Protein AF-0000000069028433 (afdb_homodimer)

Radius of gyration: 33.58 Å; Cα contacts (8 Å, |Δi|>4): 1492; chains: 2; bounding box: 71×102×86 Å

Secondary structure (DSSP, 8-state):
-----TTSPPEEEEETTSBEEEE-HHHHHHHS--HHHHTTSBTEETTEETTS-B-STTHHHHHHHHHHHHHTTPPEEEEEEEEE-TTS-EEEEEEEEEEEE-TTS-EEEEEEEEE-TTTTHHHHHHHHHHHHHHHHHHHHHHHHHHHTHHHHHHHHHHHHHHHTS---HHHHHHHHHHHHHHHHHHHHHHT--HHHHHTT-PPP--EEEEHHHHHHHHHHHHHHHHHHHTPEEEEE--GGGGG-EEEE-HHHHHHHHHHHHHHHHHHS-STT-EEEEEEEEEEEE-TTSPEEEEEEEEEEEESS-S-HHHHHHHH--SS---HHHHHHHHHHHHHHHTT-EEEEEE-SSEEEEEEEEEEEPP--------/-----TTSPPEEEEETTSBEEEE-HHHHHHHS--HHHHTTSBTEETTEETTS-B-STTHHHHHHHHHHHHHTTPPEEEEEEEEE-TTS-EEEEEEEEEEEE-TTS-EEEEEEEEE-TTTTHHHHHHHHHHHHHHHHHHHHHHHHHHHTHHHHHHHHHHHHHHHTS---HHHHHHHHHHHHHHHHHHHHHHT--HHHHHTT-PPP--EEEEHHHHHHHHHHHHHHHHHHHTPEEEEE--GGGGG-EEEE-HHHHHHHHHHHHHHHHHHS-STT-EEEEEEEEEEEE-TTSPEEEEEEEEEEEESS-S-HHHHHHHH--SS---HHHHHHHHHHHHHHHTT-EEEEEE-SSEEEEEEEEEEEPP--------

Foldseek 3Di:
DPPPPLPDFFKWWAFPQQFTQDGDPNNCVVQVPDPVVRGRHHVQCPCDNPQWDWDDPCLSVVVVVVFVCQLVADWDWFCWTWTAHNVRDIWTWGKTKHFDADPVRHGTTIMIGTHRVPCCVCVVVVVVVVVVVVVVVVVVLVCCLPPVVVVLVVLVVVLVVVVPDDDDPVRVLVSLLSVLVSVLVVVCSVPVPCCCLVVLVDDWDKDKDQQVSLVSNLCVLQVVVCVVLVEAEAEAEDPVSRPAMFMTRSSLVSLLSNLQQNQCSVPAHRPHWYKYWHWDWDWDQDPVRWIKIKIKIKIKIWDQDDDPLLVCLLPPVDPRDDPSSVSNVSSQSSQVSQVKHWDWDGDDTMIMIIIIGMTIGDDPPPPPPD/DPPPPLPDFFKWWAFPQQFTADGDPNNCVVQVDDPVVRGRHHVQCPVDNPQWDWDDDCLSVVVVVVFVCQLVADWDWFCWTWTAHNVRDIWTWGKTKHFDADPVRHGTTIMIGTHRVPCCVCVVVVVVVVVVVVVVVVVVLVCCLPPVVVVLVVLVVVLVVVVPDDDDPVRVLVSLLSVLVSVLVVVCSVPVPCCCLVVLVDDWDKDKDQQVSLVSNLCVLQVVVCVVLVEAEAEAEDPVSRPAMFMTRSSLVSLLSNLQQNQCSVPAHSPHWYKYWHWDWDWDQDPVRWIKIKIKIKIKIWDQDDDPLLVCLLPPVDPRDDPSSVSNVSSQSSQVSQVKHWDWDGDDTMIMIIIIGMTIGDDPPPPPPD

Nearest PDB structures (foldseek):
  7rzw-assembly1_B  TM=6.263E-01  e=5.141E-45  Arabidopsis thaliana
  8f5z-assembly1_B  TM=5.906E-01  e=6.114E-35  Arabidopsis thaliana
  8f5z-assembly1_A  TM=6.023E-01  e=4.743E-34  Arabidopsis thaliana
  8isk-assembly1_B  TM=5.803E-01  e=7.630E-35  Zea mays
  8iff-assembly1_B  TM=5.826E-01  e=1.256E-34  Arabidopsis thaliana

Solvent-accessible surface area (backbone atoms only — not comparable to full-atom values): 37849 Å² total; per-residue (Å²): 134,77,75,75,74,79,77,62,58,24,32,40,25,30,32,73,84,40,23,25,70,41,58,36,69,44,32,20,66,66,35,61,49,51,48,68,80,46,52,72,37,36,40,70,57,43,45,43,41,65,60,22,36,56,50,69,86,63,34,62,58,53,48,48,52,50,52,50,39,10,41,69,62,39,78,42,74,65,37,86,41,35,30,22,20,66,85,63,48,79,41,49,20,24,33,30,31,31,54,28,63,47,81,88,66,45,65,46,9,27,42,31,35,34,42,48,30,32,87,50,41,56,33,37,57,41,24,46,51,32,20,56,46,10,52,49,31,40,50,36,35,46,42,51,68,53,63,44,46,39,31,50,38,14,34,54,41,32,50,54,56,53,68,73,48,93,70,55,72,67,53,47,51,37,50,50,30,28,50,51,20,51,51,34,41,52,50,51,67,68,58,46,60,56,62,34,49,74,72,65,66,57,81,80,68,67,44,78,46,48,53,38,58,39,51,52,29,29,49,32,28,37,45,64,60,30,60,74,48,53,34,46,79,44,78,50,62,58,75,67,41,66,73,35,56,33,36,40,38,61,53,59,52,30,51,39,53,29,51,54,51,41,52,51,60,71,63,32,53,43,88,88,20,44,37,36,40,37,48,48,78,42,81,42,80,43,92,87,72,49,40,33,34,39,36,40,42,33,42,34,30,52,44,93,52,75,59,67,66,44,56,45,21,34,75,42,82,63,87,59,85,42,63,68,10,45,49,46,24,51,33,50,41,55,34,44,74,55,62,23,48,76,48,79,47,80,50,92,65,29,22,33,41,43,34,40,38,56,33,40,40,68,73,76,72,76,77,71,91,117,136,77,75,74,75,78,77,62,59,25,31,41,26,30,32,72,85,42,22,25,69,40,56,38,70,44,32,21,66,64,35,62,49,50,45,70,80,47,52,70,37,37,41,71,56,42,45,44,40,66,60,24,37,57,50,69,84,62,34,61,57,53,49,47,52,50,51,49,39,9,42,69,60,40,76,43,75,64,39,86,42,35,29,22,20,66,84,64,46,79,42,50,21,25,33,31,30,31,53,29,62,47,80,88,67,45,64,46,8,26,42,32,34,33,42,49,31,34,85,50,40,56,35,37,57,42,23,45,52,33,19,56,44,10,52,50,30,40,49,36,34,45,44,50,68,53,63,44,48,40,33,49,39,14,34,53,41,32,51,53,55,54,66,74,47,94,69,56,75,67,54,46,51,36,50,51,32,27,50,51,20,50,51,35,41,53,52,50,67,69,59,47,60,55,61,33,50,75,71,64,65,58,80,80,66,66,42,78,46,49,53,38,56,39,52,50,29,29,50,34,27,37,45,64,60,29,60,73,49,55,33,44,80,43,77,50,62,57,74,67,41,66,75,34,56,33,36,40,38,61,52,58,52,30,52,38,54,28,50,56,52,41,52,50,61,70,62,34,51,42,90,86,20,45,36,35,39,35,48,46,78,41,80,45,80,42,91,86,72,48,39,33,34,38,35,40,41,34,43,35,30,53,44,95,53,77,61,66,67,43,55,45,22,33,74,42,81,64,87,61,83,42,65,67,12,45,48,46,25,52,34,49,42,55,33,45,76,54,63,24,49,75,45,79,48,81,50,91,65,29,23,33,42,43,34,40,38,57,33,41,39,65,74,77,74,78,76,70,91,118

pLDDT: mean 84.23, std 16.3, range [19.17, 98.31]

Structure (mmCIF, N/CA/C/O backbone):
data_AF-0000000069028433-model_v1
#
loop_
_entity.id
_entity.type
_entity.pdbx_description
1 polymer 'histidine kinase'
#
loop_
_atom_site.group_PDB
_atom_site.id
_atom_site.type_symbol
_atom_site.label_atom_id
_atom_site.label_alt_id
_atom_site.label_comp_id
_atom_site.label_asym_id
_atom_site.label_entity_id
_atom_site.label_seq_id
_atom_site.pdbx_PDB_ins_code
_atom_site.Cartn_x
_atom_site.Cartn_y
_atom_site.Cartn_z
_atom_site.occupancy
_atom_site.B_iso_or_equiv
_atom_site.auth_seq_id
_atom_site.auth_comp_id
_atom_site.auth_asym_id
_atom_site.auth_atom_id
_atom_site.pdbx_PDB_model_num
ATOM 1 N N . MET A 1 1 ? -23.531 -34.281 -9.336 1 19.17 1 MET A N 1
ATOM 2 C CA . MET A 1 1 ? -22.672 -33.688 -10.359 1 19.17 1 MET A CA 1
ATOM 3 C C . MET A 1 1 ? -21.25 -33.531 -9.844 1 19.17 1 MET A C 1
ATOM 5 O O . MET A 1 1 ? -20.984 -32.719 -8.969 1 19.17 1 MET A O 1
ATOM 9 N N . HIS A 1 2 ? -20.547 -34.656 -9.688 1 23.66 2 HIS A N 1
ATOM 10 C CA . HIS A 1 2 ? -19.281 -35 -9.031 1 23.66 2 HIS A CA 1
ATOM 11 C C . HIS A 1 2 ? -18.125 -34.188 -9.609 1 23.66 2 HIS A C 1
ATOM 13 O O . HIS A 1 2 ? -17.984 -34.094 -10.836 1 23.66 2 HIS A O 1
ATOM 19 N N . SER A 1 3 ? -17.922 -33.094 -8.984 1 28.23 3 SER A N 1
ATOM 20 C CA . SER A 1 3 ? -16.906 -32.125 -9.398 1 28.23 3 SER A CA 1
ATOM 21 C C . SER A 1 3 ? -15.648 -32.844 -9.906 1 28.23 3 SER A C 1
ATOM 23 O O . SER A 1 3 ? -15.086 -33.688 -9.211 1 28.23 3 SER A O 1
ATOM 25 N N . PRO A 1 4 ? -15.578 -33.156 -11.234 1 33.06 4 PRO A N 1
ATOM 26 C CA . PRO A 1 4 ? -14.5 -33.906 -11.867 1 33.06 4 PRO A CA 1
ATOM 27 C C . PRO A 1 4 ? -13.133 -33.625 -11.25 1 33.06 4 PRO A C 1
ATOM 29 O O . PRO A 1 4 ? -12.852 -32.469 -10.883 1 33.06 4 PRO A O 1
ATOM 32 N N . ASN A 1 5 ? -12.703 -34.469 -10.453 1 33.09 5 ASN A N 1
ATOM 33 C CA . ASN A 1 5 ? -11.453 -34.5 -9.703 1 33.09 5 ASN A CA 1
ATOM 34 C C . ASN A 1 5 ? -10.273 -34.062 -10.547 1 33.09 5 ASN A C 1
ATOM 36 O O . ASN A 1 5 ? -9.906 -34.719 -11.523 1 33.09 5 ASN A O 1
ATOM 40 N N . PRO A 1 6 ? -9.992 -32.812 -10.656 1 40.91 6 PRO A N 1
ATOM 41 C CA . PRO A 1 6 ? -9.109 -31.984 -11.477 1 40.91 6 PRO A CA 1
ATOM 42 C C . PRO A 1 6 ? -7.695 -32.562 -11.586 1 40.91 6 PRO A C 1
ATOM 44 O O . PRO A 1 6 ? -6.852 -32 -12.289 1 40.91 6 PRO A O 1
ATOM 47 N N . LEU A 1 7 ? -7.355 -33.719 -10.953 1 45.34 7 LEU A N 1
ATOM 48 C CA . LEU A 1 7 ? -5.922 -33.875 -10.719 1 45.34 7 LEU A CA 1
ATOM 49 C C . LEU A 1 7 ? -5.254 -34.562 -11.898 1 45.34 7 LEU A C 1
ATOM 51 O O . LEU A 1 7 ? -4.109 -34.25 -12.242 1 45.34 7 LEU A O 1
ATOM 55 N N . ILE A 1 8 ? -5.867 -35.625 -12.609 1 53.06 8 ILE A N 1
ATOM 56 C CA . ILE A 1 8 ? -5.227 -36.25 -13.758 1 53.06 8 ILE A CA 1
ATOM 57 C C . ILE A 1 8 ? -5.656 -35.562 -15.039 1 53.06 8 ILE A C 1
ATOM 59 O O . ILE A 1 8 ? -6.848 -35.469 -15.344 1 53.06 8 ILE A O 1
ATOM 63 N N . PRO A 1 9 ? -4.711 -35.062 -15.6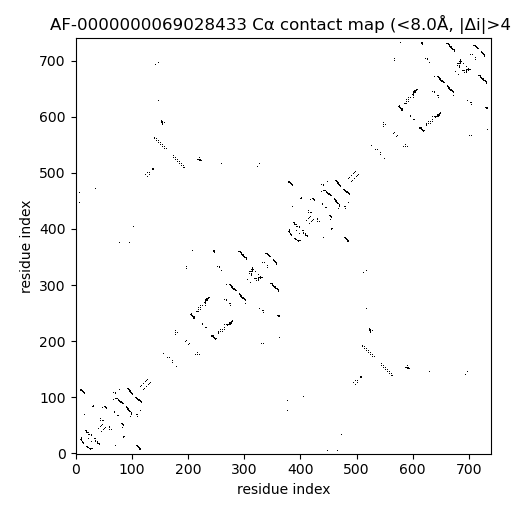17 1 67.12 9 PRO A N 1
ATOM 64 C CA . PRO A 1 9 ? -5.102 -34.375 -16.859 1 67.12 9 PRO A CA 1
ATOM 65 C C . PRO A 1 9 ? -5.664 -35.312 -17.906 1 67.12 9 PRO A C 1
ATOM 67 O O . PRO A 1 9 ? -5.43 -36.531 -17.844 1 67.12 9 PRO A O 1
ATOM 70 N N . PRO A 1 10 ? -6.531 -34.875 -18.656 1 79.69 10 PRO A N 1
ATOM 71 C CA . PRO A 1 10 ? -6.984 -35.656 -19.797 1 79.69 10 PRO A CA 1
ATOM 72 C C . PRO A 1 10 ? -5.828 -36.156 -20.656 1 79.69 10 PRO A C 1
ATOM 74 O O . PRO A 1 10 ? -4.961 -35.375 -21.062 1 79.69 10 PRO A O 1
ATOM 77 N N . ILE A 1 11 ? -5.848 -37.469 -20.75 1 82.31 11 ILE A N 1
ATOM 78 C CA . ILE A 1 11 ? -4.754 -38.094 -21.484 1 82.31 11 ILE A CA 1
ATOM 79 C C . ILE A 1 11 ? -5.32 -38.969 -22.578 1 82.31 11 ILE A C 1
ATOM 81 O O . ILE A 1 11 ? -6.305 -39.688 -22.375 1 82.31 11 ILE A O 1
ATOM 85 N N . PHE A 1 12 ? -4.73 -38.875 -23.734 1 87.12 12 PHE A N 1
ATOM 86 C CA . PHE A 1 12 ? -4.957 -39.844 -24.797 1 87.12 12 PHE A CA 1
ATOM 87 C C . PHE A 1 12 ? -3.641 -40.25 -25.438 1 87.12 12 PHE A C 1
ATOM 89 O O . PHE A 1 12 ? -2.684 -39.469 -25.453 1 87.12 12 PHE A O 1
ATOM 96 N N . VAL A 1 13 ? -3.586 -41.5 -25.812 1 84.69 13 VAL A N 1
ATOM 97 C CA . VAL A 1 13 ? -2.369 -42.062 -26.391 1 84.69 13 VAL A CA 1
ATOM 98 C C . VAL A 1 13 ? -2.658 -42.594 -27.797 1 84.69 13 VAL A C 1
ATOM 100 O O . VAL A 1 13 ? -3.707 -43.219 -28.031 1 84.69 13 VAL A O 1
ATOM 103 N N . SER A 1 14 ? -1.747 -42.281 -28.641 1 89.25 14 SER A N 1
ATOM 104 C CA . SER A 1 14 ? -1.886 -42.812 -30 1 89.25 14 SER A CA 1
ATOM 105 C C . SER A 1 14 ? -0.882 -43.906 -30.266 1 89.25 14 SER A C 1
ATOM 107 O O . SER A 1 14 ? 0.156 -44 -29.609 1 89.25 14 SER A O 1
ATOM 109 N N . ASP A 1 15 ? -1.208 -44.844 -31.281 1 86.5 15 ASP A N 1
ATOM 110 C CA . ASP A 1 15 ? -0.224 -45.75 -31.828 1 86.5 15 ASP A CA 1
ATOM 111 C C . ASP A 1 15 ? 0.496 -45.156 -33.031 1 86.5 15 ASP A C 1
ATOM 113 O O . ASP A 1 15 ? 0.361 -43.969 -33.312 1 86.5 15 ASP A O 1
ATOM 117 N N . GLU A 1 16 ? 1.308 -45.969 -33.688 1 84.81 16 GLU A N 1
ATOM 118 C CA . GLU A 1 16 ? 2.125 -45.469 -34.812 1 84.81 16 GLU A CA 1
ATOM 119 C C . GLU A 1 16 ? 1.258 -45.062 -36 1 84.81 16 GLU A C 1
ATOM 121 O O . GLU A 1 16 ? 1.676 -44.219 -36.812 1 84.81 16 GLU A O 1
ATOM 126 N N . ASN A 1 17 ? 0.061 -45.625 -36.062 1 87.31 17 ASN A N 1
ATOM 127 C CA . ASN A 1 17 ? -0.854 -45.281 -37.156 1 87.31 17 ASN A CA 1
ATOM 128 C C . ASN A 1 17 ? -1.811 -44.156 -36.781 1 87.31 17 ASN A C 1
ATOM 130 O O . ASN A 1 17 ? -2.787 -43.906 -37.469 1 87.31 17 ASN A O 1
ATOM 134 N N . THR A 1 18 ? -1.606 -43.469 -35.625 1 89.81 18 THR A N 1
ATOM 135 C CA . THR A 1 18 ? -2.35 -42.312 -35.094 1 89.81 18 THR A CA 1
ATOM 136 C C . THR A 1 18 ? -3.752 -42.75 -34.656 1 89.81 18 THR A C 1
ATOM 138 O O . THR A 1 18 ? -4.676 -41.906 -34.625 1 89.81 18 THR A O 1
ATOM 141 N N . CYS A 1 19 ? -3.861 -44 -34.406 1 92.06 19 CYS A N 1
ATOM 142 C CA . CYS A 1 19 ? -5.105 -44.469 -33.812 1 92.06 19 CYS A CA 1
ATOM 143 C C . CYS A 1 19 ? -5.035 -44.406 -32.281 1 92.06 19 CYS A C 1
ATOM 145 O O . CYS A 1 19 ? -3.977 -44.625 -31.688 1 92.06 19 CYS A O 1
ATOM 147 N N . CYS A 1 20 ? -6.184 -44.094 -31.703 1 91.31 20 CYS A N 1
ATOM 148 C CA . CYS A 1 20 ? -6.219 -43.938 -30.25 1 91.31 20 CYS A CA 1
ATOM 149 C C . CYS A 1 20 ? -6.07 -45.281 -29.547 1 91.31 20 CYS A C 1
ATOM 151 O O . CYS A 1 20 ? -6.816 -46.219 -29.844 1 91.31 20 CYS A O 1
ATOM 153 N N . PHE A 1 21 ? -5.035 -45.281 -28.734 1 84.31 21 PHE A N 1
ATOM 154 C CA . PHE A 1 21 ? -4.699 -46.5 -28 1 84.31 21 PHE A CA 1
ATOM 155 C C . PHE A 1 21 ? -5.191 -46.375 -26.562 1 84.31 21 PHE A C 1
ATOM 157 O O . PHE A 1 21 ? -5.469 -47.406 -25.922 1 84.31 21 PHE A O 1
ATOM 164 N N . GLU A 1 22 ? -5.23 -45.281 -26.094 1 82.38 22 GLU A N 1
ATOM 165 C CA . GLU A 1 22 ? -5.668 -45.031 -24.719 1 82.38 22 GLU A CA 1
ATOM 166 C C . GLU A 1 22 ? -6.473 -43.719 -24.625 1 82.38 22 GLU A C 1
ATOM 168 O O . GLU A 1 22 ? -6.148 -42.75 -25.297 1 82.38 22 GLU A O 1
ATOM 173 N N . TRP A 1 23 ? -7.555 -43.75 -23.906 1 85.75 23 TRP A N 1
ATOM 174 C CA . TRP A 1 23 ? -8.469 -42.656 -23.594 1 85.75 23 TRP A CA 1
ATOM 175 C C . TRP A 1 23 ? -8.883 -42.688 -22.125 1 85.75 23 TRP A C 1
ATOM 177 O O . TRP A 1 23 ? -9.711 -43.531 -21.734 1 85.75 23 TRP A O 1
ATOM 187 N N . ASN A 1 24 ? -8.172 -41.812 -21.344 1 77.38 24 ASN A N 1
ATOM 188 C CA . ASN A 1 24 ? -8.359 -41.969 -19.922 1 77.38 24 ASN A CA 1
ATOM 189 C C . ASN A 1 24 ? -9.695 -41.406 -19.453 1 77.38 24 ASN A C 1
ATOM 191 O O . ASN A 1 24 ? -10.398 -40.75 -20.234 1 77.38 24 ASN A O 1
ATOM 195 N N . THR A 1 25 ? -9.984 -41.562 -18.172 1 77.75 25 THR A N 1
ATOM 196 C CA . THR A 1 25 ? -11.266 -41.156 -17.625 1 77.75 25 THR A CA 1
ATOM 197 C C . THR A 1 25 ? -11.438 -39.656 -17.703 1 77.75 25 THR A C 1
ATOM 199 O O . THR A 1 25 ? -12.531 -39.156 -17.969 1 77.75 25 THR A O 1
ATOM 202 N N . ALA A 1 26 ? -10.367 -39 -17.531 1 76.94 26 ALA A N 1
ATOM 203 C CA . ALA A 1 26 ? -10.438 -37.531 -17.594 1 76.94 26 ALA A CA 1
ATOM 204 C C . ALA A 1 26 ? -10.828 -37.062 -19 1 76.94 26 ALA A C 1
ATOM 206 O O . ALA A 1 26 ? -11.578 -36.094 -19.141 1 76.94 26 ALA A O 1
ATOM 207 N N . MET A 1 27 ? -10.352 -37.719 -19.953 1 86.62 27 MET A N 1
ATOM 208 C CA . MET A 1 27 ? -10.727 -37.375 -21.328 1 86.62 27 MET A CA 1
ATOM 209 C C . MET A 1 27 ? -12.195 -37.719 -21.578 1 86.62 27 MET A C 1
ATOM 211 O O . MET A 1 27 ? -12.883 -37.031 -22.328 1 86.62 27 MET A O 1
ATOM 215 N N . GLU A 1 28 ? -12.617 -38.812 -20.953 1 86.62 28 GLU A N 1
ATOM 216 C CA . GLU A 1 28 ? -14.023 -39.188 -21.109 1 86.62 28 GLU A CA 1
ATOM 217 C C . GLU A 1 28 ? -14.93 -38.062 -20.578 1 86.62 28 GLU A C 1
ATOM 219 O O . GLU A 1 28 ? -15.914 -37.688 -21.219 1 86.62 28 GLU A O 1
ATOM 224 N N . LYS A 1 29 ? -14.484 -37.656 -19.469 1 84.12 29 LYS A N 1
ATOM 225 C CA . LYS A 1 29 ? -15.281 -36.594 -18.844 1 84.12 29 LYS A CA 1
ATOM 226 C C . LYS A 1 29 ? -15.219 -35.312 -19.656 1 84.12 29 LYS A C 1
ATOM 228 O O . LYS A 1 29 ? -16.234 -34.625 -19.812 1 84.12 29 LYS A O 1
ATOM 233 N N . LEU A 1 30 ? -14.117 -35 -20.109 1 84.75 30 LEU A N 1
ATOM 234 C CA . LEU A 1 30 ? -13.883 -33.781 -20.828 1 84.75 30 LEU A CA 1
ATOM 235 C C . LEU A 1 30 ? -14.594 -33.781 -22.172 1 84.75 30 LEU A C 1
ATOM 237 O O . LEU A 1 30 ? -15.227 -32.812 -22.562 1 84.75 30 LEU A O 1
ATOM 241 N N . SER A 1 31 ? -14.508 -34.844 -22.828 1 90.5 31 SER A N 1
ATOM 242 C CA . SER A 1 31 ? -15.023 -34.906 -24.188 1 90.5 31 SER A CA 1
ATOM 243 C C . SER A 1 31 ? -16.469 -35.406 -24.203 1 90.5 31 SER A C 1
ATOM 245 O O . SER A 1 31 ? -17.203 -35.156 -25.172 1 90.5 31 SER A O 1
ATOM 247 N N . GLY A 1 32 ? -16.812 -36.156 -23.141 1 90.38 32 GLY A N 1
ATOM 248 C CA . GLY A 1 32 ? -18.141 -36.75 -23.094 1 90.38 32 GLY A CA 1
ATOM 249 C C . GLY A 1 32 ? -18.219 -38.094 -23.781 1 90.38 32 GLY A C 1
ATOM 250 O O . GLY A 1 32 ? -19.266 -38.75 -23.781 1 90.38 32 GLY A O 1
ATOM 251 N N . TRP A 1 33 ? -17.078 -38.562 -24.422 1 92.06 33 TRP A N 1
ATOM 252 C CA . TRP A 1 33 ? -17.062 -39.844 -25.125 1 92.06 33 TRP A CA 1
ATOM 253 C C . TRP A 1 33 ? -16.344 -40.906 -24.312 1 92.06 33 TRP A C 1
ATOM 255 O O . TRP A 1 33 ? -15.266 -40.688 -23.766 1 92.06 33 TRP A O 1
ATOM 265 N N . ASN A 1 34 ? -17 -42 -24.281 1 88.69 34 ASN A N 1
ATOM 266 C CA . ASN A 1 34 ? -16.422 -43.094 -23.5 1 88.69 34 ASN A CA 1
ATOM 267 C C . ASN A 1 34 ? -15.297 -43.781 -24.266 1 88.69 34 ASN A C 1
ATOM 269 O O . ASN A 1 34 ? -15.266 -43.75 -25.5 1 88.69 34 ASN A O 1
ATOM 273 N N . LYS A 1 35 ? -14.453 -44.406 -23.516 1 87.81 35 LYS A N 1
ATOM 274 C CA . LYS A 1 35 ? -13.281 -45.094 -24.078 1 87.81 35 LYS A CA 1
ATOM 275 C C . LYS A 1 35 ? -13.695 -46.125 -25.109 1 87.81 35 LYS A C 1
ATOM 277 O O . LYS A 1 35 ? -13.062 -46.25 -26.156 1 87.81 35 LYS A O 1
ATOM 282 N N . GLU A 1 36 ? -14.812 -46.844 -24.891 1 86.38 36 GLU A N 1
ATOM 283 C CA . GLU A 1 36 ? -15.273 -47.906 -25.781 1 86.38 36 GLU A CA 1
ATOM 284 C C . GLU A 1 36 ? -15.656 -47.344 -27.156 1 86.38 36 GLU A C 1
ATOM 286 O O . GLU A 1 36 ? -15.516 -48.031 -28.172 1 86.38 36 GLU A O 1
ATOM 291 N N . GLU A 1 37 ? -16.078 -46.156 -27.109 1 89 37 GLU A N 1
ATOM 292 C CA . GLU A 1 37 ? -16.547 -45.531 -28.359 1 89 37 GLU A CA 1
ATOM 293 C C . GLU A 1 37 ? -15.375 -44.969 -29.156 1 89 37 GLU A C 1
ATOM 295 O O . GLU A 1 37 ? -15.477 -44.812 -30.375 1 89 37 GLU A O 1
ATOM 300 N N . ILE A 1 38 ? -14.25 -44.719 -28.453 1 90.62 38 ILE A N 1
ATOM 301 C CA . ILE A 1 38 ? -13.234 -43.875 -29.062 1 90.62 38 ILE A CA 1
ATOM 302 C C . ILE A 1 38 ? -12 -44.719 -29.406 1 90.62 38 ILE A C 1
ATOM 304 O O . ILE A 1 38 ? -11.336 -44.469 -30.422 1 90.62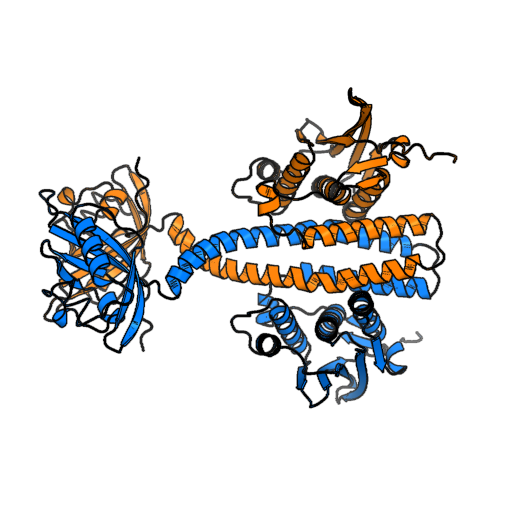 38 ILE A O 1
ATOM 308 N N . ILE A 1 39 ? -11.664 -45.719 -28.688 1 90.06 39 ILE A N 1
ATOM 309 C CA . ILE A 1 39 ? -10.438 -46.469 -28.844 1 90.06 39 ILE A CA 1
ATOM 310 C C . ILE A 1 39 ? -10.43 -47.156 -30.203 1 90.06 39 ILE A C 1
ATOM 312 O O . ILE A 1 39 ? -11.438 -47.719 -30.641 1 90.06 39 ILE A O 1
ATOM 316 N N . GLY A 1 40 ? -9.297 -47.188 -30.859 1 90.25 40 GLY A N 1
ATOM 317 C CA . GLY A 1 40 ? -9.133 -47.812 -32.156 1 90.25 40 GLY A CA 1
ATOM 318 C C . GLY A 1 40 ? -9.422 -46.875 -33.312 1 90.25 40 GLY A C 1
ATOM 319 O O . GLY A 1 40 ? -9.102 -47.219 -34.469 1 90.25 40 GLY A O 1
ATOM 320 N N . LYS A 1 41 ? -10.062 -45.781 -33.031 1 92.5 41 LYS A N 1
ATOM 321 C CA . LYS A 1 41 ? -10.383 -44.812 -34.094 1 92.5 41 LYS A CA 1
ATOM 322 C C . LYS A 1 41 ? -9.211 -43.875 -34.312 1 92.5 41 LYS A C 1
ATOM 324 O O . LYS A 1 41 ? -8.336 -43.719 -33.469 1 92.5 41 LYS A O 1
ATOM 329 N N . MET A 1 42 ? -9.219 -43.281 -35.5 1 92.62 42 MET A N 1
ATOM 330 C CA . MET A 1 42 ? -8.156 -42.344 -35.844 1 92.62 42 MET A CA 1
ATOM 331 C C . MET A 1 42 ? -8.305 -41.031 -35.062 1 92.62 42 MET A C 1
ATOM 333 O O . MET A 1 42 ? -9.391 -40.469 -35 1 92.62 42 MET A O 1
ATOM 337 N N . LEU A 1 43 ? -7.164 -40.594 -34.438 1 94.06 43 LEU A N 1
ATOM 338 C CA . LEU A 1 43 ? -7.191 -39.344 -33.688 1 94.06 43 LEU A CA 1
ATOM 339 C C . LEU A 1 43 ? -7.539 -38.188 -34.594 1 94.06 43 LEU A C 1
ATOM 341 O O . LEU A 1 43 ? -8.391 -37.344 -34.25 1 94.06 43 LEU A O 1
ATOM 345 N N . VAL A 1 44 ? -6.875 -38.156 -35.75 1 91.56 44 VAL A N 1
ATOM 346 C CA . VAL A 1 44 ? -7.09 -37.031 -36.688 1 91.56 44 VAL A CA 1
ATOM 347 C C . VAL A 1 44 ? -8.242 -37.375 -37.625 1 91.56 44 VAL A C 1
ATOM 349 O O . VAL A 1 44 ? -8.227 -38.406 -38.281 1 91.56 44 VAL A O 1
ATOM 352 N N . GLY A 1 45 ? -9.242 -36.5 -37.594 1 89.56 45 GLY A N 1
ATOM 353 C CA . GLY A 1 45 ? -10.344 -36.688 -38.531 1 89.56 45 GLY A CA 1
ATOM 354 C C . GLY A 1 45 ? -11.555 -37.344 -37.938 1 89.56 45 GLY A C 1
ATOM 355 O O . GLY A 1 45 ? -12.68 -36.906 -38.094 1 89.56 45 GLY A O 1
ATOM 356 N N . GLU A 1 46 ? -11.25 -38.531 -37.219 1 92.81 46 GLU A N 1
ATOM 357 C CA . GLU A 1 46 ? -12.383 -39.25 -36.625 1 92.81 46 GLU A CA 1
ATOM 358 C C . GLU A 1 46 ? -12.68 -38.75 -35.219 1 92.81 46 GLU A C 1
ATOM 360 O O . GLU A 1 46 ? -13.695 -38.094 -35 1 92.81 46 GLU A O 1
ATOM 365 N N . ILE A 1 47 ? -11.75 -39 -34.312 1 94.19 47 ILE A N 1
ATOM 366 C CA . ILE A 1 47 ? -11.977 -38.562 -32.938 1 94.19 47 ILE A CA 1
ATOM 367 C C . ILE A 1 47 ? -12.023 -37.062 -32.844 1 94.19 47 ILE A C 1
ATOM 369 O O . ILE A 1 47 ? -13.031 -36.469 -32.438 1 94.19 47 ILE A O 1
ATOM 373 N N . PHE A 1 48 ? -10.914 -36.469 -33.25 1 93.94 48 PHE A N 1
ATOM 374 C CA . PHE A 1 48 ? -10.906 -35.031 -33.312 1 93.94 48 PHE A CA 1
ATOM 375 C C . PHE A 1 48 ? -11.242 -34.531 -34.719 1 93.94 48 PHE A C 1
ATOM 377 O O . PHE A 1 48 ? -10.352 -34.188 -35.5 1 93.94 48 PHE A O 1
ATOM 384 N N . GLY A 1 49 ? -12.414 -34.438 -35.062 1 88.94 49 GLY A N 1
ATOM 385 C CA . GLY A 1 49 ? -13.039 -34.125 -36.344 1 88.94 49 GLY A CA 1
ATOM 386 C C . GLY A 1 49 ? -14.539 -34.375 -36.344 1 88.94 49 GLY A C 1
ATOM 387 O O . GLY A 1 49 ? -15.336 -33.438 -36.406 1 88.94 49 GLY A O 1
ATOM 388 N N . THR A 1 50 ? -14.852 -35.688 -36.188 1 88.5 50 THR A N 1
ATOM 389 C CA . THR A 1 50 ? -16.266 -36.062 -36.188 1 88.5 50 THR A CA 1
ATOM 390 C C . THR A 1 50 ? -16.828 -36.094 -34.781 1 88.5 50 THR A C 1
ATOM 392 O O . THR A 1 50 ? -17.875 -35.469 -34.531 1 88.5 50 THR A O 1
ATOM 395 N N . PHE A 1 51 ? -16.172 -36.75 -33.906 1 92.38 51 PHE A N 1
ATOM 396 C CA . PHE A 1 51 ? -16.672 -36.844 -32.531 1 92.38 51 PHE A CA 1
ATOM 397 C C . PHE A 1 51 ? -16.453 -35.562 -31.766 1 92.38 51 PHE A C 1
ATOM 399 O O . PHE A 1 51 ? -17.375 -35.031 -31.141 1 92.38 51 PHE A O 1
ATOM 406 N N . CYS A 1 52 ? -15.227 -35.062 -31.797 1 92.38 52 CYS A N 1
ATOM 407 C CA . CYS A 1 52 ? -14.844 -33.812 -31.203 1 92.38 52 CYS A CA 1
ATOM 408 C C . CYS A 1 52 ? -14.422 -32.812 -32.281 1 92.38 52 CYS A C 1
ATOM 410 O O . CYS A 1 52 ? -13.273 -32.812 -32.719 1 92.38 52 CYS A O 1
ATOM 412 N N . GLN A 1 53 ? -15.258 -31.891 -32.531 1 91.5 53 GLN A N 1
ATOM 413 C CA . GLN A 1 53 ? -14.977 -30.953 -33.594 1 91.5 53 GLN A CA 1
ATOM 414 C C . GLN A 1 53 ? -13.922 -29.938 -33.188 1 91.5 53 GLN A C 1
ATOM 416 O O . GLN A 1 53 ? -14.094 -29.219 -32.188 1 91.5 53 GLN A O 1
ATOM 421 N N . LEU A 1 54 ? -12.844 -30.031 -33.875 1 89.5 54 LEU A N 1
ATOM 422 C CA . LEU A 1 54 ? -11.773 -29.078 -33.594 1 89.5 54 LEU A CA 1
ATOM 423 C C . LEU A 1 54 ? -12.188 -27.656 -33.969 1 89.5 54 LEU A C 1
ATOM 425 O O . LEU A 1 54 ? -12.914 -27.484 -34.969 1 89.5 54 LEU A O 1
ATOM 429 N N . LYS A 1 55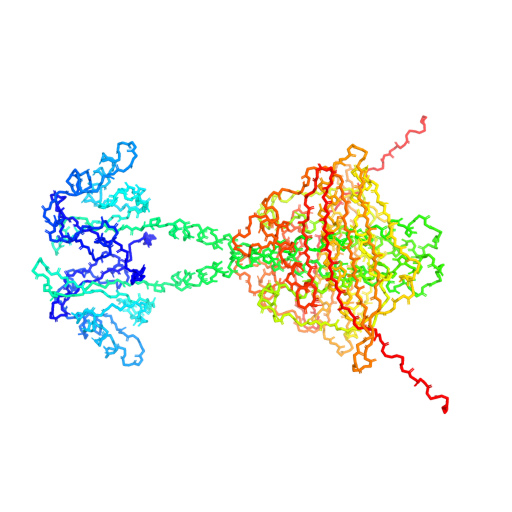 ? -11.734 -26.688 -33.125 1 81.94 55 LYS A N 1
ATOM 430 C CA . LYS A 1 55 ? -12.062 -25.281 -33.406 1 81.94 55 LYS A CA 1
ATOM 431 C C . LYS A 1 55 ? -10.844 -24.516 -33.906 1 81.94 55 LYS A C 1
ATOM 433 O O . LYS A 1 55 ? -9.719 -24.766 -33.469 1 81.94 55 LYS A O 1
ATOM 438 N N . GLY A 1 56 ? -11.109 -23.5 -34.812 1 73.5 56 GLY A N 1
ATOM 439 C CA . GLY A 1 56 ? -10.062 -22.641 -35.344 1 73.5 56 GLY A CA 1
ATOM 440 C C . GLY A 1 56 ? -9.695 -22.953 -36.781 1 73.5 56 GLY A C 1
ATOM 441 O O . GLY A 1 56 ? -10.031 -24.031 -37.281 1 73.5 56 GLY A O 1
ATOM 442 N N . PRO A 1 57 ? -9.102 -22.062 -37.406 1 71 57 PRO A N 1
ATOM 443 C CA . PRO A 1 57 ? -8.672 -22.281 -38.812 1 71 57 PRO A CA 1
ATOM 444 C C . PRO A 1 57 ? -7.57 -23.328 -38.906 1 71 57 PRO A C 1
ATOM 446 O O . PRO A 1 57 ? -6.629 -23.328 -38.094 1 71 57 PRO A O 1
ATOM 449 N N . ASP A 1 58 ? -7.652 -24.344 -39.844 1 75.56 58 ASP A N 1
ATOM 450 C CA . ASP A 1 58 ? -6.656 -25.375 -40.156 1 75.56 58 ASP A CA 1
ATOM 451 C C . ASP A 1 58 ? -6.328 -26.203 -38.906 1 75.56 58 ASP A C 1
ATOM 453 O O . ASP A 1 58 ? -5.211 -26.703 -38.781 1 75.56 58 ASP A O 1
ATOM 457 N N . ALA A 1 59 ? -7.352 -26.141 -38 1 83.44 59 ALA A N 1
ATOM 458 C CA . ALA A 1 59 ? -7.094 -26.812 -36.719 1 83.44 59 ALA A CA 1
ATOM 459 C C . ALA A 1 59 ? -6.719 -28.281 -36.938 1 83.44 59 ALA A C 1
ATOM 461 O O . ALA A 1 59 ? -5.809 -28.797 -36.312 1 83.44 59 ALA A O 1
ATOM 462 N N . MET A 1 60 ? -7.316 -28.922 -37.844 1 87.12 60 MET A N 1
ATOM 463 C CA . MET A 1 60 ? -7.062 -30.328 -38.094 1 87.12 60 MET A CA 1
ATOM 464 C C . MET A 1 60 ? -5.656 -30.547 -38.656 1 87.12 60 MET A C 1
ATOM 466 O O . MET A 1 60 ? -4.949 -31.453 -38.219 1 87.12 60 MET A O 1
ATOM 470 N N . THR A 1 61 ? -5.309 -29.688 -39.594 1 84.75 61 THR A N 1
ATOM 471 C CA . THR A 1 61 ? -3.977 -29.781 -40.188 1 84.75 61 THR A CA 1
ATOM 472 C C . THR A 1 61 ? -2.902 -29.531 -39.125 1 84.75 61 THR A C 1
ATOM 474 O O . THR A 1 61 ? -1.909 -30.25 -39.062 1 84.75 61 THR A O 1
ATOM 477 N N . LYS A 1 62 ? -3.154 -28.531 -38.438 1 85.88 62 LYS A N 1
ATOM 478 C CA . LYS A 1 62 ? -2.191 -28.188 -37.375 1 85.88 62 LYS A CA 1
ATOM 479 C C . LYS A 1 62 ? -2.035 -29.328 -36.375 1 85.88 62 LYS A C 1
ATOM 481 O O . LYS A 1 62 ? -0.919 -29.656 -35.969 1 85.88 62 LYS A O 1
ATOM 486 N N . PHE A 1 63 ? -3.121 -29.922 -35.969 1 90.62 63 PHE A N 1
ATOM 487 C CA . PHE A 1 63 ? -3.104 -31.047 -35.062 1 90.62 63 PHE A CA 1
ATOM 488 C C . PHE A 1 63 ? -2.373 -32.25 -35.656 1 90.62 63 PHE A C 1
ATOM 490 O O . PHE A 1 63 ? -1.562 -32.875 -35 1 90.62 63 PHE A O 1
ATOM 497 N N . MET A 1 64 ? -2.658 -32.531 -36.906 1 87.31 64 MET A N 1
ATOM 498 C CA . MET A 1 64 ? -2.016 -33.625 -37.625 1 87.31 64 MET A CA 1
ATOM 499 C C . MET A 1 64 ? -0.501 -33.438 -37.625 1 87.31 64 MET A C 1
ATOM 501 O O . MET A 1 64 ? 0.242 -34.375 -37.344 1 87.31 64 MET A O 1
ATOM 505 N N . ILE A 1 65 ? -0.141 -32.25 -38.031 1 85.31 65 ILE A N 1
ATOM 506 C CA . ILE A 1 65 ? 1.285 -31.953 -38.094 1 85.31 65 ILE A CA 1
ATOM 507 C C . ILE A 1 65 ? 1.921 -32.125 -36.719 1 85.31 65 ILE A C 1
ATOM 509 O O . ILE A 1 65 ? 2.975 -32.75 -36.594 1 85.31 65 ILE A O 1
ATOM 513 N N . MET A 1 66 ? 1.266 -31.594 -35.781 1 86.44 66 MET A N 1
ATOM 514 C CA . MET A 1 66 ? 1.756 -31.688 -34.406 1 86.44 66 MET A CA 1
ATOM 515 C C . MET A 1 66 ? 1.913 -33.125 -33.969 1 86.44 66 MET A C 1
ATOM 517 O O . MET A 1 66 ? 2.938 -33.5 -33.406 1 86.44 66 MET A O 1
ATOM 521 N N . LEU A 1 67 ? 0.968 -33.906 -34.188 1 89.19 67 LEU A N 1
ATOM 522 C CA . LEU A 1 67 ? 0.961 -35.312 -33.781 1 89.19 67 LEU A CA 1
ATOM 523 C C . LEU A 1 67 ? 2.086 -36.094 -34.469 1 89.19 67 LEU A C 1
ATOM 525 O O . LEU A 1 67 ? 2.771 -36.875 -33.844 1 89.19 67 LEU A O 1
ATOM 529 N N . HIS A 1 68 ? 2.266 -35.844 -35.719 1 86.81 68 HIS A N 1
ATOM 530 C CA . HIS A 1 68 ? 3.326 -36.5 -36.469 1 86.81 68 HIS A CA 1
ATOM 531 C C . HIS A 1 68 ? 4.703 -36.062 -35.969 1 86.81 68 HIS A C 1
ATOM 533 O O . HIS A 1 68 ? 5.641 -36.875 -35.938 1 86.81 68 HIS A O 1
ATOM 539 N N . LYS A 1 69 ? 4.762 -34.812 -35.688 1 85.19 69 LYS A N 1
ATOM 540 C CA . LYS A 1 69 ? 6.016 -34.344 -35.125 1 85.19 69 LYS A CA 1
ATOM 541 C C . LYS A 1 69 ? 6.344 -35.062 -33.812 1 85.19 69 LYS A C 1
ATOM 543 O O . LYS A 1 69 ? 7.492 -35.438 -33.594 1 85.19 69 LYS A O 1
ATOM 548 N N . ALA A 1 70 ? 5.348 -35.188 -33.031 1 85.38 70 ALA A N 1
ATOM 549 C CA . ALA A 1 70 ? 5.535 -35.906 -31.766 1 85.38 70 ALA A CA 1
ATOM 550 C C . ALA A 1 70 ? 5.957 -37.344 -32 1 85.38 70 ALA A C 1
ATOM 552 O O . ALA A 1 70 ? 6.887 -37.844 -31.375 1 85.38 70 ALA A O 1
ATOM 553 N N . ILE A 1 71 ? 5.301 -37.969 -32.906 1 85.44 71 ILE A N 1
ATOM 554 C CA . ILE A 1 71 ? 5.625 -39.344 -33.25 1 85.44 71 ILE A CA 1
ATOM 555 C C . ILE A 1 71 ? 7.008 -39.406 -33.906 1 85.44 71 ILE A C 1
ATOM 557 O O . ILE A 1 71 ? 7.715 -40.406 -33.781 1 85.44 71 ILE A O 1
ATOM 561 N N . GLY A 1 72 ? 7.332 -38.312 -34.562 1 79.75 72 GLY A N 1
ATOM 562 C CA . GLY A 1 72 ? 8.656 -38.219 -35.156 1 79.75 72 GLY A CA 1
ATOM 563 C C . GLY A 1 72 ? 9.75 -38 -34.125 1 79.75 72 GLY A C 1
ATOM 564 O O . GLY A 1 72 ? 10.938 -37.969 -34.469 1 79.75 72 GLY A O 1
ATOM 565 N N . GLY A 1 73 ? 9.359 -37.781 -32.938 1 76.94 73 GLY A N 1
ATOM 566 C CA . GLY A 1 73 ? 10.352 -37.656 -31.891 1 76.94 73 GLY A CA 1
ATOM 567 C C . GLY A 1 73 ? 10.453 -36.25 -31.312 1 76.94 73 GLY A C 1
ATOM 568 O O . GLY A 1 73 ? 11.203 -36.031 -30.375 1 76.94 73 GLY A O 1
ATOM 569 N N . GLN A 1 74 ? 9.727 -35.344 -31.875 1 76.88 74 GLN A N 1
ATOM 570 C CA . GLN A 1 74 ? 9.75 -33.969 -31.359 1 76.88 74 GLN A CA 1
ATOM 571 C C . GLN A 1 74 ? 8.836 -33.812 -30.156 1 76.88 74 GLN A C 1
ATOM 573 O O . GLN A 1 74 ? 7.73 -34.375 -30.125 1 76.88 74 GLN A O 1
ATOM 578 N N . GLU A 1 75 ? 9.367 -33.188 -29.172 1 75.69 75 GLU A N 1
ATOM 579 C CA . GLU A 1 75 ? 8.539 -32.875 -28.016 1 75.69 75 GLU A CA 1
ATOM 580 C C . GLU A 1 75 ? 7.695 -31.625 -28.25 1 75.69 75 GLU A C 1
ATOM 582 O O . GLU A 1 75 ? 8.227 -30.578 -28.625 1 75.69 75 GLU A O 1
ATOM 587 N N . ILE A 1 76 ? 6.414 -31.828 -28.188 1 77.56 76 ILE A N 1
ATOM 588 C CA . ILE A 1 76 ? 5.484 -30.719 -28.359 1 77.56 76 ILE A CA 1
ATOM 589 C C . ILE A 1 76 ? 4.934 -30.281 -27.016 1 77.56 76 ILE A C 1
ATOM 591 O O . ILE A 1 76 ? 4.48 -31.109 -26.219 1 77.56 76 ILE A O 1
ATOM 595 N N . ASP A 1 77 ? 5.184 -28.953 -26.719 1 73 77 ASP A N 1
ATOM 596 C CA . ASP A 1 77 ? 4.703 -28.422 -25.453 1 73 77 ASP A CA 1
ATOM 597 C C . ASP A 1 77 ? 3.688 -27.297 -25.672 1 73 77 ASP A C 1
ATOM 599 O O . ASP A 1 77 ? 3.938 -26.375 -26.453 1 73 77 ASP A O 1
ATOM 603 N N . LYS A 1 78 ? 2.488 -27.391 -24.984 1 72.75 78 LYS A N 1
ATOM 604 C CA . LYS A 1 78 ? 1.464 -26.344 -24.875 1 72.75 78 LYS A CA 1
ATOM 605 C C . LYS A 1 78 ? 0.97 -25.922 -26.25 1 72.75 78 LYS A C 1
ATOM 607 O O . LYS A 1 78 ? 0.889 -24.719 -26.547 1 72.75 78 LYS A O 1
ATOM 612 N N . PHE A 1 79 ? 0.579 -26.891 -27.016 1 78.06 79 PHE A N 1
ATOM 613 C CA . PHE A 1 79 ? -0.069 -26.656 -28.312 1 78.06 79 PHE A CA 1
ATOM 614 C C . PHE A 1 79 ? -1.539 -26.312 -28.109 1 78.06 79 PHE A C 1
ATOM 616 O O . PHE A 1 79 ? -2.281 -27.047 -27.469 1 78.06 79 PHE A O 1
ATOM 623 N N . PRO A 1 80 ? -1.876 -24.984 -28.547 1 79.5 80 PRO A N 1
ATOM 624 C CA . PRO A 1 80 ? -3.293 -24.641 -28.422 1 79.5 80 PRO A CA 1
ATOM 625 C C . PRO A 1 80 ? -4.211 -25.672 -29.094 1 79.5 80 PRO A C 1
ATOM 627 O O . PRO A 1 80 ? -4.016 -26 -30.266 1 79.5 80 PRO A O 1
ATOM 630 N N . PHE A 1 81 ? -5.195 -26.172 -28.266 1 83.75 81 PHE A N 1
ATOM 631 C CA . PHE A 1 81 ? -6.047 -27.281 -28.703 1 83.75 81 PHE A CA 1
ATOM 632 C C . PHE A 1 81 ? -7.484 -27.062 -28.25 1 83.75 81 PHE A C 1
ATOM 634 O O . PHE A 1 81 ? -7.773 -27.094 -27.047 1 83.75 81 PHE A O 1
ATOM 641 N N . SER A 1 82 ? -8.336 -26.641 -29.172 1 86.44 82 SER A N 1
ATOM 642 C CA . SER A 1 82 ? -9.734 -26.391 -28.859 1 86.44 82 SER A CA 1
ATOM 643 C C . SER A 1 82 ? -10.656 -27.312 -29.656 1 86.44 82 SER A C 1
ATOM 645 O O . SER A 1 82 ? -10.445 -27.516 -30.844 1 86.44 82 SER A O 1
ATOM 647 N N . PHE A 1 83 ? -11.656 -27.859 -28.844 1 89.88 83 PHE A N 1
ATOM 648 C CA . PHE A 1 83 ? -12.609 -28.75 -29.516 1 89.88 83 PHE A CA 1
ATOM 649 C C . PHE A 1 83 ? -13.969 -28.703 -28.828 1 89.88 83 PHE A C 1
ATOM 651 O O . PHE A 1 83 ? -14.102 -28.125 -27.75 1 89.88 83 PHE A O 1
ATOM 658 N N . SER A 1 84 ? -14.953 -29.188 -29.438 1 91.38 84 SER A N 1
ATOM 659 C CA . SER A 1 84 ? -16.281 -29.297 -28.844 1 91.38 84 SER A CA 1
ATOM 660 C C . SER A 1 84 ? -16.5 -30.688 -28.25 1 91.38 84 SER A C 1
ATOM 662 O O . SER A 1 84 ? -16.141 -31.703 -28.875 1 91.38 84 SER A O 1
ATOM 664 N N . ASP A 1 85 ? -17.016 -30.609 -27.094 1 89.25 85 ASP A N 1
ATOM 665 C CA . ASP A 1 85 ? -17.328 -31.891 -26.484 1 89.25 85 ASP A CA 1
ATOM 666 C C . ASP A 1 85 ? -18.594 -32.5 -27.078 1 89.25 85 ASP A C 1
ATOM 668 O O . ASP A 1 85 ? -19.172 -31.938 -28.031 1 89.25 85 ASP A O 1
ATOM 672 N N . ARG A 1 86 ? -18.984 -33.656 -26.562 1 91 86 ARG A N 1
ATOM 673 C CA . ARG A 1 86 ? -20.125 -34.406 -27.109 1 91 86 ARG A CA 1
ATOM 674 C C . ARG A 1 86 ? -21.391 -33.531 -27.078 1 91 86 ARG A C 1
ATOM 676 O O . ARG A 1 86 ? -22.266 -33.719 -27.938 1 91 86 ARG A O 1
ATOM 683 N N . ASN A 1 87 ? -21.469 -32.625 -26.172 1 88.56 87 ASN A N 1
ATOM 684 C CA . ASN A 1 87 ? -22.656 -31.797 -26.016 1 88.56 87 ASN A CA 1
ATOM 685 C C . ASN A 1 87 ? -22.5 -30.469 -26.75 1 88.56 87 ASN A C 1
ATOM 687 O O . ASN A 1 87 ? -23.344 -29.578 -26.609 1 88.56 87 ASN A O 1
ATOM 691 N N . GLY A 1 88 ? -21.5 -30.25 -27.359 1 86.38 88 GLY A N 1
ATOM 692 C CA . GLY A 1 88 ? -21.297 -29.031 -28.141 1 86.38 88 GLY A CA 1
ATOM 693 C C . GLY A 1 88 ? -20.578 -27.953 -27.359 1 86.38 88 GLY A C 1
ATOM 694 O O . GLY A 1 88 ? -20.375 -26.844 -27.859 1 86.38 88 GLY A O 1
ATOM 695 N N . LYS A 1 89 ? -20.219 -28.234 -26.203 1 85.69 89 LYS A N 1
ATOM 696 C CA . LYS A 1 89 ? -19.484 -27.266 -25.391 1 85.69 89 LYS A CA 1
ATOM 697 C C . LYS A 1 89 ? -18.031 -27.156 -25.844 1 85.69 89 LYS A C 1
ATOM 699 O O . LYS A 1 89 ? -17.375 -28.172 -26.094 1 85.69 89 LYS A O 1
ATOM 704 N N . SER A 1 90 ? -17.594 -25.891 -25.906 1 83.44 90 SER A N 1
ATOM 705 C CA . SER A 1 90 ? -16.219 -25.641 -26.328 1 83.44 90 SER A CA 1
ATOM 706 C C . SER A 1 90 ? -15.234 -25.922 -25.203 1 83.44 90 SER A C 1
ATOM 708 O O . SER A 1 90 ? -15.438 -25.484 -24.062 1 83.44 90 SER A O 1
ATOM 710 N N . VAL A 1 91 ? -14.266 -26.719 -25.594 1 80.44 91 VAL A N 1
ATOM 711 C CA . VAL A 1 91 ? -13.18 -27.031 -24.672 1 80.44 91 VAL A CA 1
ATOM 712 C C . VAL A 1 91 ? -11.875 -26.406 -25.172 1 80.44 91 VAL A C 1
ATOM 714 O O . VAL A 1 91 ? -11.469 -26.641 -26.312 1 80.44 91 VAL A O 1
ATOM 717 N N . GLN A 1 92 ? -11.367 -25.516 -24.406 1 77.25 92 GLN A N 1
ATOM 718 C CA . GLN A 1 92 ? -10.055 -24.938 -24.703 1 77.25 92 GLN A CA 1
ATOM 719 C C . GLN A 1 92 ? -8.969 -25.562 -23.828 1 77.25 92 GLN A C 1
ATOM 721 O O . GLN A 1 92 ? -9.086 -25.547 -22.594 1 77.25 92 GLN A O 1
ATOM 726 N N . ALA A 1 93 ? -7.98 -26.125 -24.547 1 75.25 93 ALA A N 1
ATOM 727 C CA . ALA A 1 93 ? -6.922 -26.812 -23.812 1 75.25 93 ALA A CA 1
ATOM 728 C C . ALA A 1 93 ? -5.566 -26.594 -24.469 1 75.25 93 ALA A C 1
ATOM 730 O O . ALA A 1 93 ? -5.484 -26.062 -25.578 1 75.25 93 ALA A O 1
ATOM 731 N N . LEU A 1 94 ? -4.496 -26.797 -23.688 1 77.25 94 LEU A N 1
ATOM 732 C CA . LEU A 1 94 ? -3.139 -26.922 -24.219 1 77.25 94 LEU A CA 1
ATOM 733 C C . LEU A 1 94 ? -2.721 -28.375 -24.281 1 77.25 94 LEU A C 1
ATOM 735 O O . LEU A 1 94 ? -2.873 -29.125 -23.312 1 77.25 94 LEU A O 1
ATOM 739 N N . LEU A 1 95 ? -2.264 -28.719 -25.484 1 82.25 95 LEU A N 1
ATOM 740 C CA . LEU A 1 95 ? -1.882 -30.094 -25.734 1 82.25 95 LEU A CA 1
ATOM 741 C C . LEU A 1 95 ? -0.366 -30.266 -25.688 1 82.25 95 LEU A C 1
ATOM 743 O O . LEU A 1 95 ? 0.363 -29.5 -26.328 1 82.25 95 LEU A O 1
ATOM 747 N N . THR A 1 96 ? -0.004 -31.094 -24.828 1 80.12 96 THR A N 1
ATOM 748 C CA . THR A 1 96 ? 1.387 -31.531 -24.797 1 80.12 96 THR A CA 1
ATOM 749 C C . THR A 1 96 ? 1.508 -32.969 -25.297 1 80.12 96 THR A C 1
ATOM 751 O O . THR A 1 96 ? 0.754 -33.844 -24.859 1 80.12 96 THR A O 1
ATOM 754 N N . ALA A 1 97 ? 2.449 -33.219 -26.188 1 82.56 97 ALA A N 1
ATOM 755 C CA . ALA A 1 97 ? 2.615 -34.531 -26.797 1 82.56 97 ALA A CA 1
ATOM 756 C C . ALA A 1 97 ? 4.074 -34.969 -26.766 1 82.56 97 ALA A C 1
ATOM 758 O O . ALA A 1 97 ? 4.98 -34.156 -26.984 1 82.56 97 ALA A O 1
ATOM 759 N N . ASN A 1 98 ? 4.223 -36.25 -26.375 1 80.38 98 ASN A N 1
ATOM 760 C CA . ASN A 1 98 ? 5.543 -36.844 -26.359 1 80.38 98 ASN A CA 1
ATOM 761 C C . ASN A 1 98 ? 5.543 -38.188 -27.094 1 80.38 98 ASN A C 1
ATOM 763 O O . ASN A 1 98 ? 4.52 -38.875 -27.141 1 80.38 98 ASN A O 1
ATOM 767 N N . LYS A 1 99 ? 6.758 -38.531 -27.594 1 79.19 99 LYS A N 1
ATOM 768 C CA . LYS A 1 99 ? 6.895 -39.812 -28.281 1 79.19 99 LYS A CA 1
ATOM 769 C C . LYS A 1 99 ? 6.754 -40.969 -27.297 1 79.19 99 LYS A C 1
ATOM 771 O O . LYS A 1 99 ? 7.148 -40.875 -26.141 1 79.19 99 LYS A O 1
ATOM 776 N N . ARG A 1 100 ? 6.145 -41.969 -27.812 1 75.31 100 ARG A N 1
ATOM 777 C CA . ARG A 1 100 ? 6.082 -43.219 -27.109 1 75.31 100 ARG A CA 1
ATOM 778 C C . ARG A 1 100 ? 7.031 -44.25 -27.734 1 75.31 100 ARG A C 1
ATOM 780 O O . ARG A 1 100 ? 7.039 -44.438 -28.938 1 75.31 100 ARG A O 1
ATOM 787 N N . VAL A 1 101 ? 7.914 -44.844 -26.906 1 73.88 101 VAL A N 1
ATOM 788 C CA . VAL A 1 101 ? 8.891 -45.781 -27.453 1 73.88 101 VAL A CA 1
ATOM 789 C C . VAL A 1 101 ? 8.703 -47.156 -26.812 1 73.88 101 VAL A C 1
ATOM 791 O O . VAL A 1 101 ? 8.305 -47.25 -25.656 1 73.88 101 VAL A O 1
ATOM 794 N N . ASN A 1 102 ? 8.898 -48.219 -27.719 1 69.75 102 ASN A N 1
ATOM 795 C CA . ASN A 1 102 ? 8.883 -49.594 -27.188 1 69.75 102 ASN A CA 1
ATOM 796 C C . ASN A 1 102 ? 10.234 -49.969 -26.594 1 69.75 102 ASN A C 1
ATOM 798 O O . ASN A 1 102 ? 11.141 -49.156 -26.516 1 69.75 102 ASN A O 1
ATOM 802 N N . VAL A 1 103 ? 10.297 -51.188 -26.094 1 62.62 103 VAL A N 1
ATOM 803 C CA . VAL A 1 103 ? 11.477 -51.719 -25.422 1 62.62 103 VAL A CA 1
ATOM 804 C C . VAL A 1 103 ? 12.688 -51.656 -26.344 1 62.62 103 VAL A C 1
ATOM 806 O O . VAL A 1 103 ? 13.82 -51.5 -25.891 1 62.62 103 VAL A O 1
ATOM 809 N N . ASP A 1 104 ? 12.516 -51.781 -27.688 1 67.62 104 ASP A N 1
ATOM 810 C CA . ASP A 1 104 ? 13.594 -51.781 -28.672 1 67.62 104 ASP A CA 1
ATOM 811 C C . ASP A 1 104 ? 13.969 -50.344 -29.062 1 67.62 104 ASP A C 1
ATOM 813 O O . ASP A 1 104 ? 14.844 -50.156 -29.906 1 67.62 104 ASP A O 1
ATOM 817 N N . GLY A 1 105 ? 13.336 -49.344 -28.484 1 70.88 105 GLY A N 1
ATOM 818 C CA . GLY A 1 105 ? 13.625 -47.938 -28.766 1 70.88 105 GLY A CA 1
ATOM 819 C C . GLY A 1 105 ? 12.875 -47.406 -29.969 1 70.88 105 GLY A C 1
ATOM 820 O O . GLY A 1 105 ? 13.133 -46.281 -30.406 1 70.88 105 GLY A O 1
ATOM 821 N N . GLN A 1 106 ? 12.039 -48.25 -30.5 1 78.75 106 GLN A N 1
ATOM 822 C CA . GLN A 1 106 ? 11.266 -47.812 -31.656 1 78.75 106 GLN A CA 1
ATOM 823 C C . GLN A 1 106 ? 10.055 -46.969 -31.234 1 78.75 106 GLN A C 1
ATOM 825 O O . GLN A 1 106 ? 9.391 -47.312 -30.25 1 78.75 106 GLN A O 1
ATOM 830 N N . ILE A 1 107 ? 9.852 -45.844 -31.953 1 81.81 107 ILE A N 1
ATOM 831 C CA . ILE A 1 107 ? 8.711 -45 -31.672 1 81.81 107 ILE A CA 1
ATOM 832 C C . ILE A 1 107 ? 7.418 -45.719 -32.062 1 81.81 107 ILE A C 1
ATOM 834 O O . ILE A 1 107 ? 7.254 -46.094 -33.25 1 81.81 107 ILE A O 1
ATOM 838 N N . ILE A 1 108 ? 6.492 -46 -31.156 1 82.5 108 ILE A N 1
ATOM 839 C CA . ILE A 1 108 ? 5.273 -46.75 -31.438 1 82.5 108 ILE A CA 1
ATOM 840 C C . ILE A 1 108 ? 4.055 -45.844 -31.266 1 82.5 108 ILE A C 1
ATOM 842 O O . ILE A 1 108 ? 2.918 -46.312 -31.266 1 82.5 108 ILE A O 1
ATOM 846 N N . GLY A 1 109 ? 4.234 -44.562 -31.031 1 86.94 109 GLY A N 1
ATOM 847 C CA . GLY A 1 109 ? 3.121 -43.625 -30.906 1 86.94 109 GLY A CA 1
ATOM 848 C C . GLY A 1 109 ? 3.463 -42.406 -30.109 1 86.94 109 GLY A C 1
ATOM 849 O O . GLY A 1 109 ? 4.629 -42 -30.031 1 86.94 109 GLY A O 1
ATOM 850 N N . ALA A 1 110 ? 2.4 -41.688 -29.719 1 85.94 110 ALA A N 1
ATOM 851 C CA . ALA A 1 110 ? 2.568 -40.469 -28.953 1 85.94 110 ALA A CA 1
ATOM 852 C C . ALA A 1 110 ? 1.66 -40.469 -27.734 1 85.94 110 ALA A C 1
ATOM 854 O O . ALA A 1 110 ? 0.55 -41 -27.766 1 85.94 110 ALA A O 1
ATOM 855 N N . PHE A 1 111 ? 2.293 -40 -26.672 1 82.25 111 PHE A N 1
ATOM 856 C CA . PHE A 1 111 ? 1.557 -39.688 -25.453 1 82.25 111 PHE A CA 1
ATOM 857 C C . PHE A 1 111 ? 1.099 -38.25 -25.438 1 82.25 111 PHE A C 1
ATOM 859 O O . PHE A 1 111 ? 1.919 -37.344 -25.516 1 82.25 111 PHE A O 1
ATOM 866 N N . CYS A 1 112 ? -0.294 -38.062 -25.359 1 83.12 112 CYS A N 1
ATOM 867 C CA . CYS A 1 112 ? -0.852 -36.719 -25.359 1 83.12 112 CYS A CA 1
ATOM 868 C C . CYS A 1 112 ? -1.633 -36.469 -24.078 1 83.12 112 CYS A C 1
ATOM 870 O O . CYS A 1 112 ? -2.346 -37.344 -23.594 1 83.12 112 CYS A O 1
ATOM 872 N N . PHE A 1 113 ? -1.462 -35.438 -23.578 1 80.75 113 PHE A N 1
ATOM 873 C CA . PHE A 1 113 ? -2.365 -35.062 -22.5 1 80.75 113 PHE A CA 1
ATOM 874 C C . PHE A 1 113 ? -2.793 -33.594 -22.672 1 80.75 113 PHE A C 1
ATOM 876 O O . PHE A 1 113 ? -2.08 -32.812 -23.297 1 80.75 113 PHE A O 1
ATOM 883 N N . LEU A 1 114 ? -3.9 -33.344 -22.312 1 76.12 114 LEU A N 1
ATOM 884 C CA . LEU A 1 114 ? -4.508 -32 -22.453 1 76.12 114 LEU A CA 1
ATOM 885 C C . LEU A 1 114 ? -4.469 -31.266 -21.125 1 76.12 114 LEU A C 1
ATOM 887 O O . LEU A 1 114 ? -4.68 -31.844 -20.062 1 76.12 114 LEU A O 1
ATOM 891 N N . GLN A 1 115 ? -3.82 -30.359 -21.25 1 62.34 115 GLN A N 1
ATOM 892 C CA . GLN A 1 115 ? -4.012 -29.406 -20.156 1 62.34 115 GLN A CA 1
ATOM 893 C C . GLN A 1 115 ? -5.211 -28.5 -20.438 1 62.34 115 GLN A C 1
ATOM 895 O O . GLN A 1 115 ? -5.234 -27.781 -21.422 1 62.34 115 GLN A O 1
ATOM 900 N N . ILE A 1 116 ? -6.195 -29.062 -20.125 1 54.94 116 ILE A N 1
ATOM 901 C CA . ILE A 1 116 ? -7.387 -28.25 -20.359 1 54.94 116 ILE A CA 1
ATOM 902 C C . ILE A 1 116 ? -7.141 -26.828 -19.891 1 54.94 116 ILE A C 1
ATOM 904 O O . ILE A 1 116 ? -6.723 -26.609 -18.75 1 54.94 116 ILE A O 1
ATOM 908 N N . ALA A 1 117 ? -6.664 -26.234 -21.016 1 44.56 117 ALA A N 1
ATOM 909 C CA . ALA A 1 117 ? -6.621 -24.812 -20.656 1 44.56 117 ALA A CA 1
ATOM 910 C C . ALA A 1 117 ? -7.82 -24.438 -19.797 1 44.56 117 ALA A C 1
ATOM 912 O O . ALA A 1 117 ? -8.93 -24.266 -20.297 1 44.56 117 ALA A O 1
ATOM 913 N N . SER A 1 118 ? -8.148 -25.422 -19.266 1 40.34 118 SER A N 1
ATOM 914 C CA . SER A 1 118 ? -9.32 -25.016 -18.484 1 40.34 118 SER A CA 1
ATOM 915 C C . SER A 1 118 ? -9.266 -23.547 -18.109 1 40.34 118 SER A C 1
ATOM 917 O O . SER A 1 118 ? -8.188 -22.953 -18.109 1 40.34 118 SER A O 1
ATOM 919 N N . PRO A 1 119 ? -10.289 -22.891 -17.969 1 41.41 119 PRO A N 1
ATOM 920 C CA . PRO A 1 119 ? -10.188 -21.609 -17.266 1 41.41 119 PRO A CA 1
ATOM 921 C C . PRO A 1 119 ? -9.148 -21.641 -16.141 1 41.41 119 PRO A C 1
ATOM 923 O O . PRO A 1 119 ? -8.562 -20.594 -15.828 1 41.41 119 PRO A O 1
ATOM 926 N N . GLU A 1 120 ? -8.516 -22.75 -15.883 1 38.19 120 GLU A N 1
ATOM 927 C CA . GLU A 1 120 ? -7.641 -23.016 -14.742 1 38.19 120 GLU A CA 1
ATOM 928 C C . GLU A 1 120 ? -6.172 -23.016 -15.156 1 38.19 120 GLU A C 1
ATOM 930 O O . GLU A 1 120 ? -5.316 -22.5 -14.445 1 38.19 120 GLU A O 1
ATOM 935 N N . LEU A 1 121 ? -5.668 -23.766 -16.172 1 39.06 121 LEU A N 1
ATOM 936 C CA . LEU A 1 121 ? -4.297 -23.703 -16.672 1 39.06 121 LEU A CA 1
ATOM 937 C C . LEU A 1 121 ? -3.955 -22.312 -17.172 1 39.06 121 LEU A C 1
ATOM 939 O O . LEU A 1 121 ? -2.854 -21.812 -16.938 1 39.06 121 LEU A O 1
ATOM 943 N N . GLN A 1 122 ? -4.734 -21.812 -18.125 1 38.06 122 GLN A N 1
ATOM 944 C CA . GLN A 1 122 ? -4.699 -20.375 -18.328 1 38.06 122 GLN A CA 1
ATOM 945 C C . GLN A 1 122 ? -4.742 -19.625 -17 1 38.06 122 GLN A C 1
ATOM 947 O O . GLN A 1 122 ? -4.133 -18.562 -16.844 1 38.06 122 GLN A O 1
ATOM 952 N N . LYS A 1 123 ? -5.43 -20.172 -16.109 1 42 123 LYS A N 1
ATOM 953 C CA . LYS A 1 123 ? -5.434 -19.75 -14.711 1 42 123 LYS A CA 1
ATOM 954 C C . LYS A 1 123 ? -4.098 -20.047 -14.039 1 42 123 LYS A C 1
ATOM 956 O O . LYS A 1 123 ? -3.566 -19.234 -13.289 1 42 123 LYS A O 1
ATOM 961 N N . THR A 1 124 ? -3.547 -21.125 -14.352 1 40.47 124 THR A N 1
ATOM 962 C CA . THR A 1 124 ? -2.252 -21.469 -13.789 1 40.47 124 THR A CA 1
ATOM 963 C C . THR A 1 124 ? -1.132 -20.672 -14.445 1 40.47 124 THR A C 1
ATOM 965 O O . THR A 1 124 ? -0.226 -20.188 -13.766 1 40.47 124 THR A O 1
ATOM 968 N N . LEU A 1 125 ? -1.003 -20.891 -15.797 1 39.38 125 LEU A N 1
ATOM 969 C CA . LEU A 1 125 ? -0.118 -19.969 -16.5 1 39.38 125 LEU A CA 1
ATOM 970 C C . LEU A 1 125 ? -0.45 -18.516 -16.141 1 39.38 125 LEU A C 1
ATOM 972 O O . LEU A 1 125 ? 0.45 -17.688 -15.969 1 39.38 125 LEU A O 1
ATOM 976 N N . LEU A 1 126 ? -1.731 -18.25 -16.109 1 40.81 126 LEU A N 1
ATOM 977 C CA . LEU A 1 126 ? -2.217 -16.984 -15.547 1 40.81 126 LEU A CA 1
ATOM 978 C C . LEU A 1 126 ? -1.922 -16.922 -14.047 1 40.81 126 LEU A C 1
ATOM 980 O O . LEU A 1 126 ? -1.569 -15.867 -13.531 1 40.81 126 LEU A O 1
ATOM 984 N N . GLN A 1 127 ? -1.954 -18.016 -13.57 1 44.78 127 GLN A N 1
ATOM 985 C CA . GLN A 1 127 ? -1.618 -18.125 -12.156 1 44.78 127 GLN A CA 1
ATOM 986 C C . GLN A 1 127 ? -0.122 -17.938 -11.922 1 44.78 127 GLN A C 1
ATOM 988 O O . GLN A 1 127 ? 0.285 -17.266 -10.969 1 44.78 127 GLN A O 1
ATOM 993 N N . ARG A 1 128 ? 0.616 -18.812 -12.703 1 45.28 128 ARG A N 1
ATOM 994 C CA . ARG A 1 128 ? 2.049 -18.547 -12.633 1 45.28 128 ARG A CA 1
ATOM 995 C C . ARG A 1 128 ? 2.359 -17.109 -13.008 1 45.28 128 ARG A C 1
ATOM 997 O O . ARG A 1 128 ? 3.203 -16.453 -12.383 1 45.28 128 ARG A O 1
ATOM 1004 N N . GLN A 1 129 ? 1.831 -16.859 -14.188 1 47.38 129 GLN A N 1
ATOM 1005 C CA . GLN A 1 129 ? 1.906 -15.43 -14.492 1 47.38 129 GLN A CA 1
ATOM 1006 C C . GLN A 1 129 ? 1.29 -14.594 -13.367 1 47.38 129 GLN A C 1
ATOM 1008 O O . GLN A 1 129 ? 1.806 -13.531 -13.023 1 47.38 129 GLN A O 1
ATOM 1013 N N . GLN A 1 130 ? 0.239 -15.18 -12.875 1 50 130 GLN A N 1
ATOM 1014 C CA . GLN A 1 130 ? -0.422 -14.547 -11.734 1 50 130 GLN A CA 1
ATOM 1015 C C . GLN A 1 130 ? 0.424 -14.664 -10.469 1 50 130 GLN A C 1
ATOM 1017 O O . GLN A 1 130 ? 0.447 -13.758 -9.641 1 50 130 GLN A O 1
ATOM 1022 N N . GLU A 1 131 ? 1.047 -15.859 -10.5 1 52.16 131 GLU A N 1
ATOM 1023 C CA . GLU A 1 131 ? 1.947 -16.016 -9.359 1 52.16 131 GLU A CA 1
ATOM 1024 C C . GLU A 1 131 ? 3.111 -15.031 -9.438 1 52.16 131 GLU A C 1
ATOM 1026 O O . GLU A 1 131 ? 3.492 -14.43 -8.43 1 52.16 131 GLU A O 1
ATOM 1031 N N . LYS A 1 132 ? 3.818 -15.266 -10.641 1 54.81 132 LYS A N 1
ATOM 1032 C CA . LYS A 1 132 ? 4.844 -14.242 -10.82 1 54.81 132 LYS A CA 1
ATOM 1033 C C . LYS A 1 132 ? 4.281 -12.852 -10.562 1 54.81 132 LYS A C 1
ATOM 1035 O O . LYS A 1 132 ? 4.914 -12.031 -9.891 1 54.81 132 LYS A O 1
ATOM 1040 N N . THR A 1 133 ? 3.115 -12.734 -11.148 1 56.03 133 THR A N 1
ATOM 1041 C CA . THR A 1 133 ? 2.445 -11.461 -10.914 1 56.03 133 THR A CA 1
ATOM 1042 C C . THR A 1 133 ? 2.078 -11.305 -9.445 1 56.03 133 THR A C 1
ATOM 1044 O O . THR A 1 133 ? 2.215 -10.219 -8.875 1 56.03 133 THR A O 1
ATOM 1047 N N . SER A 1 134 ? 1.775 -12.469 -8.938 1 58.84 134 SER A N 1
ATOM 1048 C CA . SER A 1 134 ? 1.391 -12.422 -7.531 1 58.84 134 SER A CA 1
ATOM 1049 C C . SER A 1 134 ? 2.592 -12.133 -6.641 1 58.84 134 SER A C 1
ATOM 1051 O O . SER A 1 134 ? 2.506 -11.312 -5.719 1 58.84 134 SER A O 1
ATOM 1053 N N . ASN A 1 135 ? 3.682 -12.875 -6.961 1 62.41 135 ASN A N 1
ATOM 1054 C CA . ASN A 1 135 ? 4.875 -12.586 -6.176 1 62.41 135 ASN A CA 1
ATOM 1055 C C . ASN A 1 135 ? 5.316 -11.133 -6.332 1 62.41 135 ASN A C 1
ATOM 1057 O O . ASN A 1 135 ? 5.746 -10.508 -5.363 1 62.41 135 ASN A O 1
ATOM 1061 N N . PHE A 1 136 ? 5.191 -10.789 -7.562 1 66.69 136 PHE A N 1
ATOM 1062 C CA . PHE A 1 136 ? 5.535 -9.398 -7.816 1 66.69 136 PHE A CA 1
ATOM 1063 C C . PHE A 1 136 ? 4.621 -8.461 -7.035 1 66.69 136 PHE A C 1
ATOM 1065 O O . PHE A 1 136 ? 5.086 -7.477 -6.453 1 66.69 136 PHE A O 1
ATOM 1072 N N . ARG A 1 137 ? 3.428 -8.789 -6.965 1 71.44 137 ARG A N 1
ATOM 1073 C CA . ARG A 1 137 ? 2.473 -7.941 -6.258 1 71.44 137 ARG A CA 1
ATOM 1074 C C . ARG A 1 137 ? 2.686 -8.008 -4.75 1 71.44 137 ARG A C 1
ATOM 1076 O O . ARG A 1 137 ? 2.496 -7.02 -4.047 1 71.44 137 ARG A O 1
ATOM 1083 N N . MET A 1 138 ? 3.143 -9.141 -4.379 1 73.56 138 MET A N 1
ATOM 1084 C CA . MET A 1 138 ? 3.486 -9.266 -2.965 1 73.56 138 MET A CA 1
ATOM 1085 C C . MET A 1 138 ? 4.664 -8.367 -2.605 1 73.56 138 MET A C 1
ATOM 1087 O O . MET A 1 138 ? 4.668 -7.738 -1.547 1 73.56 138 MET A O 1
ATOM 1091 N N . LYS A 1 139 ? 5.527 -8.375 -3.5 1 77.62 139 LYS A N 1
ATOM 1092 C CA . LYS A 1 139 ? 6.684 -7.508 -3.287 1 77.62 139 LYS A CA 1
ATOM 1093 C C . LYS A 1 139 ? 6.277 -6.039 -3.264 1 77.62 139 LYS A C 1
ATOM 1095 O O . LYS A 1 139 ? 6.762 -5.27 -2.43 1 77.62 139 LYS A O 1
ATOM 1100 N N . GLU A 1 140 ? 5.406 -5.762 -4.117 1 82.69 140 GLU A N 1
ATOM 1101 C CA . GLU A 1 140 ? 4.926 -4.383 -4.184 1 82.69 140 GLU A CA 1
ATOM 1102 C C . GLU A 1 140 ? 4.176 -3.998 -2.914 1 82.69 140 GLU A C 1
ATOM 1104 O O . GLU A 1 140 ? 4.328 -2.885 -2.41 1 82.69 140 GLU A O 1
ATOM 1109 N N . LEU A 1 141 ? 3.408 -4.938 -2.471 1 83.12 141 LEU A N 1
ATOM 1110 C CA . LEU A 1 141 ? 2.666 -4.688 -1.24 1 83.12 141 LEU A CA 1
ATOM 1111 C C . LEU A 1 141 ? 3.617 -4.492 -0.063 1 83.12 141 LEU A C 1
ATOM 1113 O O . LEU A 1 141 ? 3.469 -3.541 0.707 1 83.12 141 LEU A O 1
ATOM 1117 N N . ALA A 1 142 ? 4.574 -5.355 0.078 1 83.12 142 ALA A N 1
ATOM 1118 C CA . ALA A 1 142 ? 5.555 -5.258 1.155 1 83.12 142 ALA A CA 1
ATOM 1119 C C . ALA A 1 142 ? 6.324 -3.941 1.077 1 83.12 142 ALA A C 1
ATOM 1121 O O . ALA A 1 142 ? 6.586 -3.307 2.102 1 83.12 142 ALA A O 1
ATOM 1122 N N . TYR A 1 143 ? 6.629 -3.537 -0.129 1 87.56 143 TYR A N 1
ATOM 1123 C CA . TYR A 1 143 ? 7.363 -2.301 -0.374 1 87.56 143 TYR A CA 1
ATOM 1124 C C . TYR A 1 143 ? 6.551 -1.087 0.058 1 87.56 143 TYR A C 1
ATOM 1126 O O . TYR A 1 143 ? 7.051 -0.226 0.786 1 87.56 143 TYR A O 1
ATOM 1134 N N . ILE A 1 144 ? 5.309 -1.008 -0.323 1 88.31 144 ILE A N 1
ATOM 1135 C CA . ILE A 1 144 ? 4.473 0.149 -0.02 1 88.31 144 ILE A CA 1
ATOM 1136 C C . ILE A 1 144 ? 4.238 0.234 1.486 1 88.31 144 ILE A C 1
ATOM 1138 O O . ILE A 1 144 ? 4.336 1.313 2.076 1 88.31 144 ILE A O 1
ATOM 1142 N N . LEU A 1 145 ? 3.941 -0.917 2.117 1 86.31 145 LEU A N 1
ATOM 1143 C CA . LEU A 1 145 ? 3.656 -0.946 3.549 1 86.31 145 LEU A CA 1
ATOM 1144 C C . LEU A 1 145 ? 4.859 -0.465 4.352 1 86.31 145 LEU A C 1
ATOM 1146 O O . LEU A 1 145 ? 4.699 0.174 5.395 1 86.31 145 LEU A O 1
ATOM 1150 N N . ARG A 1 146 ? 5.992 -0.646 3.777 1 86.75 146 ARG A N 1
ATOM 1151 C CA . ARG A 1 146 ? 7.215 -0.252 4.469 1 86.75 146 ARG A CA 1
ATOM 1152 C C . ARG A 1 146 ? 7.559 1.208 4.188 1 86.75 146 ARG A C 1
ATOM 1154 O O . ARG A 1 146 ? 7.832 1.976 5.109 1 86.75 146 ARG A O 1
ATOM 1161 N N . GLU A 1 147 ? 7.477 1.564 2.949 1 91.94 147 GLU A N 1
ATOM 1162 C CA . GLU A 1 147 ? 8.039 2.834 2.502 1 91.94 147 GLU A CA 1
ATOM 1163 C C . GLU A 1 147 ? 7.145 4.004 2.891 1 91.94 147 GLU A C 1
ATOM 1165 O O . GLU A 1 147 ? 7.609 5.141 3.004 1 91.94 147 GLU A O 1
ATOM 1170 N N . ILE A 1 148 ? 5.906 3.773 3.154 1 93.69 148 ILE A N 1
ATOM 1171 C CA . ILE A 1 148 ? 4.996 4.879 3.443 1 93.69 148 ILE A CA 1
ATOM 1172 C C . ILE A 1 148 ? 5.082 5.238 4.926 1 93.69 148 ILE A C 1
ATOM 1174 O O . ILE A 1 148 ? 4.629 6.309 5.336 1 93.69 148 ILE A O 1
ATOM 1178 N N . LYS A 1 149 ? 5.652 4.383 5.715 1 93.25 149 LYS A N 1
ATOM 1179 C CA . LYS A 1 149 ? 5.668 4.578 7.164 1 93.25 149 LYS A CA 1
ATOM 1180 C C . LYS A 1 149 ? 6.586 5.734 7.551 1 93.25 149 LYS A C 1
ATOM 1182 O O . LYS A 1 149 ? 6.227 6.562 8.391 1 93.25 149 LYS A O 1
ATOM 1187 N N . ASN A 1 150 ? 7.715 5.82 6.922 1 94.94 150 ASN A N 1
ATOM 1188 C CA . ASN A 1 150 ? 8.695 6.84 7.285 1 94.94 150 ASN A CA 1
ATOM 1189 C C . ASN A 1 150 ? 8.141 8.25 7.066 1 94.94 150 ASN A C 1
ATOM 1191 O O . ASN A 1 150 ? 8.078 9.047 8 1 94.94 150 ASN A O 1
ATOM 1195 N N . PRO A 1 151 ? 7.734 8.516 5.832 1 97.25 151 PRO A N 1
ATOM 1196 C CA . PRO A 1 151 ? 7.199 9.867 5.648 1 97.25 151 PRO A CA 1
ATOM 1197 C C . PRO A 1 151 ? 5.953 10.133 6.492 1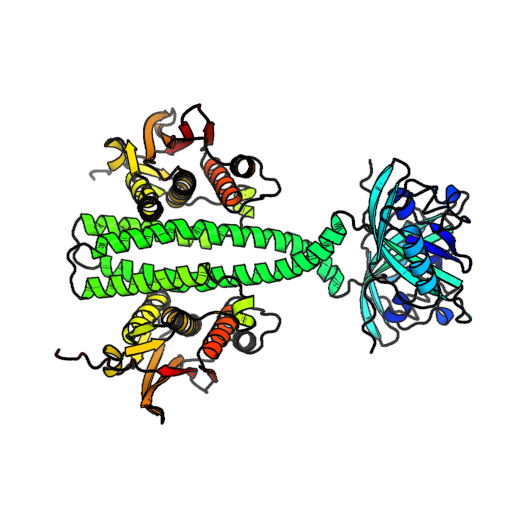 97.25 151 PRO A C 1
ATOM 1199 O O . PRO A 1 151 ? 5.727 11.266 6.922 1 97.25 151 PRO A O 1
ATOM 1202 N N . LEU A 1 152 ? 5.152 9.141 6.734 1 96.81 152 LEU A N 1
ATOM 1203 C CA . LEU A 1 152 ? 4.004 9.32 7.617 1 96.81 152 LEU A CA 1
ATOM 1204 C C . LEU A 1 152 ? 4.461 9.711 9.023 1 96.81 152 LEU A C 1
ATOM 1206 O O . LEU A 1 152 ? 3.854 10.586 9.648 1 96.81 152 LEU A O 1
ATOM 1210 N N . ASN A 1 153 ? 5.504 9.078 9.492 1 96.5 153 ASN A N 1
ATOM 1211 C CA . ASN A 1 153 ? 6.078 9.438 10.781 1 96.5 153 ASN A CA 1
ATOM 1212 C C . ASN A 1 153 ? 6.617 10.867 10.773 1 96.5 153 ASN A C 1
ATOM 1214 O O . ASN A 1 153 ? 6.551 11.562 11.789 1 96.5 153 ASN A O 1
ATOM 1218 N N . GLY A 1 154 ? 7.168 11.227 9.672 1 97.94 154 GLY A N 1
ATOM 1219 C CA . GLY A 1 154 ? 7.617 12.609 9.539 1 97.94 154 GLY A CA 1
ATOM 1220 C C . GLY A 1 154 ? 6.492 13.617 9.688 1 97.94 154 GLY A C 1
ATOM 1221 O O . GLY A 1 154 ? 6.641 14.625 10.383 1 97.94 154 GLY A O 1
ATOM 1222 N N . ILE A 1 155 ? 5.379 13.344 9.039 1 97.69 155 ILE A N 1
ATOM 1223 C CA . ILE A 1 155 ? 4.207 14.203 9.117 1 97.69 155 ILE A CA 1
ATOM 1224 C C . ILE A 1 155 ? 3.699 14.258 10.555 1 97.69 155 ILE A C 1
ATOM 1226 O O . ILE A 1 155 ? 3.406 15.336 11.078 1 97.69 155 ILE A O 1
ATOM 1230 N N . ARG A 1 156 ? 3.639 13.141 11.172 1 96.75 156 ARG A N 1
ATOM 1231 C CA . ARG A 1 156 ? 3.188 13.062 12.555 1 96.75 156 ARG A CA 1
ATOM 1232 C C . ARG A 1 156 ? 4.098 13.867 13.477 1 96.75 156 ARG A C 1
ATOM 1234 O O . ARG A 1 156 ? 3.619 14.57 14.367 1 96.75 156 ARG A O 1
ATOM 1241 N N . PHE A 1 157 ? 5.309 13.758 13.289 1 97.88 157 PHE A N 1
ATOM 1242 C CA . PHE A 1 157 ? 6.281 14.477 14.109 1 97.88 157 PHE A CA 1
ATOM 1243 C C . PHE A 1 157 ? 6.145 15.984 13.914 1 97.88 157 PHE A C 1
ATOM 1245 O O . PHE A 1 157 ? 6.113 16.734 14.891 1 97.88 157 PHE A O 1
ATOM 1252 N N . THR A 1 158 ? 6.117 16.375 12.695 1 97.25 158 THR A N 1
ATOM 1253 C CA . THR A 1 158 ? 6.004 17.812 12.422 1 97.25 158 THR A CA 1
ATOM 1254 C C . THR A 1 158 ? 4.703 18.359 12.992 1 97.25 158 THR A C 1
ATOM 1256 O O . THR A 1 158 ? 4.668 19.5 13.484 1 97.25 158 THR A O 1
ATOM 1259 N N . ASN A 1 159 ? 3.629 17.594 12.859 1 95.88 159 ASN A N 1
ATOM 1260 C CA . ASN A 1 159 ? 2.367 17.984 13.469 1 95.88 159 ASN A CA 1
ATOM 1261 C C . ASN A 1 159 ? 2.518 18.203 14.977 1 95.88 159 ASN A C 1
ATOM 1263 O O . ASN A 1 159 ? 1.982 19.156 15.531 1 95.88 159 ASN A O 1
ATOM 1267 N N . SER A 1 160 ? 3.232 17.312 15.617 1 96.56 160 SER A N 1
ATOM 1268 C CA . SER A 1 160 ? 3.449 17.422 17.062 1 96.56 160 SER A CA 1
ATOM 1269 C C . SER A 1 160 ? 4.25 18.688 17.406 1 96.56 160 SER A C 1
ATOM 1271 O O . SER A 1 160 ? 4.004 19.328 18.422 1 96.56 160 SER A O 1
ATOM 1273 N N . LEU A 1 161 ? 5.215 19.062 16.594 1 96.81 161 LEU A N 1
ATOM 1274 C CA . LEU A 1 161 ? 6 20.266 16.797 1 96.81 161 LEU A CA 1
ATOM 1275 C C . LEU A 1 161 ? 5.125 21.516 16.656 1 96.81 161 LEU A C 1
ATOM 1277 O O . LEU A 1 161 ? 5.238 22.453 17.453 1 96.81 161 LEU A O 1
ATOM 1281 N N . LEU A 1 162 ? 4.285 21.5 15.672 1 96.94 162 LEU A N 1
ATOM 1282 C CA . LEU A 1 162 ? 3.393 22.625 15.438 1 96.94 162 LEU A CA 1
ATOM 1283 C C . LEU A 1 162 ? 2.422 22.797 16.609 1 96.94 162 LEU A C 1
ATOM 1285 O O . LEU A 1 162 ? 2.162 23.922 17.047 1 96.94 162 LEU A O 1
ATOM 1289 N N . GLU A 1 163 ? 1.917 21.656 17.109 1 95.5 163 GLU A N 1
ATOM 1290 C CA . GLU A 1 163 ? 0.974 21.688 18.219 1 95.5 163 GLU A CA 1
ATOM 1291 C C . GLU A 1 163 ? 1.6 22.312 19.469 1 95.5 163 GLU A C 1
ATOM 1293 O O . GLU A 1 163 ? 0.893 22.859 20.312 1 95.5 163 GLU A O 1
ATOM 1298 N N . ALA A 1 164 ? 2.885 22.219 19.578 1 95.75 164 ALA A N 1
ATOM 1299 C CA . ALA A 1 164 ? 3.6 22.719 20.75 1 95.75 164 ALA A CA 1
ATOM 1300 C C . ALA A 1 164 ? 3.852 24.219 20.641 1 95.75 164 ALA A C 1
ATOM 1302 O O . ALA A 1 164 ? 4.297 24.844 21.594 1 95.75 164 ALA A O 1
ATOM 1303 N N . THR A 1 165 ? 3.553 24.797 19.5 1 97 165 THR A N 1
ATOM 1304 C CA . THR A 1 165 ? 3.717 26.234 19.297 1 97 165 THR A CA 1
ATOM 1305 C C . THR A 1 165 ? 2.418 26.984 19.609 1 97 165 THR A C 1
ATOM 1307 O O . THR A 1 165 ? 1.405 26.359 19.938 1 97 165 THR A O 1
ATOM 1310 N N . GLU A 1 166 ? 2.484 28.359 19.547 1 96.38 166 GLU A N 1
ATOM 1311 C CA . GLU A 1 166 ? 1.278 29.156 19.703 1 96.38 166 GLU A CA 1
ATOM 1312 C C . GLU A 1 166 ? 0.457 29.188 18.422 1 96.38 166 GLU A C 1
ATOM 1314 O O . GLU A 1 166 ? 0.96 29.578 17.359 1 96.38 166 GLU A O 1
ATOM 1319 N N . LEU A 1 167 ? -0.774 28.812 18.578 1 96.81 167 LEU A N 1
ATOM 1320 C CA . LEU A 1 167 ? -1.632 28.688 17.406 1 96.81 167 LEU A CA 1
ATOM 1321 C C . LEU A 1 167 ? -2.939 29.453 17.609 1 96.81 167 LEU A C 1
ATOM 1323 O O . LEU A 1 167 ? -3.436 29.562 18.734 1 96.81 167 LEU A O 1
ATOM 1327 N N . THR A 1 168 ? -3.471 29.984 16.516 1 96.75 168 THR A N 1
ATOM 1328 C CA . THR A 1 168 ? -4.84 30.484 16.531 1 96.75 168 THR A CA 1
ATOM 1329 C C . THR A 1 168 ? -5.84 29.344 16.547 1 96.75 168 THR A C 1
ATOM 1331 O O . THR A 1 168 ? -5.469 28.188 16.312 1 96.75 168 THR A O 1
ATOM 1334 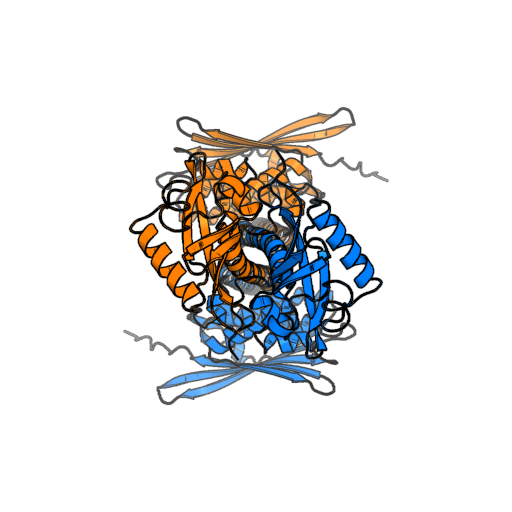N N . GLU A 1 169 ? -7.117 29.641 16.75 1 95.25 169 GLU A N 1
ATOM 1335 C CA . GLU A 1 169 ? -8.156 28.609 16.797 1 95.25 169 GLU A CA 1
ATOM 1336 C C . GLU A 1 169 ? -8.297 27.922 15.453 1 95.25 169 GLU A C 1
ATOM 1338 O O . GLU A 1 169 ? -8.484 26.703 15.391 1 95.25 169 GLU A O 1
ATOM 1343 N N . ASN A 1 170 ? -8.195 28.688 14.414 1 95.38 170 ASN A N 1
ATOM 1344 C CA . ASN A 1 170 ? -8.289 28.109 13.078 1 95.38 170 ASN A CA 1
ATOM 1345 C C . ASN A 1 170 ? -7.117 27.172 12.789 1 95.38 170 ASN A C 1
ATOM 1347 O O . ASN A 1 170 ? -7.312 26.078 12.25 1 95.38 170 ASN A O 1
ATOM 1351 N N . GLN A 1 171 ? -5.941 27.641 13.141 1 96.81 171 GLN A N 1
ATOM 1352 C CA . GLN A 1 171 ? -4.754 26.812 12.922 1 96.81 171 GLN A CA 1
ATOM 1353 C C . GLN A 1 171 ? -4.828 25.516 13.711 1 96.81 171 GLN A C 1
ATOM 1355 O O . GLN A 1 171 ? -4.43 24.453 13.211 1 96.81 171 GLN A O 1
ATOM 1360 N N . LYS A 1 172 ? -5.371 25.609 14.883 1 96.69 172 LYS A N 1
ATOM 1361 C CA . LYS A 1 172 ? -5.551 24.422 15.703 1 96.69 172 LYS A CA 1
ATOM 1362 C C . LYS A 1 172 ? -6.504 23.438 15.039 1 96.69 172 LYS A C 1
ATOM 1364 O O . LYS A 1 172 ? -6.262 22.219 15.055 1 96.69 172 LYS A O 1
ATOM 1369 N N . GLN A 1 173 ? -7.551 23.906 14.523 1 95.75 173 GLN A N 1
ATOM 1370 C CA . GLN A 1 173 ? -8.531 23.062 13.844 1 95.75 173 GLN A CA 1
ATOM 1371 C C . GLN A 1 173 ? -7.922 22.391 12.625 1 95.75 173 GLN A C 1
ATOM 1373 O O . GLN A 1 173 ? -8.203 21.219 12.352 1 95.75 173 GLN A O 1
ATOM 1378 N N . PHE A 1 174 ? -7.105 23.156 11.891 1 97.44 174 PHE A N 1
ATOM 1379 C CA . PHE A 1 174 ? -6.438 22.594 10.727 1 97.44 174 PHE A CA 1
ATOM 1380 C C . PHE A 1 174 ? -5.516 21.453 11.141 1 97.44 174 PHE A C 1
ATOM 1382 O O . PHE A 1 174 ? -5.477 20.406 10.492 1 97.44 174 PHE A O 1
ATOM 1389 N N . LEU A 1 175 ? -4.777 21.672 12.219 1 97.19 175 LEU A N 1
ATOM 1390 C CA . LEU A 1 175 ? -3.846 20.656 12.703 1 97.19 175 LEU A CA 1
ATOM 1391 C C . LEU A 1 175 ? -4.59 19.422 13.188 1 97.19 175 LEU A C 1
ATOM 1393 O O . LEU A 1 175 ? -4.137 18.297 12.969 1 97.19 175 LEU A O 1
ATOM 1397 N N . GLU A 1 176 ? -5.703 19.609 13.805 1 97 176 GLU A N 1
ATOM 1398 C CA . GLU A 1 176 ? -6.523 18.5 14.258 1 97 176 GLU A CA 1
ATOM 1399 C C . GLU A 1 176 ? -7.051 17.688 13.078 1 97 176 GLU A C 1
ATOM 1401 O O . GLU A 1 176 ? -7.109 16.453 13.141 1 97 176 GLU A O 1
ATOM 1406 N N . THR A 1 177 ? -7.453 18.391 12.109 1 97.75 177 THR A N 1
ATOM 1407 C CA . THR A 1 177 ? -7.926 17.734 10.898 1 97.75 177 THR A CA 1
ATOM 1408 C C . THR A 1 177 ? -6.809 16.922 10.25 1 97.75 177 THR A C 1
ATOM 1410 O O . THR A 1 177 ? -7.023 15.789 9.82 1 97.75 177 THR A O 1
ATOM 1413 N N . SER A 1 178 ? -5.609 17.5 10.188 1 97.94 178 SER A N 1
ATOM 1414 C CA . SER A 1 178 ? -4.445 16.781 9.664 1 97.94 178 SER A CA 1
ATOM 1415 C C . SER A 1 178 ? -4.152 15.531 10.484 1 97.94 178 SER A C 1
ATOM 1417 O O . SER A 1 178 ? -3.877 14.469 9.922 1 97.94 178 SER A O 1
ATOM 1419 N N . ALA A 1 179 ? -4.23 15.688 11.75 1 97.25 179 ALA A N 1
ATOM 1420 C CA . ALA A 1 179 ? -3.977 14.57 12.656 1 97.25 179 ALA A CA 1
ATOM 1421 C C . ALA A 1 179 ? -5 13.453 12.445 1 97.25 179 ALA A C 1
ATOM 1423 O O . ALA A 1 179 ? -4.664 12.273 12.531 1 97.25 179 ALA A O 1
ATOM 1424 N N . ALA A 1 180 ? -6.219 13.828 12.266 1 97.75 180 ALA A N 1
ATOM 1425 C CA . ALA A 1 180 ? -7.266 12.844 12 1 97.75 180 ALA A CA 1
ATOM 1426 C C . ALA A 1 180 ? -6.965 12.055 10.727 1 97.75 180 ALA A C 1
ATOM 1428 O O . ALA A 1 180 ? -7.184 10.836 10.672 1 97.75 180 ALA A O 1
ATOM 1429 N N . CYS A 1 181 ? -6.508 12.734 9.688 1 98.06 181 CYS A N 1
ATOM 1430 C CA . CYS A 1 181 ? -6.129 12.07 8.445 1 98.06 181 CYS A CA 1
ATOM 1431 C C . CYS A 1 181 ? -4.949 11.133 8.664 1 98.06 181 CYS A C 1
ATOM 1433 O O . CYS A 1 181 ? -4.91 10.031 8.102 1 98.06 181 CYS A O 1
ATOM 1435 N N . GLU A 1 182 ? -3.986 11.57 9.453 1 96.81 182 GLU A N 1
ATOM 1436 C CA . GLU A 1 182 ? -2.834 10.742 9.797 1 96.81 182 GLU A CA 1
ATOM 1437 C C . GLU A 1 182 ? -3.264 9.453 10.484 1 96.81 182 GLU A C 1
ATOM 1439 O O . GLU A 1 182 ? -2.783 8.367 10.148 1 96.81 182 GLU A O 1
ATOM 1444 N N . ARG A 1 183 ? -4.133 9.562 11.422 1 96.25 183 ARG A N 1
ATOM 1445 C CA . ARG A 1 183 ? -4.625 8.391 12.141 1 96.25 183 ARG A CA 1
ATOM 1446 C C . ARG A 1 183 ? -5.332 7.43 11.203 1 96.25 183 ARG A C 1
ATOM 1448 O O . ARG A 1 183 ? -5.203 6.211 11.336 1 96.25 183 ARG A O 1
ATOM 1455 N N . GLN A 1 184 ? -6.074 8 10.312 1 97.38 184 GLN A N 1
ATOM 1456 C CA . GLN A 1 184 ? -6.754 7.184 9.312 1 97.38 184 GLN A CA 1
ATOM 1457 C C . GLN A 1 184 ? -5.754 6.371 8.492 1 97.38 184 GLN A C 1
ATOM 1459 O O . GLN A 1 184 ? -5.953 5.176 8.273 1 97.38 184 GLN A O 1
ATOM 1464 N N . MET A 1 185 ? -4.688 7.012 8.047 1 95.94 185 MET A N 1
ATOM 1465 C CA . MET A 1 185 ? -3.662 6.336 7.254 1 95.94 185 MET A CA 1
ATOM 1466 C C . MET A 1 185 ? -3.008 5.215 8.055 1 95.94 185 MET A C 1
ATOM 1468 O O . MET A 1 185 ? -2.809 4.113 7.539 1 95.94 185 MET A O 1
ATOM 1472 N N . PHE A 1 186 ? -2.686 5.465 9.266 1 93.75 186 PHE A N 1
ATOM 1473 C CA . PHE A 1 186 ? -2.037 4.477 10.125 1 93.75 186 PHE A CA 1
ATOM 1474 C C . PHE A 1 186 ? -2.926 3.252 10.305 1 93.75 186 PHE A C 1
ATOM 1476 O O . PHE A 1 186 ? -2.439 2.119 10.297 1 93.75 186 PHE A O 1
ATOM 1483 N N . LYS A 1 187 ? -4.16 3.508 10.547 1 93.94 187 LYS A N 1
ATOM 1484 C CA . LYS A 1 187 ? -5.094 2.406 10.75 1 93.94 187 LYS A CA 1
ATOM 1485 C C . LYS A 1 187 ? -5.242 1.564 9.492 1 93.94 187 LYS A C 1
ATOM 1487 O O . LYS A 1 187 ? -5.305 0.335 9.562 1 93.94 187 LYS A O 1
ATOM 1492 N N . ILE A 1 188 ? -5.293 2.195 8.336 1 93.5 188 ILE A N 1
ATOM 1493 C CA . ILE A 1 188 ? -5.418 1.507 7.059 1 93.5 188 ILE A CA 1
ATOM 1494 C C . ILE A 1 188 ? -4.188 0.638 6.82 1 93.5 188 ILE A C 1
ATOM 1496 O O . ILE A 1 188 ? -4.305 -0.518 6.406 1 93.5 188 ILE A O 1
ATOM 1500 N N . ILE A 1 189 ? -3 1.157 7.082 1 90.81 189 ILE A N 1
ATOM 1501 C CA . ILE A 1 189 ? -1.742 0.453 6.863 1 90.81 189 ILE A CA 1
ATOM 1502 C C . ILE A 1 189 ? -1.643 -0.736 7.816 1 90.81 189 ILE A C 1
ATOM 1504 O O . ILE A 1 189 ? -1.118 -1.791 7.449 1 90.81 189 ILE A O 1
ATOM 1508 N N . ARG A 1 190 ? -2.16 -0.515 8.969 1 86.62 190 ARG A N 1
ATOM 1509 C CA . ARG A 1 190 ? -2.098 -1.57 9.977 1 86.62 190 ARG A CA 1
ATOM 1510 C C . ARG A 1 190 ? -3.059 -2.705 9.641 1 86.62 190 ARG A C 1
ATOM 1512 O O . ARG A 1 190 ? -2.73 -3.879 9.828 1 86.62 190 ARG A O 1
ATOM 1519 N N . ASP A 1 191 ? -4.215 -2.383 9.18 1 84.25 191 ASP A N 1
ATOM 1520 C CA . ASP A 1 191 ? -5.27 -3.363 8.938 1 84.25 191 ASP A CA 1
ATOM 1521 C C . ASP A 1 191 ? -5.336 -3.738 7.453 1 84.25 191 ASP A C 1
ATOM 1523 O O . ASP A 1 191 ? -6.402 -3.658 6.836 1 84.25 191 ASP A O 1
ATOM 1527 N N . VAL A 1 192 ? -4.297 -4.242 6.941 1 77.94 192 VAL A N 1
ATOM 1528 C CA . VAL A 1 192 ? -4.219 -4.508 5.508 1 77.94 192 VAL A CA 1
ATOM 1529 C C . VAL A 1 192 ? -4.832 -5.871 5.199 1 77.94 192 VAL A C 1
ATOM 1531 O O . VAL A 1 192 ? -5.188 -6.152 4.055 1 77.94 192 VAL A O 1
ATOM 1534 N N . ASP A 1 193 ? -4.906 -6.637 6.238 1 76.25 193 ASP A N 1
ATOM 1535 C CA . ASP A 1 193 ? -5.484 -7.961 6.027 1 76.25 193 ASP A CA 1
ATOM 1536 C C . ASP A 1 193 ? -6.977 -7.867 5.707 1 76.25 193 ASP A C 1
ATOM 1538 O O . ASP A 1 193 ? -7.805 -7.793 6.617 1 76.25 193 ASP A O 1
ATOM 1542 N N . LEU A 1 194 ? -7.316 -7.961 4.492 1 78.5 194 LEU A N 1
ATOM 1543 C CA . LEU A 1 194 ? -8.68 -7.742 4.02 1 78.5 194 LEU A CA 1
ATOM 1544 C C . LEU A 1 194 ? -9.594 -8.883 4.449 1 78.5 194 LEU A C 1
ATOM 1546 O O . LEU A 1 194 ? -10.82 -8.734 4.465 1 78.5 194 LEU A O 1
ATOM 1550 N N . ASP A 1 195 ? -8.977 -9.945 4.766 1 75.56 195 ASP A N 1
ATOM 1551 C CA . ASP A 1 195 ? -9.781 -11.062 5.238 1 75.56 195 ASP A CA 1
ATOM 1552 C C . ASP A 1 195 ? -10.516 -10.711 6.527 1 75.56 195 ASP A C 1
ATOM 1554 O O . ASP A 1 195 ? -11.641 -11.148 6.75 1 75.56 195 ASP A O 1
ATOM 1558 N N . ASN A 1 196 ? -9.812 -9.914 7.293 1 77.56 196 ASN A N 1
ATOM 1559 C CA . ASN A 1 196 ? -10.445 -9.492 8.539 1 77.56 196 ASN A CA 1
ATOM 1560 C C . ASN A 1 196 ? -11.664 -8.617 8.281 1 77.56 196 ASN A C 1
ATOM 1562 O O . ASN A 1 196 ? -12.641 -8.672 9.031 1 77.56 196 ASN A O 1
ATOM 1566 N N . ILE A 1 197 ? -11.656 -7.875 7.273 1 81.88 197 ILE A N 1
ATOM 1567 C CA . ILE A 1 197 ? -12.781 -7.016 6.922 1 81.88 197 ILE A CA 1
ATOM 1568 C C . ILE A 1 197 ? -13.875 -7.848 6.27 1 81.88 197 ILE A C 1
ATOM 1570 O O . ILE A 1 197 ? -15.055 -7.723 6.621 1 81.88 197 ILE A O 1
ATOM 1574 N N . GLU A 1 198 ? -13.484 -8.75 5.402 1 79.38 198 GLU A N 1
ATOM 1575 C CA . GLU A 1 198 ? -14.43 -9.539 4.613 1 79.38 198 GLU A CA 1
ATOM 1576 C C . GLU A 1 198 ? -15.188 -10.531 5.488 1 79.38 198 GLU A C 1
ATOM 1578 O O . GLU A 1 198 ? -16.375 -10.758 5.289 1 79.38 198 GLU A O 1
ATOM 1583 N N . ASP A 1 199 ? -14.445 -11.047 6.387 1 77.88 199 ASP A N 1
ATOM 1584 C CA . ASP A 1 199 ? -15.086 -12.078 7.195 1 77.88 199 ASP A CA 1
ATOM 1585 C C . ASP A 1 199 ? -15.711 -11.477 8.453 1 77.88 199 ASP A C 1
ATOM 1587 O O . ASP A 1 199 ? -16.297 -12.195 9.266 1 77.88 199 ASP A O 1
ATOM 1591 N N . GLY A 1 200 ? -15.594 -10.195 8.68 1 81.25 200 GLY A N 1
ATOM 1592 C CA . GLY A 1 200 ? -16.234 -9.508 9.789 1 81.25 200 GLY A CA 1
ATOM 1593 C C . GLY A 1 200 ? -15.461 -9.617 11.086 1 81.25 200 GLY A C 1
ATOM 1594 O O . GLY A 1 200 ? -16 -9.352 12.164 1 81.25 200 GLY A O 1
ATOM 1595 N N . SER A 1 201 ? -14.195 -9.992 10.992 1 82.44 201 SER A N 1
ATOM 1596 C CA . SER A 1 201 ? -13.398 -10.18 12.203 1 82.44 201 SER A CA 1
ATOM 1597 C C . SER A 1 201 ? -12.602 -8.93 12.539 1 82.44 201 SER A C 1
ATOM 1599 O O . SER A 1 201 ? -11.836 -8.914 13.508 1 82.44 201 SER A O 1
ATOM 1601 N N . LEU A 1 202 ? -12.797 -7.906 11.773 1 88.12 202 LEU A N 1
ATOM 1602 C CA . LEU A 1 202 ? -12.109 -6.652 12.055 1 88.12 202 LEU A CA 1
ATOM 1603 C C . LEU A 1 202 ? -12.508 -6.098 13.414 1 88.12 202 LEU A C 1
ATOM 1605 O O . LEU A 1 202 ? -13.703 -5.977 13.711 1 88.12 202 LEU A O 1
ATOM 1609 N N . GLU A 1 203 ? -11.492 -5.836 14.227 1 88.5 203 GLU A N 1
ATOM 1610 C CA . GLU A 1 203 ? -11.758 -5.266 15.547 1 88.5 203 GLU A CA 1
ATOM 1611 C C . GLU A 1 203 ? -11.875 -3.746 15.469 1 88.5 203 GLU A C 1
ATOM 1613 O O . GLU A 1 203 ? -10.977 -3.068 14.969 1 88.5 203 GLU A O 1
ATOM 1618 N N . LEU A 1 204 ? -12.961 -3.281 16.031 1 93.12 204 LEU A N 1
ATOM 1619 C CA . LEU A 1 204 ? -13.195 -1.842 16.031 1 93.12 204 LEU A CA 1
ATOM 1620 C C . LEU A 1 204 ? -12.602 -1.202 17.281 1 93.12 204 LEU A C 1
ATOM 1622 O O . LEU A 1 204 ? -12.672 -1.775 18.375 1 93.12 204 LEU A O 1
ATOM 1626 N N . GLU A 1 205 ? -11.891 -0.139 17.156 1 94.31 205 GLU A N 1
ATOM 1627 C CA . GLU A 1 205 ? -11.406 0.68 18.266 1 94.31 205 GLU A CA 1
ATOM 1628 C C . GLU A 1 205 ? -12.359 1.837 18.547 1 94.31 205 GLU A C 1
ATOM 1630 O O . GLU A 1 205 ? -12.32 2.863 17.859 1 94.31 205 GLU A O 1
ATOM 1635 N N . LYS A 1 206 ? -13.094 1.701 19.641 1 95 206 LYS A N 1
ATOM 1636 C CA . LYS A 1 206 ? -14.172 2.646 19.906 1 95 206 LYS A CA 1
ATOM 1637 C C . LYS A 1 206 ? -13.758 3.668 20.969 1 95 206 LYS A C 1
ATOM 1639 O O . LYS A 1 206 ? -12.922 3.379 21.828 1 95 206 LYS A O 1
ATOM 1644 N N . GLY A 1 207 ? -14.258 4.836 20.812 1 95.75 207 GLY A N 1
ATOM 1645 C CA . GLY A 1 207 ? -14.078 5.941 21.75 1 95.75 207 GLY A CA 1
ATOM 1646 C C . GLY A 1 207 ? -15.047 7.082 21.5 1 95.75 207 GLY A C 1
ATOM 1647 O O . GLY A 1 207 ? -15.922 6.996 20.641 1 95.75 207 GLY A O 1
ATOM 1648 N N . GLU A 1 208 ? -14.906 8.055 22.359 1 96.06 208 GLU A N 1
ATOM 1649 C CA . GLU A 1 208 ? -15.734 9.242 22.219 1 96.06 208 GLU A CA 1
ATOM 1650 C C . GLU A 1 208 ? -15.109 10.234 21.234 1 96.06 208 GLU A C 1
ATOM 1652 O O . GLU A 1 208 ? -13.891 10.422 21.234 1 96.06 208 GLU A O 1
ATOM 1657 N N . PHE A 1 209 ? -15.93 10.836 20.422 1 96.44 209 PHE A N 1
ATOM 1658 C CA . PHE A 1 209 ? -15.43 11.859 19.516 1 96.44 209 PHE A CA 1
ATOM 1659 C C . PHE A 1 209 ? -16.562 12.781 19.062 1 96.44 209 PHE A C 1
ATOM 1661 O O . PHE A 1 209 ? -17.734 12.445 19.188 1 96.44 209 PHE A O 1
ATOM 1668 N N . PHE A 1 210 ? -16.156 13.945 18.578 1 95.94 210 PHE A N 1
ATOM 1669 C CA . PHE A 1 210 ? -17.094 14.883 17.984 1 95.94 210 PHE A CA 1
ATOM 1670 C C . PHE A 1 210 ? -17.375 14.523 16.516 1 95.94 210 PHE A C 1
ATOM 1672 O O . PHE A 1 210 ? -16.438 14.312 15.742 1 95.94 210 PHE A O 1
ATOM 1679 N N . LEU A 1 211 ? -18.609 14.508 16.156 1 95.62 211 LEU A N 1
ATOM 1680 C CA . LEU A 1 211 ? -18.969 14.195 14.781 1 95.62 211 LEU A CA 1
ATOM 1681 C C . LEU A 1 211 ? -18.438 15.266 13.828 1 95.62 211 LEU A C 1
ATOM 1683 O O . LEU A 1 211 ? -18.094 14.961 12.688 1 95.62 211 LEU A O 1
ATOM 1687 N N . ALA A 1 212 ? -18.344 16.422 14.312 1 95.69 212 ALA A N 1
ATOM 1688 C CA . ALA A 1 212 ? -17.844 17.547 13.516 1 95.69 212 ALA A CA 1
ATOM 1689 C C . ALA A 1 212 ? -16.406 17.281 13.047 1 95.69 212 ALA A C 1
ATOM 1691 O O . ALA A 1 212 ? -16.031 17.641 11.938 1 95.69 212 ALA A O 1
ATOM 1692 N N . SER A 1 213 ? -15.641 16.672 13.867 1 96.31 213 SER A N 1
ATOM 1693 C CA . SER A 1 213 ? -14.25 16.375 13.531 1 96.31 213 SER A CA 1
ATOM 1694 C C . SER A 1 213 ? -14.156 15.391 12.375 1 96.31 213 SER A C 1
ATOM 1696 O O . SER A 1 213 ? -13.273 15.508 11.523 1 96.31 213 SER A O 1
ATOM 1698 N N . VAL A 1 214 ? -15.078 14.492 12.375 1 97.38 214 VAL A N 1
ATOM 1699 C CA . VAL A 1 214 ? -15.125 13.516 11.297 1 97.38 214 VAL A CA 1
ATOM 1700 C C . VAL A 1 214 ? -15.453 14.211 9.977 1 97.38 214 VAL A C 1
ATOM 1702 O O . VAL A 1 214 ? -14.789 13.984 8.961 1 97.38 214 VAL A O 1
ATOM 1705 N N . ILE A 1 215 ? -16.375 15.031 9.992 1 97 215 ILE A N 1
ATOM 1706 C CA . ILE A 1 215 ? -16.828 15.711 8.789 1 97 215 ILE A CA 1
ATOM 1707 C C . ILE A 1 215 ? -15.727 16.625 8.258 1 97 215 ILE A C 1
ATOM 1709 O O . ILE A 1 215 ? -15.484 16.672 7.051 1 97 215 ILE A O 1
ATOM 1713 N N . ASP A 1 216 ? -15.07 17.312 9.164 1 96.81 216 ASP A N 1
ATOM 1714 C CA . ASP A 1 216 ? -13.969 18.188 8.766 1 96.81 216 ASP A CA 1
ATOM 1715 C C . ASP A 1 216 ? -12.883 17.391 8.039 1 96.81 216 ASP A C 1
ATOM 1717 O O . ASP A 1 216 ? -12.375 17.828 7.004 1 96.81 216 ASP A O 1
ATOM 1721 N N . ALA A 1 217 ? -12.547 16.281 8.602 1 98.12 217 ALA A N 1
ATOM 1722 C CA . ALA A 1 217 ? -11.523 15.438 8.008 1 98.12 217 ALA A CA 1
ATOM 1723 C C . ALA A 1 217 ? -11.969 14.906 6.648 1 98.12 217 ALA A C 1
ATOM 1725 O O . ALA A 1 217 ? -11.195 14.906 5.688 1 98.12 217 ALA A O 1
ATOM 1726 N N . VAL A 1 218 ? -13.195 14.477 6.574 1 98.31 218 VAL A N 1
ATOM 1727 C CA . VAL A 1 218 ? -13.75 13.914 5.352 1 98.31 218 VAL A CA 1
ATOM 1728 C C . VAL A 1 218 ? -13.758 14.969 4.246 1 98.31 218 VAL A C 1
ATOM 1730 O O . VAL A 1 218 ? -13.32 14.703 3.123 1 98.31 218 VAL A O 1
ATOM 1733 N N . VAL A 1 219 ? -14.203 16.125 4.586 1 97.56 219 VAL A N 1
ATOM 1734 C CA . VAL A 1 219 ? -14.281 17.219 3.625 1 97.56 219 VAL A CA 1
ATOM 1735 C C . VAL A 1 219 ? -12.875 17.594 3.166 1 97.56 219 VAL A C 1
ATOM 1737 O O . VAL A 1 219 ? -12.641 17.828 1.976 1 97.56 219 VAL A O 1
ATOM 1740 N N . SER A 1 220 ? -11.945 17.641 4.098 1 98.06 220 SER A N 1
ATOM 1741 C CA . SER A 1 220 ? -10.578 18.016 3.768 1 98.06 220 SER A CA 1
ATOM 1742 C C . SER A 1 220 ? -9.984 17.078 2.729 1 98.06 220 SER A C 1
ATOM 1744 O O . SER A 1 220 ? -9.148 17.484 1.917 1 98.06 220 SER A O 1
ATOM 1746 N N . GLN A 1 221 ? -10.391 15.891 2.746 1 98.12 221 GLN A N 1
ATOM 1747 C CA . GLN A 1 221 ? -9.797 14.852 1.911 1 98.12 221 GLN A CA 1
ATOM 1748 C C . GLN A 1 221 ? -10.266 14.977 0.465 1 98.12 221 GLN A C 1
ATOM 1750 O O . GLN A 1 221 ? -9.641 14.43 -0.445 1 98.12 221 GLN A O 1
ATOM 1755 N N . VAL A 1 222 ? -11.359 15.711 0.17 1 97.56 222 VAL A N 1
ATOM 1756 C CA . VAL A 1 222 ? -11.906 15.75 -1.183 1 97.56 222 VAL A CA 1
ATOM 1757 C C . VAL A 1 222 ? -11.766 17.172 -1.752 1 97.56 222 VAL A C 1
ATOM 1759 O O . VAL A 1 222 ? -11.992 17.391 -2.943 1 97.56 222 VAL A O 1
ATOM 1762 N N . MET A 1 223 ? -11.312 18.125 -0.976 1 96.88 223 MET A N 1
ATOM 1763 C CA . MET A 1 223 ? -11.336 19.531 -1.361 1 96.88 223 MET A CA 1
ATOM 1764 C C . MET A 1 223 ? -10.406 19.797 -2.545 1 96.88 223 MET A C 1
ATOM 1766 O O . MET A 1 223 ? -10.75 20.547 -3.459 1 96.88 223 MET A O 1
ATOM 1770 N N . LEU A 1 224 ? -9.234 19.281 -2.543 1 95 224 LEU A N 1
ATOM 1771 C CA . LEU A 1 224 ? -8.305 19.484 -3.645 1 95 224 LEU A CA 1
ATOM 1772 C C . LEU A 1 224 ? -8.867 18.938 -4.949 1 95 224 LEU A C 1
ATOM 1774 O O . LEU A 1 224 ? -8.742 19.562 -6 1 95 224 LEU A O 1
ATOM 1778 N N . LEU A 1 225 ? -9.438 17.75 -4.871 1 95.12 225 LEU A N 1
ATOM 1779 C CA . LEU A 1 225 ? -10.078 17.156 -6.039 1 95.12 225 LEU A CA 1
ATOM 1780 C C . LEU A 1 225 ? -11.203 18.047 -6.559 1 95.12 225 LEU A C 1
ATOM 1782 O O . LEU A 1 225 ? -11.312 18.266 -7.766 1 95.12 225 LEU A O 1
ATOM 1786 N N . LEU A 1 226 ? -12.023 18.531 -5.68 1 96 226 LEU A N 1
ATOM 1787 C CA . LEU A 1 226 ? -13.141 19.391 -6.043 1 96 226 LEU A CA 1
ATOM 1788 C C . LEU A 1 226 ? -12.641 20.672 -6.715 1 96 226 LEU A C 1
ATOM 1790 O O . LEU A 1 226 ? -13.195 21.109 -7.723 1 96 226 LEU A O 1
ATOM 1794 N N . ARG A 1 227 ? -11.562 21.234 -6.184 1 94.12 227 ARG A N 1
ATOM 1795 C CA . ARG A 1 227 ? -10.969 22.438 -6.762 1 94.12 227 ARG A CA 1
ATOM 1796 C C . ARG A 1 227 ? -10.414 22.156 -8.156 1 94.12 227 ARG A C 1
ATOM 1798 O O . ARG A 1 227 ? -10.625 22.938 -9.086 1 94.12 227 ARG A O 1
ATOM 1805 N N . GLU A 1 228 ? -9.758 21.094 -8.258 1 92.88 228 GLU A N 1
ATOM 1806 C CA . GLU A 1 228 ? -9.156 20.703 -9.531 1 92.88 228 GLU A CA 1
ATOM 1807 C C . GLU A 1 228 ? -10.227 20.5 -10.602 1 92.88 228 GLU A C 1
ATOM 1809 O O . GLU A 1 228 ? -10.023 20.875 -11.758 1 92.88 228 GLU A O 1
ATOM 1814 N N . ARG A 1 229 ? -11.352 20.031 -10.273 1 93.38 229 ARG A N 1
ATOM 1815 C CA . ARG A 1 229 ? -12.406 19.688 -11.219 1 93.38 229 ARG A CA 1
ATOM 1816 C C . ARG A 1 229 ? -13.398 20.844 -11.375 1 93.38 229 ARG A C 1
ATOM 1818 O O . ARG A 1 229 ? -14.281 20.797 -12.227 1 93.38 229 ARG A O 1
ATOM 1825 N N . GLY A 1 230 ? -13.234 21.797 -10.547 1 93.38 230 GLY A N 1
ATOM 1826 C CA . GLY A 1 230 ? -14.156 22.922 -10.586 1 93.38 230 GLY A CA 1
ATOM 1827 C C . GLY A 1 230 ? -15.555 22.562 -10.109 1 93.38 230 GLY A C 1
ATOM 1828 O O . GLY A 1 230 ? -16.547 23.031 -10.672 1 93.38 230 GLY A O 1
ATOM 1829 N N . VAL A 1 231 ? -15.695 21.656 -9.18 1 94.94 231 VAL A N 1
ATOM 1830 C CA . VAL A 1 231 ? -16.969 21.203 -8.633 1 94.94 231 VAL A CA 1
ATOM 1831 C C . VAL A 1 231 ? -17.203 21.859 -7.277 1 94.94 231 VAL A C 1
ATOM 1833 O O . VAL A 1 231 ? -16.281 21.984 -6.465 1 94.94 231 VAL A O 1
ATOM 1836 N N . GLN A 1 2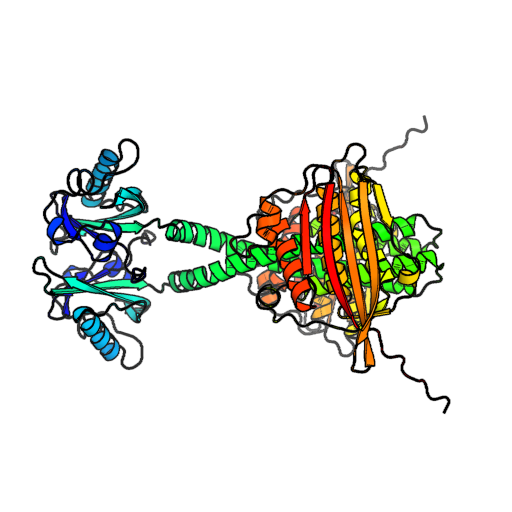32 ? -18.359 22.312 -6.992 1 95.75 232 GLN A N 1
ATOM 1837 C CA . GLN A 1 232 ? -18.703 22.984 -5.742 1 95.75 232 GLN A CA 1
ATOM 1838 C C . GLN A 1 232 ? -19.172 21.984 -4.699 1 95.75 232 GLN A C 1
ATOM 1840 O O . GLN A 1 232 ? -19.906 21.047 -5.02 1 95.75 232 GLN A O 1
ATOM 1845 N N . LEU A 1 233 ? -18.734 22.219 -3.496 1 96.94 233 LEU A N 1
ATOM 1846 C CA . LEU A 1 233 ? -19.219 21.406 -2.381 1 96.94 233 LEU A CA 1
ATOM 1847 C C . LEU A 1 233 ? -20.281 22.156 -1.584 1 96.94 233 LEU A C 1
ATOM 1849 O O . LEU A 1 233 ? -20.016 23.25 -1.071 1 96.94 233 LEU A O 1
ATOM 1853 N N . ILE A 1 234 ? -21.406 21.609 -1.51 1 96.69 234 ILE A N 1
ATOM 1854 C CA . ILE A 1 234 ? -22.5 22.172 -0.725 1 96.69 234 ILE A CA 1
ATOM 1855 C C . ILE A 1 234 ? -22.703 21.359 0.553 1 96.69 234 ILE A C 1
ATOM 1857 O O . ILE A 1 234 ? -22.875 20.141 0.499 1 96.69 234 ILE A O 1
ATOM 1861 N N . ARG A 1 235 ? -22.609 22.031 1.653 1 95.38 235 ARG A N 1
ATOM 1862 C CA . ARG A 1 235 ? -22.75 21.344 2.938 1 95.38 235 ARG A CA 1
ATOM 1863 C C . ARG A 1 235 ? -24.047 21.734 3.631 1 95.38 235 ARG A C 1
ATOM 1865 O O . ARG A 1 235 ? -24.266 22.922 3.936 1 95.38 235 ARG A O 1
ATOM 1872 N N . ASP A 1 236 ? -24.844 20.828 3.75 1 95.81 236 ASP A N 1
ATOM 1873 C CA . ASP A 1 236 ? -26.047 21 4.551 1 95.81 236 ASP A CA 1
ATOM 1874 C C . ASP A 1 236 ? -25.953 20.219 5.863 1 95.81 236 ASP A C 1
ATOM 1876 O O . ASP A 1 236 ? -26.484 19.109 5.977 1 95.81 236 ASP A O 1
ATOM 1880 N N . ILE A 1 237 ? -25.328 20.844 6.832 1 94.94 237 ILE A N 1
ATOM 1881 C CA . ILE A 1 237 ? -25.047 20.219 8.125 1 94.94 237 ILE A CA 1
ATOM 1882 C C . ILE A 1 237 ? -25.547 21.141 9.25 1 94.94 237 ILE A C 1
ATOM 1884 O O . ILE A 1 237 ? -25.078 22.266 9.383 1 94.94 237 ILE A O 1
ATOM 1888 N N . PRO A 1 238 ? -26.406 20.594 10.023 1 94.62 238 PRO A N 1
ATOM 1889 C CA . PRO A 1 238 ? -26.953 21.422 11.102 1 94.62 238 PRO A CA 1
ATOM 1890 C C . PRO A 1 238 ? -25.891 21.797 12.148 1 94.62 238 PRO A C 1
ATOM 1892 O O . PRO A 1 238 ? -24.938 21.047 12.344 1 94.62 238 PRO A O 1
ATOM 1895 N N . ASP A 1 239 ? -26.125 22.844 12.914 1 92.5 239 ASP A N 1
ATOM 1896 C CA . ASP A 1 239 ? -25.188 23.375 13.898 1 92.5 239 ASP A CA 1
ATOM 1897 C C . ASP A 1 239 ? -25.016 22.406 15.07 1 92.5 239 ASP A C 1
ATOM 1899 O O . ASP A 1 239 ? -23.969 22.391 15.719 1 92.5 239 ASP A O 1
ATOM 1903 N N . GLU A 1 240 ? -26.031 21.609 15.273 1 91.81 240 GLU A N 1
ATOM 1904 C CA . GLU A 1 240 ? -26 20.672 16.406 1 91.81 240 GLU A CA 1
ATOM 1905 C C . GLU A 1 240 ? -24.859 19.672 16.25 1 91.81 240 GLU A C 1
ATOM 1907 O O . GLU A 1 240 ? -24.391 19.094 17.25 1 91.81 240 GLU A O 1
ATOM 1912 N N . ILE A 1 241 ? -24.453 19.516 15.031 1 92.75 241 ILE A N 1
ATOM 1913 C CA . ILE A 1 241 ? -23.391 18.547 14.75 1 92.75 241 ILE A CA 1
ATOM 1914 C C . ILE A 1 241 ? -22.078 19.031 15.359 1 92.75 241 ILE A C 1
ATOM 1916 O O . ILE A 1 241 ? -21.234 18.219 15.734 1 92.75 241 ILE A O 1
ATOM 1920 N N . LYS A 1 242 ? -21.891 20.281 15.492 1 91.88 242 LYS A N 1
ATOM 1921 C CA . LYS A 1 242 ? -20.625 20.859 15.961 1 91.88 242 LYS A CA 1
ATOM 1922 C C . LYS A 1 242 ? -20.312 20.406 17.391 1 91.88 242 LYS A C 1
ATOM 1924 O O . LYS A 1 242 ? -19.141 20.234 17.734 1 91.88 242 LYS A O 1
ATOM 1929 N N . THR A 1 243 ? -21.312 20.141 18.141 1 92.62 243 THR A N 1
ATOM 1930 C CA . THR A 1 243 ? -21.094 19.812 19.547 1 92.62 243 THR A CA 1
ATOM 1931 C C . THR A 1 243 ? -21.547 18.391 19.844 1 92.62 243 THR A C 1
ATOM 1933 O O . THR A 1 243 ? -21.469 17.938 21 1 92.62 243 THR A O 1
ATOM 1936 N N . LEU A 1 244 ? -21.984 17.672 18.891 1 93.88 244 LEU A N 1
ATOM 1937 C CA . LEU A 1 244 ? -22.5 16.312 19.094 1 93.88 244 LEU A CA 1
ATOM 1938 C C . LEU A 1 244 ? -21.375 15.328 19.328 1 93.88 244 LEU A C 1
ATOM 1940 O O . LEU A 1 244 ? -20.5 15.164 18.469 1 93.88 244 LEU A O 1
ATOM 1944 N N . ARG A 1 245 ? -21.438 14.719 20.453 1 94.94 245 ARG A N 1
ATOM 1945 C CA . ARG A 1 245 ? -20.469 13.672 20.781 1 94.94 245 ARG A CA 1
ATOM 1946 C C . ARG A 1 245 ? -21.078 12.289 20.641 1 94.94 245 ARG A C 1
ATOM 1948 O O . ARG A 1 245 ? -22.234 12.078 21.031 1 94.94 245 ARG A O 1
ATOM 1955 N N . VAL A 1 246 ? -20.328 11.375 20.078 1 95.06 246 VAL A N 1
ATOM 1956 C CA . VAL A 1 246 ? -20.781 10.008 19.891 1 95.06 246 VAL A CA 1
ATOM 1957 C C . VAL A 1 246 ? -19.672 9.031 20.266 1 95.06 246 VAL A C 1
ATOM 1959 O O . VAL A 1 246 ? -18.531 9.438 20.484 1 95.06 246 VAL A O 1
ATOM 1962 N N . TYR A 1 247 ? -20.094 7.793 20.453 1 95.81 247 TYR A N 1
ATOM 1963 C CA . TYR A 1 247 ? -19.172 6.723 20.797 1 95.81 247 TYR A CA 1
ATOM 1964 C C . TYR A 1 247 ? -19.078 5.703 19.672 1 95.81 247 TYR A C 1
ATOM 1966 O O . TYR A 1 247 ? -20.094 5.172 19.219 1 95.81 247 TYR A O 1
ATOM 1974 N N . GLY A 1 248 ? -17.938 5.453 19.172 1 95.81 248 GLY A N 1
ATOM 1975 C CA . GLY A 1 248 ? -17.703 4.523 18.078 1 95.81 248 GLY A CA 1
ATOM 1976 C C . GLY A 1 248 ? -16.281 4.598 17.531 1 95.81 248 GLY A C 1
ATOM 1977 O O . GLY A 1 248 ? -15.383 5.137 18.172 1 95.81 248 GLY A O 1
ATOM 1978 N N . ASP A 1 249 ? -16.031 3.939 16.406 1 97.06 249 ASP A N 1
ATOM 1979 C CA . ASP A 1 249 ? -14.719 3.986 15.758 1 97.06 249 ASP A CA 1
ATOM 1980 C C . ASP A 1 249 ? -14.625 5.164 14.797 1 97.06 249 ASP A C 1
ATOM 1982 O O . ASP A 1 249 ? -15 5.043 13.625 1 97.06 249 ASP A O 1
ATOM 1986 N N . GLN A 1 250 ? -14.125 6.25 15.258 1 97.62 250 GLN A N 1
ATOM 1987 C CA . GLN A 1 250 ? -14.047 7.508 14.523 1 97.62 250 GLN A CA 1
ATOM 1988 C C . GLN A 1 250 ? -13.297 7.324 13.211 1 97.62 250 GLN A C 1
ATOM 1990 O O . GLN A 1 250 ? -13.734 7.82 12.164 1 97.62 250 GLN A O 1
ATOM 1995 N N . VAL A 1 251 ? -12.211 6.645 13.289 1 97.81 251 VAL A N 1
ATOM 1996 C CA . VAL A 1 251 ? -11.312 6.516 12.148 1 97.81 251 VAL A CA 1
ATOM 1997 C C . VAL A 1 251 ? -12 5.734 11.031 1 97.81 251 VAL A C 1
ATOM 1999 O O . VAL A 1 251 ? -11.875 6.082 9.852 1 97.81 251 VAL A O 1
ATOM 2002 N N . ARG A 1 252 ? -12.695 4.703 11.383 1 97.06 252 ARG A N 1
ATOM 2003 C CA . ARG A 1 252 ? -13.383 3.895 10.383 1 97.06 252 ARG A CA 1
ATOM 2004 C C . ARG A 1 252 ? -14.547 4.66 9.758 1 97.06 252 ARG A C 1
ATOM 2006 O O . ARG A 1 252 ? -14.781 4.566 8.555 1 97.06 252 ARG A O 1
ATOM 2013 N N . ILE A 1 253 ? -15.273 5.375 10.57 1 97.81 253 ILE A N 1
ATOM 2014 C CA . ILE A 1 253 ? -16.359 6.195 10.047 1 97.81 253 ILE A CA 1
ATOM 2015 C C . ILE A 1 253 ? -15.812 7.227 9.07 1 97.81 253 ILE A C 1
ATOM 2017 O O . ILE A 1 253 ? -16.375 7.422 7.988 1 97.81 253 ILE A O 1
ATOM 2021 N N . GLN A 1 254 ? -14.758 7.863 9.469 1 98.12 254 GLN A N 1
ATOM 2022 C CA . GLN A 1 254 ? -14.062 8.828 8.633 1 98.12 254 GLN A CA 1
ATOM 2023 C C . GLN A 1 254 ? -13.672 8.219 7.289 1 98.12 254 GLN A C 1
ATOM 2025 O O . GLN A 1 254 ? -13.883 8.82 6.238 1 98.12 254 GLN A O 1
ATOM 2030 N N . GLN A 1 255 ? -13.055 7.066 7.328 1 97.44 255 GLN A N 1
ATOM 2031 C CA . GLN A 1 255 ? -12.633 6.34 6.133 1 97.44 255 GLN A CA 1
ATOM 2032 C C . GLN A 1 255 ? -13.82 6.078 5.203 1 97.44 255 GLN A C 1
ATOM 2034 O O . GLN A 1 255 ? -13.734 6.344 4.004 1 97.44 255 GLN A O 1
ATOM 2039 N N . VAL A 1 256 ? -14.898 5.52 5.746 1 97.38 256 VAL A N 1
ATOM 2040 C CA . VAL A 1 256 ? -16.078 5.148 4.973 1 97.38 256 VAL A CA 1
ATOM 2041 C C . VAL A 1 256 ? -16.672 6.391 4.316 1 97.38 256 VAL A C 1
ATOM 2043 O O . VAL A 1 256 ? -16.906 6.41 3.107 1 97.38 256 VAL A O 1
ATOM 2046 N N . PHE A 1 257 ? -16.891 7.473 5.102 1 98.06 257 PHE A N 1
ATOM 2047 C CA . PHE A 1 257 ? -17.484 8.695 4.578 1 98.06 257 PHE A CA 1
ATOM 2048 C C . PHE A 1 257 ? -16.609 9.305 3.492 1 98.06 257 PHE A C 1
ATOM 2050 O O . PHE A 1 257 ? -17.109 9.781 2.475 1 98.06 257 PHE A O 1
ATOM 2057 N N . ALA A 1 258 ? -15.344 9.297 3.738 1 98 258 ALA A N 1
ATOM 2058 C CA . ALA A 1 258 ? -14.398 9.898 2.797 1 98 258 ALA A CA 1
ATOM 2059 C C . ALA A 1 258 ? -14.422 9.172 1.456 1 98 258 ALA A C 1
ATOM 2061 O O . ALA A 1 258 ? -14.375 9.805 0.398 1 98 258 ALA A O 1
ATOM 2062 N N . ASP A 1 259 ? -14.484 7.871 1.479 1 96.88 259 ASP A N 1
ATOM 2063 C CA . ASP A 1 259 ? -14.477 7.082 0.252 1 96.88 259 ASP A CA 1
ATOM 2064 C C . ASP A 1 259 ? -15.711 7.375 -0.594 1 96.88 259 ASP A C 1
ATOM 2066 O O . ASP A 1 259 ? -15.609 7.586 -1.805 1 96.88 259 ASP A O 1
ATOM 2070 N N . PHE A 1 260 ? -16.812 7.328 0.052 1 97.69 260 PHE A N 1
ATOM 2071 C CA . PHE A 1 260 ? -18.047 7.566 -0.684 1 97.69 260 PHE A CA 1
ATOM 2072 C C . PHE A 1 260 ? -18.078 8.977 -1.25 1 97.69 260 PHE A C 1
ATOM 2074 O O . PHE A 1 260 ? -18.5 9.188 -2.385 1 97.69 260 PHE A O 1
ATOM 2081 N N . LEU A 1 261 ? -17.688 9.93 -0.445 1 97.88 261 LEU A N 1
ATOM 2082 C CA . LEU A 1 261 ? -17.672 11.305 -0.924 1 97.88 261 LEU A CA 1
ATOM 2083 C C . LEU A 1 261 ? -16.688 11.461 -2.084 1 97.88 261 LEU A C 1
ATOM 2085 O O . LEU A 1 261 ? -16.984 12.172 -3.053 1 97.88 261 LEU A O 1
ATOM 2089 N N . GLN A 1 262 ? -15.539 10.859 -1.955 1 97 262 GLN A N 1
ATOM 2090 C CA . GLN A 1 262 ? -14.523 10.93 -3.002 1 97 262 GLN A CA 1
ATOM 2091 C C . GLN A 1 262 ? -15.055 10.375 -4.32 1 97 262 GLN A C 1
ATOM 2093 O O . GLN A 1 262 ? -14.797 10.938 -5.387 1 97 262 GLN A O 1
ATOM 2098 N N . ILE A 1 263 ? -15.742 9.242 -4.254 1 95.62 263 ILE A N 1
ATOM 2099 C CA . ILE A 1 263 ? -16.266 8.609 -5.457 1 95.62 263 ILE A CA 1
ATOM 2100 C C . ILE A 1 263 ? -17.297 9.523 -6.113 1 95.62 263 ILE A C 1
ATOM 2102 O O . ILE A 1 263 ? -17.297 9.695 -7.336 1 95.62 263 ILE A O 1
ATOM 2106 N N . MET A 1 264 ? -18.141 10.117 -5.324 1 96.06 264 MET A N 1
ATOM 2107 C CA . MET A 1 264 ? -19.156 11.031 -5.855 1 96.06 264 MET A CA 1
ATOM 2108 C C . MET A 1 264 ? -18.5 12.25 -6.492 1 96.06 264 MET A C 1
ATOM 2110 O O . MET A 1 264 ? -18.922 12.695 -7.562 1 96.06 264 MET A O 1
ATOM 2114 N N . ALA A 1 265 ? -17.516 12.773 -5.836 1 95.19 265 ALA A N 1
ATOM 2115 C CA . ALA A 1 265 ? -16.812 13.93 -6.359 1 95.19 265 ALA A CA 1
ATOM 2116 C C . ALA A 1 265 ? -16.109 13.594 -7.672 1 95.19 265 ALA A C 1
ATOM 2118 O O . ALA A 1 265 ? -16.031 14.43 -8.578 1 95.19 265 ALA A O 1
ATOM 2119 N N . SER A 1 266 ? -15.602 12.375 -7.793 1 93.5 266 SER A N 1
ATOM 2120 C CA . SER A 1 266 ? -14.828 11.953 -8.961 1 93.5 266 SER A CA 1
ATOM 2121 C C . SER A 1 266 ? -15.727 11.773 -10.18 1 93.5 266 SER A C 1
ATOM 2123 O O . SER A 1 266 ? -15.289 11.984 -11.312 1 93.5 266 SER A O 1
ATOM 2125 N N . TYR A 1 267 ? -16.969 11.445 -9.977 1 92.06 267 TYR A N 1
ATOM 2126 C CA . TYR A 1 267 ? -17.828 11.102 -11.109 1 92.06 267 TYR A CA 1
ATOM 2127 C C . TYR A 1 267 ? -18.844 12.203 -11.383 1 92.06 267 TYR A C 1
ATOM 2129 O O . TYR A 1 267 ? -19.594 12.141 -12.359 1 92.06 267 TYR A O 1
ATOM 2137 N N . THR A 1 268 ? -18.812 13.211 -10.523 1 93 268 THR A N 1
ATOM 2138 C CA . THR A 1 268 ? -19.688 14.359 -10.742 1 93 268 THR A CA 1
ATOM 2139 C C . THR A 1 268 ? -19.266 15.109 -12.008 1 93 268 THR A C 1
ATOM 2141 O O . THR A 1 268 ? -18.078 15.32 -12.25 1 93 268 THR A O 1
ATOM 2144 N N . PRO A 1 269 ? -20.203 15.461 -12.844 1 87.19 269 PRO A N 1
ATOM 2145 C CA . PRO A 1 269 ? -19.859 16.25 -14.039 1 87.19 269 PRO A CA 1
ATOM 2146 C C . PRO A 1 269 ? -19.203 17.578 -13.695 1 87.19 269 PRO A C 1
ATOM 2148 O O . PRO A 1 269 ? -19.562 18.219 -12.719 1 87.19 269 PRO A O 1
ATOM 2151 N N . SER A 1 270 ? -18.156 17.922 -14.469 1 76.56 270 SER A N 1
ATOM 2152 C CA . SER A 1 270 ? -17.344 19.094 -14.141 1 76.56 270 SER A CA 1
ATOM 2153 C C . SER A 1 270 ? -18.062 20.391 -14.492 1 76.56 270 SER A C 1
ATOM 2155 O O . SER A 1 270 ? -17.969 21.375 -13.758 1 76.56 270 SER A O 1
ATOM 2157 N N . ARG A 1 271 ? -18.672 20.422 -15.703 1 77.56 271 ARG A N 1
ATOM 2158 C CA . ARG A 1 271 ? -19.281 21.688 -16.094 1 77.56 271 ARG A CA 1
ATOM 2159 C C . ARG A 1 271 ? -20.422 22.062 -15.164 1 77.56 271 ARG A C 1
ATOM 2161 O O . ARG A 1 271 ? -21.484 21.438 -15.211 1 77.56 271 ARG A O 1
ATOM 2168 N N . GLN A 1 272 ? -20.219 23.109 -14.18 1 77.5 272 GLN A N 1
ATOM 2169 C CA . GLN A 1 272 ? -21.172 23.609 -13.195 1 77.5 272 GLN A CA 1
ATOM 2170 C C . GLN A 1 272 ? -21.594 22.516 -12.227 1 77.5 272 GLN A C 1
ATOM 2172 O O . GLN A 1 272 ? -22.766 22.469 -11.82 1 77.5 272 GLN A O 1
ATOM 2177 N N . GLY A 1 273 ? -20.719 21.625 -12.023 1 89.19 273 GLY A N 1
ATOM 2178 C CA . GLY A 1 273 ? -21.047 20.5 -11.18 1 89.19 273 GLY A CA 1
ATOM 2179 C C . GLY A 1 273 ? -20.984 20.812 -9.695 1 89.19 273 GLY A C 1
ATOM 2180 O O . GLY A 1 273 ? -20.375 21.797 -9.297 1 89.19 273 GLY A O 1
ATOM 2181 N N . TRP A 1 274 ? -21.781 20.062 -8.875 1 94.94 274 TRP A N 1
ATOM 2182 C CA . TRP A 1 274 ? -21.797 20.219 -7.422 1 94.94 274 TRP A CA 1
ATOM 2183 C C . TRP A 1 274 ? -21.984 18.859 -6.742 1 94.94 274 TRP A C 1
ATOM 2185 O O . TRP A 1 274 ? -22.516 17.922 -7.348 1 94.94 274 TRP A O 1
ATOM 2195 N N . VAL A 1 275 ? -21.453 18.781 -5.586 1 97.12 275 VAL A N 1
ATOM 2196 C CA . VAL A 1 275 ? -21.719 17.672 -4.676 1 97.12 275 VAL A CA 1
ATOM 2197 C C . VAL A 1 275 ? -22.297 18.203 -3.369 1 97.12 275 VAL A C 1
ATOM 2199 O O . VAL A 1 275 ? -21.781 19.172 -2.797 1 97.12 275 VAL A O 1
ATOM 2202 N N . GLU A 1 276 ? -23.359 17.625 -2.994 1 97.06 276 GLU A N 1
ATOM 2203 C CA . GLU A 1 276 ? -24.047 18.078 -1.781 1 97.06 276 GLU A CA 1
ATOM 2204 C C . GLU A 1 276 ? -23.984 17.016 -0.689 1 97.06 276 GLU A C 1
ATOM 2206 O O . GLU A 1 276 ? -24.297 15.844 -0.937 1 97.06 276 GLU A O 1
ATOM 2211 N N . VAL A 1 277 ? -23.562 17.453 0.473 1 97.62 277 VAL A N 1
ATOM 2212 C CA . VAL A 1 277 ? -23.5 16.562 1.627 1 97.62 277 VAL A CA 1
ATOM 2213 C C . VAL A 1 277 ? -24.531 16.969 2.664 1 97.62 277 VAL A C 1
ATOM 2215 O O . VAL A 1 277 ? -24.562 18.125 3.102 1 97.62 277 VAL A O 1
ATOM 2218 N N . HIS A 1 278 ? -25.406 16 3.033 1 96.75 278 HIS A N 1
ATOM 2219 C CA . HIS A 1 278 ? -26.438 16.203 4.062 1 96.75 278 HIS A CA 1
ATOM 2220 C C . HIS A 1 278 ? -26.188 15.289 5.258 1 96.75 278 HIS A C 1
ATOM 2222 O O . HIS A 1 278 ? -26.047 14.07 5.098 1 96.75 278 HIS A O 1
ATOM 2228 N N . LEU A 1 279 ? -26.047 15.93 6.367 1 96.25 279 LEU A N 1
ATOM 2229 C CA . LEU A 1 279 ? -25.938 15.156 7.602 1 96.25 279 LEU A CA 1
ATOM 2230 C C . LEU A 1 279 ? -27.078 15.492 8.562 1 96.25 279 LEU A C 1
ATOM 2232 O O . LEU A 1 279 ? -27.25 16.656 8.945 1 96.25 279 LEU A O 1
ATOM 2236 N N . GLN A 1 280 ? -27.875 14.477 8.906 1 94.56 280 GLN A N 1
ATOM 2237 C CA . GLN A 1 280 ? -29.016 14.68 9.789 1 94.56 280 GLN A CA 1
ATOM 2238 C C . GLN A 1 280 ? -28.969 13.719 10.977 1 94.56 280 GLN A C 1
ATOM 2240 O O . GLN A 1 280 ? -29.078 12.5 10.805 1 94.56 280 GLN A O 1
ATOM 2245 N N . PRO A 1 281 ? -28.766 14.266 12.148 1 93.25 281 PRO A N 1
ATOM 2246 C CA . PRO A 1 281 ? -28.828 13.43 13.352 1 93.25 281 PRO A CA 1
ATOM 2247 C C . PRO A 1 281 ? -30.234 13.32 13.938 1 93.25 281 PRO A C 1
ATOM 2249 O O . PRO A 1 281 ? -31.031 14.258 13.812 1 93.25 281 PRO A O 1
ATOM 2252 N N . SER A 1 282 ? -30.562 12.156 14.406 1 92.38 282 SER A N 1
ATOM 2253 C CA . SER A 1 282 ? -31.766 11.922 15.195 1 92.38 282 SER A CA 1
ATOM 2254 C C . SER A 1 282 ? -31.453 11.148 16.469 1 92.38 282 SER A C 1
ATOM 2256 O O . SER A 1 282 ? -30.75 10.133 16.438 1 92.38 282 SER A O 1
ATOM 2258 N N . ILE A 1 283 ? -31.891 11.742 17.609 1 88.75 283 ILE A N 1
ATOM 2259 C CA . ILE A 1 283 ? -31.594 11.117 18.891 1 88.75 283 ILE A CA 1
ATOM 2260 C C . ILE A 1 283 ? -32.781 10.281 19.359 1 88.75 283 ILE A C 1
ATOM 2262 O O . ILE A 1 283 ? -33.906 10.758 19.359 1 88.75 283 ILE A O 1
ATOM 2266 N N . ASN A 1 284 ? -32.469 9.055 19.516 1 84.62 284 ASN A N 1
ATOM 2267 C CA . ASN A 1 284 ? -33.5 8.148 20.031 1 84.62 284 ASN A CA 1
ATOM 2268 C C . ASN A 1 284 ? -33.094 7.539 21.375 1 84.62 284 ASN A C 1
ATOM 2270 O O . ASN A 1 284 ? -31.938 7.152 21.562 1 84.62 284 ASN A O 1
ATOM 2274 N N . GLN A 1 285 ? -34 7.664 22.391 1 80.38 285 GLN A N 1
ATOM 2275 C CA . GLN A 1 285 ? -33.75 7.047 23.688 1 80.38 285 GLN A CA 1
ATOM 2276 C C . GLN A 1 285 ? -34.188 5.582 23.688 1 80.38 285 GLN A C 1
ATOM 2278 O O . GLN A 1 285 ? -35.281 5.246 23.203 1 80.38 285 GLN A O 1
ATOM 2283 N N . ILE A 1 286 ? -33.125 4.766 23.953 1 72.5 286 ILE A N 1
ATOM 2284 C CA . ILE A 1 286 ? -33.469 3.348 24.016 1 72.5 286 ILE A CA 1
ATOM 2285 C C . ILE A 1 286 ? -33.719 2.947 25.469 1 72.5 286 ILE A C 1
ATOM 2287 O O . ILE A 1 286 ? -33.375 3.676 26.391 1 72.5 286 ILE A O 1
ATOM 2291 N N . SER A 1 287 ? -34.5 1.821 25.688 1 65.12 287 SER A N 1
ATOM 2292 C CA . SER A 1 287 ? -35.031 1.37 26.969 1 65.12 287 SER A CA 1
ATOM 2293 C C . SER A 1 287 ? -33.938 1.233 28.016 1 65.12 287 SER A C 1
ATOM 2295 O O . SER A 1 287 ? -34.156 1.484 29.203 1 65.12 287 SER A O 1
ATOM 2297 N N . ASP A 1 288 ? -32.844 0.823 27.625 1 62.22 288 ASP A N 1
ATOM 2298 C CA . ASP A 1 288 ? -31.859 0.492 28.656 1 62.22 288 ASP A CA 1
ATOM 2299 C C . ASP A 1 288 ? -31.109 1.739 29.125 1 62.22 288 ASP A C 1
ATOM 2301 O O . ASP A 1 288 ? -30.078 1.639 29.781 1 62.22 288 ASP A O 1
ATOM 2305 N N . GLY A 1 289 ? -31.688 2.893 28.812 1 65.56 289 GLY A N 1
ATOM 2306 C CA . GLY A 1 289 ? -31.078 4.125 29.312 1 65.56 289 GLY A CA 1
ATOM 2307 C C . GLY A 1 289 ? -30 4.664 28.406 1 65.56 289 GLY A C 1
ATOM 2308 O O . GLY A 1 289 ? -29.516 5.781 28.594 1 65.56 289 GLY A O 1
ATOM 2309 N N . ALA A 1 290 ? -29.672 3.824 27.453 1 74.25 290 ALA A N 1
ATOM 2310 C CA . ALA A 1 290 ? -28.656 4.34 26.531 1 74.25 290 ALA A CA 1
ATOM 2311 C C . ALA A 1 290 ? -29.281 5.184 25.422 1 74.25 290 ALA A C 1
ATOM 2313 O O . ALA A 1 290 ? -30.422 4.918 25 1 74.25 290 ALA A O 1
ATOM 2314 N N . THR A 1 291 ? -28.703 6.363 25.203 1 87.69 291 THR A N 1
ATOM 2315 C CA . THR A 1 291 ? -29.156 7.238 24.141 1 87.69 291 THR A CA 1
ATOM 2316 C C . THR A 1 291 ? -28.391 6.941 22.844 1 87.69 291 THR A C 1
ATOM 2318 O O . THR A 1 291 ? -27.156 6.848 22.844 1 87.69 291 THR A O 1
ATOM 2321 N N . MET A 1 292 ? -29.219 6.602 21.844 1 91.25 292 MET A N 1
ATOM 2322 C CA . MET A 1 292 ? -28.641 6.32 20.531 1 91.25 292 MET A CA 1
ATOM 2323 C C . MET A 1 292 ? -28.844 7.492 19.578 1 91.25 292 MET A C 1
ATOM 2325 O O . MET A 1 292 ? -29.906 8.109 19.578 1 91.25 292 MET A O 1
ATOM 2329 N N . VAL A 1 293 ? -27.828 7.742 18.844 1 93 293 VAL A N 1
ATOM 2330 C CA . VAL A 1 293 ? -27.922 8.758 17.797 1 93 293 VAL A CA 1
ATOM 2331 C C . VAL A 1 293 ? -28.016 8.086 16.422 1 93 293 VAL A C 1
ATOM 2333 O O . VAL A 1 293 ? -27.156 7.281 16.062 1 93 293 VAL A O 1
ATOM 2336 N N . HIS A 1 294 ? -29.109 8.359 15.789 1 93.81 294 HIS A N 1
ATOM 2337 C CA . HIS A 1 294 ? -29.281 7.93 14.406 1 93.81 294 HIS A CA 1
ATOM 2338 C C . HIS A 1 294 ? -28.766 8.977 13.43 1 93.81 294 HIS A C 1
ATOM 2340 O O . HIS A 1 294 ? -29.234 10.117 13.43 1 93.81 294 HIS A O 1
ATOM 2346 N N . ILE A 1 295 ? -27.781 8.578 12.586 1 95.06 295 ILE A N 1
ATOM 2347 C CA . ILE A 1 295 ? -27.156 9.508 11.656 1 95.06 295 ILE A CA 1
ATOM 2348 C C . ILE A 1 295 ? -27.516 9.125 10.219 1 95.06 295 ILE A C 1
ATOM 2350 O O . ILE A 1 295 ? -27.344 7.973 9.82 1 95.06 295 ILE A O 1
ATOM 2354 N N . GLU A 1 296 ? -28.016 10.055 9.555 1 96.5 296 GLU A N 1
ATOM 2355 C CA . GLU A 1 296 ? -28.234 9.93 8.117 1 96.5 296 GLU A CA 1
ATOM 2356 C C . GLU A 1 296 ? -27.266 10.812 7.336 1 96.5 296 GLU A C 1
ATOM 2358 O O . GLU A 1 296 ? -27.266 12.031 7.492 1 96.5 296 GLU A O 1
ATOM 2363 N N . PHE A 1 297 ? -26.406 10.242 6.57 1 97.25 297 PHE A N 1
ATOM 2364 C CA . PHE A 1 297 ? -25.438 10.93 5.738 1 97.25 297 PHE A CA 1
ATOM 2365 C C . PHE A 1 297 ? -25.719 10.711 4.258 1 97.25 297 PHE A C 1
ATOM 2367 O O . PHE A 1 297 ? -25.625 9.594 3.76 1 97.25 297 PHE A O 1
ATOM 2374 N N . ARG A 1 298 ? -26.094 11.75 3.621 1 97.62 298 ARG A N 1
ATOM 2375 C CA . ARG A 1 298 ? -26.469 11.695 2.211 1 97.62 298 ARG A CA 1
ATOM 2376 C C . ARG A 1 298 ? -25.484 12.484 1.352 1 97.62 298 ARG A C 1
ATOM 2378 O O . ARG A 1 298 ? -25.156 13.625 1.669 1 97.62 298 ARG A O 1
ATOM 2385 N N . ILE A 1 299 ? -25 11.906 0.316 1 98.19 299 ILE A N 1
ATOM 2386 C CA . ILE A 1 299 ? -24.125 12.547 -0.658 1 98.19 299 ILE A CA 1
ATOM 2387 C C . ILE A 1 299 ? -24.797 12.562 -2.027 1 98.19 299 ILE A C 1
ATOM 2389 O O . ILE A 1 299 ? -25.016 11.516 -2.635 1 98.19 299 ILE A O 1
ATOM 2393 N N . VAL A 1 300 ? -25.047 13.727 -2.531 1 96.81 300 VAL A N 1
ATOM 2394 C CA . VAL A 1 300 ? -25.875 13.875 -3.727 1 96.81 300 VAL A CA 1
ATOM 2395 C C . VAL A 1 300 ? -25.078 14.57 -4.824 1 96.81 300 VAL A C 1
ATOM 2397 O O . VAL A 1 300 ? -24.281 15.484 -4.547 1 96.81 300 VAL A O 1
ATOM 2400 N N . CYS A 1 301 ? -25.25 14.141 -6 1 95.06 301 CYS A N 1
ATOM 2401 C CA . CYS A 1 301 ? -24.672 14.828 -7.145 1 95.06 301 CYS A CA 1
ATOM 2402 C C . CYS A 1 301 ? -25.594 14.75 -8.359 1 95.06 301 CYS A C 1
ATOM 2404 O O . CYS A 1 301 ? -26.453 13.875 -8.43 1 95.06 301 CYS A O 1
ATOM 2406 N N . PRO A 1 302 ? -25.469 15.688 -9.188 1 93.5 302 PRO A N 1
ATOM 2407 C CA . PRO A 1 302 ? -26.281 15.648 -10.406 1 93.5 302 PRO A CA 1
ATOM 2408 C C . PRO A 1 302 ? -25.75 14.648 -11.438 1 93.5 302 PRO A C 1
ATOM 2410 O O . PRO A 1 302 ? -24.625 14.172 -11.32 1 93.5 302 PRO A O 1
ATOM 2413 N N . GLY A 1 303 ? -26.656 14.344 -12.469 1 87.31 303 GLY A N 1
ATOM 2414 C CA . GLY A 1 303 ? -26.188 13.578 -13.625 1 87.31 303 GLY A CA 1
ATOM 2415 C C . GLY A 1 303 ? -26.688 12.141 -13.617 1 87.31 303 GLY A C 1
ATOM 2416 O O . GLY A 1 303 ? -27.625 11.805 -12.891 1 87.31 303 GLY A O 1
ATOM 2417 N N . GLU A 1 304 ? -26.047 11.289 -14.5 1 83.69 304 GLU A N 1
ATOM 2418 C CA . GLU A 1 304 ? -26.5 9.93 -14.781 1 83.69 304 GLU A CA 1
ATOM 2419 C C . GLU A 1 304 ? -26.094 8.977 -13.664 1 83.69 304 GLU A C 1
ATOM 2421 O O . GLU A 1 304 ? -26.641 7.879 -13.547 1 83.69 304 GLU A O 1
ATOM 2426 N N . GLY A 1 305 ? -25.203 9.43 -12.891 1 87.69 305 GLY A N 1
ATOM 2427 C CA . GLY A 1 305 ? -24.828 8.586 -11.766 1 87.69 305 GLY A CA 1
ATOM 2428 C C . GLY A 1 305 ? -23.531 7.836 -11.984 1 87.69 305 GLY A C 1
ATOM 2429 O O . GLY A 1 305 ? -22.766 8.156 -12.906 1 87.69 305 GLY A O 1
ATOM 2430 N N . LEU A 1 306 ? -23.219 6.875 -11.102 1 91.75 306 LEU A N 1
ATOM 2431 C CA . LEU A 1 306 ? -21.984 6.086 -11.109 1 91.75 306 LEU A CA 1
ATOM 2432 C C . LEU A 1 306 ? -22.094 4.922 -12.086 1 91.75 306 LEU A C 1
ATOM 2434 O O . LEU A 1 306 ? -23.188 4.426 -12.352 1 91.75 306 LEU A O 1
ATOM 2438 N N . PRO A 1 307 ? -20.969 4.52 -12.672 1 87.75 307 PRO A N 1
ATOM 2439 C CA . PRO A 1 307 ? -21 3.342 -13.539 1 87.75 307 PRO A CA 1
ATOM 2440 C C . PRO A 1 307 ? -21.578 2.111 -12.852 1 87.75 307 PRO A C 1
ATOM 2442 O O . PRO A 1 307 ? -21.344 1.893 -11.664 1 87.75 307 PRO A O 1
ATOM 2445 N N . HIS A 1 308 ? -22.234 1.304 -13.617 1 84.94 308 HIS A N 1
ATOM 2446 C CA . HIS A 1 308 ? -22.906 0.123 -13.086 1 84.94 308 HIS A CA 1
ATOM 2447 C C . HIS A 1 308 ? -21.891 -0.857 -12.484 1 84.94 308 HIS A C 1
ATOM 2449 O O . HIS A 1 308 ? -22.172 -1.493 -11.469 1 84.94 308 HIS A O 1
ATOM 2455 N N . GLU A 1 309 ? -20.797 -0.885 -13.117 1 82 309 GLU A N 1
ATOM 2456 C CA . GLU A 1 309 ? -19.766 -1.817 -12.664 1 82 309 GLU A CA 1
ATOM 2457 C C . GLU A 1 309 ? -19.297 -1.479 -11.25 1 82 309 GLU A C 1
ATOM 2459 O O . GLU A 1 309 ? -19.016 -2.375 -10.453 1 82 309 GLU A O 1
ATOM 2464 N N . LEU A 1 310 ? -19.25 -0.238 -11 1 87.06 310 LEU A N 1
ATOM 2465 C CA . LEU A 1 310 ? -18.812 0.223 -9.688 1 87.06 310 LEU A CA 1
ATOM 2466 C C . LEU A 1 310 ? -19.812 -0.173 -8.602 1 87.06 310 LEU A C 1
ATOM 2468 O O . LEU A 1 310 ? -19.422 -0.638 -7.531 1 87.06 310 LEU A O 1
ATOM 2472 N N . ILE A 1 311 ? -21.047 -0.001 -8.914 1 89.19 311 ILE A N 1
ATOM 2473 C CA . ILE A 1 311 ? -22.109 -0.32 -7.969 1 89.19 311 ILE A CA 1
ATOM 2474 C C . ILE A 1 311 ? -22.188 -1.832 -7.77 1 89.19 311 ILE A C 1
ATOM 2476 O O . ILE A 1 311 ? -22.391 -2.305 -6.648 1 89.19 311 ILE A O 1
ATOM 2480 N N . GLN A 1 312 ? -22 -2.533 -8.781 1 84.94 312 GLN A N 1
ATOM 2481 C CA . GLN A 1 312 ? -22 -3.99 -8.688 1 84.94 312 GLN A CA 1
ATOM 2482 C C . GLN A 1 312 ? -20.859 -4.484 -7.812 1 84.94 312 GLN A C 1
ATOM 2484 O O . GLN A 1 312 ? -21.047 -5.387 -6.992 1 84.94 312 GLN A O 1
ATOM 2489 N N . ASP A 1 313 ? -19.719 -3.879 -8.023 1 84.81 313 ASP A N 1
ATOM 2490 C CA . ASP A 1 313 ? -18.547 -4.234 -7.215 1 84.81 313 ASP A CA 1
ATOM 2491 C C . ASP A 1 313 ? -18.812 -3.973 -5.734 1 84.81 313 ASP A C 1
ATOM 2493 O O . ASP A 1 313 ? -18.375 -4.742 -4.875 1 84.81 313 ASP A O 1
ATOM 2497 N N . MET A 1 314 ? -19.484 -2.865 -5.461 1 89.31 314 MET A N 1
ATOM 2498 C CA . MET A 1 314 ? -19.734 -2.473 -4.078 1 89.31 314 MET A CA 1
ATOM 2499 C C . MET A 1 314 ? -20.625 -3.488 -3.377 1 89.31 314 MET A C 1
ATOM 2501 O O . MET A 1 314 ? -20.375 -3.859 -2.23 1 89.31 314 MET A O 1
ATOM 2505 N N . PHE A 1 315 ? -21.609 -4.008 -4.059 1 86.06 315 PHE A N 1
ATOM 2506 C CA . PHE A 1 315 ? -22.625 -4.828 -3.398 1 86.06 315 PHE A CA 1
ATOM 2507 C C . PHE A 1 315 ? -22.344 -6.309 -3.615 1 86.06 315 PHE A C 1
ATOM 2509 O O . PHE A 1 315 ? -22.766 -7.148 -2.82 1 86.06 315 PHE A O 1
ATOM 2516 N N . HIS A 1 316 ? -21.75 -6.562 -4.695 1 73.5 316 HIS A N 1
ATOM 2517 C CA . HIS A 1 316 ? -21.578 -7.977 -4.992 1 73.5 316 HIS A CA 1
ATOM 2518 C C . HIS A 1 316 ? -20.109 -8.383 -4.871 1 73.5 316 HIS A C 1
ATOM 2520 O O . HIS A 1 316 ? -19.219 -7.664 -5.336 1 73.5 316 HIS A O 1
ATOM 2526 N N . ASN A 1 317 ? -19.609 -9.078 -3.807 1 60.25 317 ASN A N 1
ATOM 2527 C CA . ASN A 1 317 ? -18.297 -9.461 -3.291 1 60.25 317 ASN A CA 1
ATOM 2528 C C . ASN A 1 317 ? -17.516 -10.273 -4.316 1 60.25 317 ASN A C 1
ATOM 2530 O O . ASN A 1 317 ? -16.359 -10.617 -4.078 1 60.25 317 ASN A O 1
ATOM 2534 N N . SER A 1 318 ? -18.125 -10.734 -5.395 1 57.72 318 SER A N 1
ATOM 2535 C CA . SER A 1 318 ? -17.359 -11.695 -6.176 1 57.72 318 SER A CA 1
ATOM 2536 C C . SER A 1 318 ? -16.062 -11.086 -6.695 1 57.72 318 SER A C 1
ATOM 2538 O O . SER A 1 318 ? -15.617 -10.047 -6.195 1 57.72 318 SER A O 1
ATOM 2540 N N . GLN A 1 319 ? -15.648 -11.305 -7.918 1 59.72 319 GLN A N 1
ATOM 2541 C CA . GLN A 1 319 ? -14.453 -10.875 -8.633 1 59.72 319 GLN A CA 1
ATOM 2542 C C . GLN A 1 319 ? -14.5 -9.375 -8.938 1 59.72 319 GLN A C 1
ATOM 2544 O O . GLN A 1 319 ? -15.305 -8.93 -9.758 1 59.72 319 GLN A O 1
ATOM 2549 N N . TRP A 1 320 ? -14 -8.617 -7.883 1 60.84 320 TRP A N 1
ATOM 2550 C CA . TRP A 1 320 ? -13.977 -7.184 -8.141 1 60.84 320 TRP A CA 1
ATOM 2551 C C . TRP A 1 320 ? -13.227 -6.871 -9.43 1 60.84 320 TRP A C 1
ATOM 2553 O O . TRP A 1 320 ? -12.188 -7.48 -9.711 1 60.84 320 TRP A O 1
ATOM 2563 N N . VAL A 1 321 ? -13.852 -6.023 -10.156 1 59.09 321 VAL A N 1
ATOM 2564 C CA . VAL A 1 321 ? -13.32 -5.629 -11.461 1 59.09 321 VAL A CA 1
ATOM 2565 C C . VAL A 1 321 ? -12.547 -4.32 -11.32 1 59.09 321 VAL A C 1
ATOM 2567 O O . VAL A 1 321 ? -11.531 -4.117 -12 1 59.09 321 VAL A O 1
ATOM 2570 N N . THR A 1 322 ? -13.023 -3.438 -10.406 1 72.38 322 THR A N 1
ATOM 2571 C CA . THR A 1 322 ? -12.398 -2.123 -10.32 1 72.38 322 THR A CA 1
ATOM 2572 C C . THR A 1 322 ? -11.797 -1.905 -8.938 1 72.38 322 THR A C 1
ATOM 2574 O O . THR A 1 322 ? -12.312 -2.42 -7.938 1 72.38 322 THR A O 1
ATOM 2577 N N . GLN A 1 323 ? -10.703 -1.137 -8.922 1 76.31 323 GLN A N 1
ATOM 2578 C CA . GLN A 1 323 ? -10.078 -0.781 -7.652 1 76.31 323 GLN A CA 1
ATOM 2579 C C . GLN A 1 323 ? -11.031 0.03 -6.777 1 76.31 323 GLN A C 1
ATOM 2581 O O . GLN A 1 323 ? -11.094 -0.175 -5.562 1 76.31 323 GLN A O 1
ATOM 2586 N N . GLN A 1 324 ? -11.758 0.945 -7.41 1 84.06 324 GLN A N 1
ATOM 2587 C CA . GLN A 1 324 ? -12.727 1.761 -6.68 1 84.06 324 GLN A CA 1
ATOM 2588 C C . GLN A 1 324 ? -13.852 0.903 -6.113 1 84.06 324 GLN A C 1
ATOM 2590 O O . GLN A 1 324 ? -14.32 1.141 -4.996 1 84.06 324 GLN A O 1
ATOM 2595 N N . GLY A 1 325 ? -14.219 -0.043 -6.91 1 86.56 325 GLY A N 1
ATOM 2596 C CA . GLY A 1 325 ? -15.258 -0.952 -6.441 1 86.56 325 GLY A CA 1
ATOM 2597 C C . GLY A 1 325 ? -14.836 -1.756 -5.223 1 86.56 325 GLY A C 1
ATOM 2598 O O . GLY A 1 325 ? -15.641 -1.974 -4.312 1 86.56 325 GLY A O 1
ATOM 2599 N N . LEU A 1 326 ? -13.617 -2.174 -5.258 1 84.38 326 LEU A N 1
ATOM 2600 C CA . LEU A 1 326 ? -13.078 -2.883 -4.105 1 84.38 326 LEU A CA 1
ATOM 2601 C C . LEU A 1 326 ? -13.141 -2.012 -2.855 1 84.38 326 LEU A C 1
ATOM 2603 O O . LEU A 1 326 ? -13.555 -2.473 -1.791 1 84.38 326 LEU A O 1
ATOM 2607 N N . GLY A 1 327 ? -12.711 -0.723 -2.996 1 89.44 327 GLY A N 1
ATOM 2608 C CA . GLY A 1 327 ? -12.773 0.213 -1.884 1 89.44 327 GLY A CA 1
ATOM 2609 C C . GLY A 1 327 ? -14.172 0.386 -1.325 1 89.44 327 GLY A C 1
ATOM 2610 O O . GLY A 1 327 ? -14.375 0.342 -0.109 1 89.44 327 GLY A O 1
ATOM 2611 N N . LEU A 1 328 ? -15.117 0.496 -2.191 1 92.75 328 LEU A N 1
ATOM 2612 C CA . LEU A 1 328 ? -16.5 0.693 -1.774 1 92.75 328 LEU A CA 1
ATOM 2613 C C . LEU A 1 328 ? -17.047 -0.565 -1.111 1 92.75 328 LEU A C 1
ATOM 2615 O O . LEU A 1 328 ? -17.828 -0.479 -0.161 1 92.75 328 LEU A O 1
ATOM 2619 N N . SER A 1 329 ? -16.672 -1.703 -1.658 1 91.25 329 SER A N 1
ATOM 2620 C CA . SER A 1 329 ? -17.109 -2.963 -1.062 1 91.25 329 SER A CA 1
ATOM 2621 C C . SER A 1 329 ? -16.594 -3.109 0.363 1 91.25 329 SER A C 1
ATOM 2623 O O . SER A 1 329 ? -17.328 -3.523 1.259 1 91.25 329 SER A O 1
ATOM 2625 N N . MET A 1 330 ? -15.344 -2.742 0.541 1 91.06 330 MET A N 1
ATOM 2626 C CA . MET A 1 330 ? -14.758 -2.799 1.877 1 91.06 330 MET A CA 1
ATOM 2627 C C . MET A 1 330 ? -15.453 -1.821 2.818 1 91.06 330 MET A C 1
ATOM 2629 O O . MET A 1 330 ? -15.695 -2.141 3.984 1 91.06 330 MET A O 1
ATOM 2633 N N . CYS A 1 331 ? -15.719 -0.635 2.307 1 94.06 331 CYS A N 1
ATOM 2634 C CA . CYS A 1 331 ? -16.406 0.365 3.113 1 94.06 331 CYS A CA 1
ATOM 2635 C C . CYS A 1 331 ? -17.781 -0.137 3.545 1 94.06 331 CYS A C 1
ATOM 2637 O O . CYS A 1 331 ? -18.203 0.089 4.68 1 94.06 331 CYS A O 1
ATOM 2639 N N . ARG A 1 332 ? -18.453 -0.761 2.662 1 94.25 332 ARG A N 1
ATOM 2640 C CA . ARG A 1 332 ? -19.766 -1.317 2.992 1 94.25 332 ARG A CA 1
ATOM 2641 C C . ARG A 1 332 ? -19.656 -2.354 4.105 1 94.25 332 ARG A C 1
ATOM 2643 O O . ARG A 1 332 ? -20.453 -2.357 5.039 1 94.25 332 ARG A O 1
ATOM 2650 N N . ARG A 1 333 ? -18.719 -3.129 4.027 1 91.75 333 ARG A N 1
ATOM 2651 C CA . ARG A 1 333 ? -18.516 -4.16 5.039 1 91.75 333 ARG A CA 1
ATOM 2652 C C . ARG A 1 333 ? -18.172 -3.543 6.391 1 91.75 333 ARG A C 1
ATOM 2654 O O . ARG A 1 333 ? -18.641 -4.004 7.426 1 91.75 333 ARG A O 1
ATOM 2661 N N . ILE A 1 334 ? -17.281 -2.553 6.355 1 94.5 334 ILE A N 1
ATOM 2662 C CA . ILE A 1 334 ? -16.922 -1.854 7.582 1 94.5 334 ILE A CA 1
ATOM 2663 C C . ILE A 1 334 ? -18.172 -1.216 8.195 1 94.5 334 ILE A C 1
ATOM 2665 O O . ILE A 1 334 ? -18.359 -1.266 9.414 1 94.5 334 ILE A O 1
ATOM 2669 N N . LEU A 1 335 ? -18.969 -0.648 7.34 1 95.75 335 LEU A N 1
ATOM 2670 C CA . LEU A 1 335 ? -20.219 -0.036 7.785 1 95.75 335 LEU A CA 1
ATOM 2671 C C . LEU A 1 335 ? -21.125 -1.068 8.445 1 95.75 335 LEU A C 1
ATOM 2673 O O . LEU A 1 335 ? -21.734 -0.794 9.484 1 95.75 335 LEU A O 1
ATOM 2677 N N . GLN A 1 336 ? -21.172 -2.229 7.887 1 93.56 336 GLN A N 1
ATOM 2678 C CA . GLN A 1 336 ? -22 -3.305 8.438 1 93.56 336 GLN A CA 1
ATOM 2679 C C . GLN A 1 336 ? -21.5 -3.727 9.812 1 93.56 336 GLN A C 1
ATOM 2681 O O . GLN A 1 336 ? -22.297 -4.016 10.703 1 93.56 336 GLN A O 1
ATOM 2686 N N . LEU A 1 337 ? -20.234 -3.713 9.977 1 91.88 337 LEU A N 1
ATOM 2687 C CA . LEU A 1 337 ? -19.641 -4.066 11.258 1 91.88 337 LEU A CA 1
ATOM 2688 C C . LEU A 1 337 ? -20.016 -3.061 12.336 1 91.88 337 LEU A C 1
ATOM 2690 O O . LEU A 1 337 ? -20.031 -3.391 13.523 1 91.88 337 LEU A O 1
ATOM 2694 N N . MET A 1 338 ? -20.328 -1.858 11.906 1 93.88 338 MET A N 1
ATOM 2695 C CA . MET A 1 338 ? -20.703 -0.797 12.828 1 93.88 338 MET A CA 1
ATOM 2696 C C . MET A 1 338 ? -22.219 -0.619 12.859 1 93.88 338 MET A C 1
ATOM 2698 O O . MET A 1 338 ? -22.719 0.439 13.25 1 93.88 338 MET A O 1
ATOM 2702 N N . ASN A 1 339 ? -22.906 -1.595 12.336 1 88.88 339 ASN A N 1
ATOM 2703 C CA . ASN A 1 339 ? -24.359 -1.614 12.297 1 88.88 339 ASN A CA 1
ATOM 2704 C C . ASN A 1 339 ? -24.922 -0.493 11.422 1 88.88 339 ASN A C 1
ATOM 2706 O O . ASN A 1 339 ? -25.906 0.155 11.781 1 88.88 339 ASN A O 1
ATOM 2710 N N . GLY A 1 340 ? -24.219 -0.175 10.445 1 95.62 340 GLY A N 1
ATOM 2711 C CA . GLY A 1 340 ? -24.656 0.796 9.453 1 95.62 340 GLY A CA 1
ATOM 2712 C C . GLY A 1 340 ? -25 0.169 8.117 1 95.62 340 GLY A C 1
ATOM 2713 O O . GLY A 1 340 ? -24.812 -1.032 7.918 1 95.62 340 GLY A O 1
ATOM 2714 N N . GLN A 1 341 ? -25.641 0.98 7.305 1 95.81 341 GLN A N 1
ATOM 2715 C CA . GLN A 1 341 ? -26.016 0.542 5.969 1 95.81 341 GLN A CA 1
ATOM 2716 C C . GLN A 1 341 ? -25.828 1.657 4.945 1 95.81 341 GLN A C 1
ATOM 2718 O O . GLN A 1 341 ? -25.781 2.834 5.305 1 95.81 341 GLN A O 1
ATOM 2723 N N . VAL A 1 342 ? -25.672 1.191 3.713 1 97.06 342 VAL A N 1
ATOM 2724 C CA . VAL A 1 342 ? -25.516 2.158 2.631 1 97.06 342 VAL A CA 1
ATOM 2725 C C . VAL A 1 342 ? -26.406 1.752 1.449 1 97.06 342 VAL A C 1
ATOM 2727 O O . VAL A 1 342 ? -26.547 0.562 1.156 1 97.06 342 VAL A O 1
ATOM 2730 N N . GLN A 1 343 ? -27.016 2.68 0.899 1 96.31 343 GLN A N 1
ATOM 2731 C CA . GLN A 1 343 ? -27.797 2.514 -0.325 1 96.31 343 GLN A CA 1
ATOM 2732 C C . GLN A 1 343 ? -27.359 3.51 -1.394 1 96.31 343 GLN A C 1
ATOM 2734 O O . GLN A 1 343 ? -26.844 4.586 -1.075 1 96.31 343 GLN A O 1
ATOM 2739 N N . TYR A 1 344 ? -27.438 3.068 -2.562 1 96.25 344 TYR A N 1
ATOM 2740 C CA . TYR A 1 344 ? -27.234 3.941 -3.711 1 96.25 344 TYR A CA 1
ATOM 2741 C C . TYR A 1 344 ? -28.5 4.078 -4.535 1 96.25 344 TYR A C 1
ATOM 2743 O O . TYR A 1 344 ? -29.094 3.078 -4.957 1 96.25 344 TYR A O 1
ATOM 2751 N N . ILE A 1 345 ? -28.953 5.273 -4.707 1 95.31 345 ILE A N 1
ATOM 2752 C CA . ILE A 1 345 ? -30.203 5.531 -5.395 1 95.31 345 ILE A CA 1
ATOM 2753 C C . ILE A 1 345 ? -29.953 6.406 -6.621 1 95.31 345 ILE A C 1
ATOM 2755 O O . ILE A 1 345 ? -29.281 7.43 -6.531 1 95.31 345 ILE A O 1
ATOM 2759 N N . ARG A 1 346 ? -30.5 5.961 -7.754 1 93.12 346 ARG A N 1
ATOM 2760 C CA . ARG A 1 346 ? -30.453 6.73 -8.992 1 93.12 346 ARG A CA 1
ATOM 2761 C C . ARG A 1 346 ? -31.828 7.332 -9.312 1 93.12 346 ARG A C 1
ATOM 2763 O O . ARG A 1 346 ? -32.844 6.625 -9.312 1 93.12 346 ARG A O 1
ATOM 2770 N N . GLU A 1 347 ? -31.844 8.602 -9.398 1 91.31 347 GLU A N 1
ATOM 2771 C CA . GLU A 1 347 ? -33.031 9.32 -9.844 1 91.31 347 GLU A CA 1
ATOM 2772 C C . GLU A 1 347 ? -32.812 9.914 -11.234 1 91.31 347 GLU A C 1
ATOM 2774 O O . GLU A 1 347 ? -31.797 9.68 -11.875 1 91.31 347 GLU A O 1
ATOM 2779 N N . SER A 1 348 ? -33.875 10.555 -11.758 1 88.38 348 SER A N 1
ATOM 2780 C CA . SER A 1 348 ? -33.844 11.086 -13.125 1 88.38 348 SER A CA 1
ATOM 2781 C C . SER A 1 348 ? -32.75 12.141 -13.281 1 88.38 348 SER A C 1
ATOM 2783 O O . SER A 1 348 ? -32.031 12.156 -14.281 1 88.38 348 SER A O 1
ATOM 2785 N N . GLU A 1 349 ? -32.625 13.062 -12.32 1 89.94 349 GLU A N 1
ATOM 2786 C CA . GLU A 1 349 ? -31.703 14.18 -12.516 1 89.94 349 GLU A CA 1
ATOM 2787 C C . GLU A 1 349 ? -30.594 14.148 -11.477 1 89.94 349 GLU A C 1
ATOM 2789 O O . GLU A 1 349 ? -29.75 15.055 -11.438 1 89.94 349 GLU A O 1
ATOM 2794 N N . ARG A 1 350 ? -30.625 13.219 -10.625 1 92.69 350 ARG A N 1
ATOM 2795 C CA . ARG A 1 350 ? -29.609 13.172 -9.578 1 92.69 350 ARG A CA 1
ATOM 2796 C C . ARG A 1 350 ? -29.422 11.758 -9.047 1 92.69 350 ARG A C 1
ATOM 2798 O O . ARG A 1 350 ? -30.25 10.875 -9.328 1 92.69 350 ARG A O 1
ATOM 2805 N N . CYS A 1 351 ? -28.375 11.477 -8.414 1 95.44 351 CYS A N 1
ATOM 2806 C CA . CYS A 1 351 ? -28.094 10.234 -7.695 1 95.44 351 CYS A CA 1
ATOM 2807 C C . CYS A 1 351 ? -27.5 10.523 -6.32 1 95.44 351 CYS A C 1
ATOM 2809 O O . CYS A 1 351 ? -26.984 11.617 -6.074 1 95.44 351 CYS A O 1
ATOM 2811 N N . PHE A 1 352 ? -27.625 9.609 -5.434 1 96.75 352 PHE A N 1
ATOM 2812 C CA . PHE A 1 352 ? -27.047 9.883 -4.121 1 96.75 352 PHE A CA 1
ATOM 2813 C C . PHE A 1 352 ? -26.781 8.586 -3.369 1 96.75 352 PHE A C 1
ATOM 2815 O O . PHE A 1 352 ? -27.438 7.57 -3.615 1 96.75 352 PHE A O 1
ATOM 2822 N N . PHE A 1 353 ? -25.75 8.641 -2.555 1 97.88 353 PHE A N 1
ATOM 2823 C CA . PHE A 1 353 ? -25.547 7.641 -1.516 1 97.88 353 PHE A CA 1
ATOM 2824 C C . PHE A 1 353 ? -26.312 8.008 -0.25 1 97.88 353 PHE A C 1
ATOM 2826 O O . PHE A 1 353 ? -26.359 9.18 0.136 1 97.88 353 PHE A O 1
ATOM 2833 N N . LEU A 1 354 ? -26.938 7.039 0.33 1 98.12 354 LEU A N 1
ATOM 2834 C CA . LEU A 1 354 ? -27.578 7.184 1.638 1 98.12 354 LEU A CA 1
ATOM 2835 C C . LEU A 1 354 ? -26.938 6.242 2.654 1 98.12 354 LEU A C 1
ATOM 2837 O O . LEU A 1 354 ? -27.109 5.023 2.562 1 98.12 354 LEU A O 1
ATOM 2841 N N . ILE A 1 355 ? -26.25 6.812 3.605 1 98.19 355 ILE A N 1
ATOM 2842 C CA . ILE A 1 355 ? -25.594 6.039 4.652 1 98.19 355 ILE A CA 1
ATOM 2843 C C . ILE A 1 355 ? -26.312 6.262 5.984 1 98.19 355 ILE A C 1
ATOM 2845 O O . ILE A 1 355 ? -26.531 7.402 6.395 1 98.19 355 ILE A O 1
ATOM 2849 N N . ILE A 1 356 ? -26.688 5.223 6.566 1 97.38 356 ILE A N 1
ATOM 2850 C CA . ILE A 1 356 ? -27.344 5.262 7.871 1 97.38 356 ILE A CA 1
ATOM 2851 C C . ILE A 1 356 ? -26.453 4.59 8.914 1 97.38 356 ILE A C 1
ATOM 2853 O O . ILE A 1 356 ? -25.984 3.475 8.711 1 97.38 356 ILE A O 1
ATOM 2857 N N . LEU A 1 357 ? -26.266 5.312 9.992 1 95.88 357 LEU A N 1
ATOM 2858 C CA . LEU A 1 357 ? -25.438 4.809 11.078 1 95.88 357 LEU A CA 1
ATOM 2859 C C . LEU A 1 357 ? -26.062 5.102 12.438 1 95.88 357 LEU A C 1
ATOM 2861 O O . LEU A 1 357 ? -26.641 6.172 12.641 1 95.88 357 LEU A O 1
ATOM 2865 N N . GLN A 1 358 ? -25.984 4.137 13.32 1 93.44 358 GLN A N 1
ATOM 2866 C CA . GLN A 1 358 ? -26.453 4.309 14.695 1 93.44 358 GLN A CA 1
ATOM 2867 C C . GLN A 1 358 ? -25.281 4.238 15.68 1 93.44 358 GLN A C 1
ATOM 2869 O O . GLN A 1 358 ? -24.562 3.238 15.727 1 93.44 358 GLN A O 1
ATOM 2874 N N . LEU A 1 359 ? -25.125 5.301 16.453 1 94.25 359 LEU A N 1
ATOM 2875 C CA . LEU A 1 359 ? -24.031 5.367 17.422 1 94.25 359 LEU A CA 1
ATOM 2876 C C . LEU A 1 359 ? -24.547 5.746 18.797 1 94.25 359 LEU A C 1
ATOM 2878 O O . LEU A 1 359 ? -25.453 6.578 18.922 1 94.25 359 LEU A O 1
ATOM 2882 N N . PRO A 1 360 ? -23.984 5.117 19.828 1 92.44 360 PRO A N 1
ATOM 2883 C CA . PRO A 1 360 ? -24.359 5.508 21.188 1 92.44 360 PRO A CA 1
ATOM 2884 C C . PRO A 1 360 ? -23.828 6.879 21.594 1 92.44 360 PRO A C 1
ATOM 2886 O O . PRO A 1 360 ? -22.734 7.27 21.141 1 92.44 360 PRO A O 1
ATOM 2889 N N . MET A 1 361 ? -24.562 7.609 22.359 1 91.25 361 MET A N 1
ATOM 2890 C CA . MET A 1 361 ? -24.062 8.82 23 1 91.25 361 MET A CA 1
ATOM 2891 C C . MET A 1 361 ? -23.312 8.492 24.281 1 91.25 361 MET A C 1
ATOM 2893 O O . MET A 1 361 ? -23.688 7.582 25.016 1 91.25 361 MET A O 1
ATOM 2897 N N . PRO A 1 362 ? -22.156 9.242 24.422 1 87 362 PRO A N 1
ATOM 2898 C CA . PRO A 1 362 ? -21.453 8.977 25.672 1 87 362 PRO A CA 1
ATOM 2899 C C . PRO A 1 362 ? -22.312 9.25 26.906 1 87 362 PRO A C 1
ATOM 2901 O O . PRO A 1 362 ? -23.156 10.156 26.891 1 87 362 PRO A O 1
ATOM 2904 N N . GLN A 1 363 ? -22.281 8.281 27.859 1 75.12 363 GLN A N 1
ATOM 2905 C CA . GLN A 1 363 ? -23.031 8.469 29.094 1 75.12 363 GLN A CA 1
ATOM 2906 C C . GLN A 1 363 ? -22.438 9.586 29.938 1 75.12 363 GLN A C 1
ATOM 2908 O O . GLN A 1 363 ? -21.219 9.805 29.922 1 75.12 363 GLN A O 1
ATOM 2913 N N . SER A 1 364 ? -23.062 10.688 30.078 1 59.31 364 SER A N 1
ATOM 2914 C CA . SER A 1 364 ? -22.641 11.727 31 1 59.31 364 SER A CA 1
ATOM 2915 C C . SER A 1 364 ? -22.078 11.133 32.281 1 59.31 364 SER A C 1
ATOM 2917 O O . SER A 1 364 ? -22.734 10.289 32.906 1 59.31 364 SER A O 1
ATOM 2919 N N . ASP A 1 365 ? -20.828 10.789 32.375 1 49.53 365 ASP A N 1
ATOM 2920 C CA . ASP A 1 365 ? -20.406 10.586 33.75 1 49.53 365 ASP A CA 1
ATOM 2921 C C . ASP A 1 365 ? -20.891 11.719 34.656 1 49.53 365 ASP A C 1
ATOM 2923 O O . ASP A 1 365 ? -20.781 12.891 34.312 1 49.53 365 ASP A O 1
ATOM 2927 N N . SER A 1 366 ? -21.875 11.508 35.531 1 41.16 366 SER A N 1
ATOM 2928 C CA . SER A 1 366 ? -22.078 12.273 36.75 1 41.16 366 SER A CA 1
ATOM 2929 C C . SER A 1 366 ? -20.75 12.586 37.438 1 41.16 366 SER A C 1
ATOM 2931 O O . SER A 1 366 ? -20.047 11.68 37.906 1 41.16 366 SER A O 1
ATOM 2933 N N . MET A 1 367 ? -19.891 13.398 37.062 1 36.69 367 MET A N 1
ATOM 2934 C CA . MET A 1 367 ? -19.016 13.961 38.094 1 36.69 367 MET A CA 1
ATOM 2935 C C . MET A 1 367 ? -19.797 14.227 39.375 1 36.69 367 MET A C 1
ATOM 2937 O O . MET A 1 367 ? -20.828 14.898 39.375 1 36.69 367 MET A O 1
ATOM 2941 N N . SER A 1 368 ? -19.594 13.406 40.5 1 34.09 368 SER A N 1
ATOM 2942 C CA . SER A 1 368 ? -19.594 13.68 41.938 1 34.09 368 SER A CA 1
ATOM 2943 C C . SER A 1 368 ? -18.828 14.969 42.25 1 34.09 368 SER A C 1
ATOM 2945 O O . SER A 1 368 ? -17.641 15.086 41.906 1 34.09 368 SER A O 1
ATOM 2947 N N . VAL A 1 369 ? -19.422 16.094 42.469 1 28.23 369 VAL A N 1
ATOM 2948 C CA . VAL A 1 369 ? -19.016 17.031 43.5 1 28.23 369 VAL A CA 1
ATOM 2949 C C . VAL A 1 369 ? -18.672 16.281 44.781 1 28.23 369 VAL A C 1
ATOM 2951 O O . VAL A 1 369 ? -19.562 15.82 45.5 1 28.23 369 VAL A O 1
ATOM 2954 N N . ARG A 1 370 ? -17.984 15.219 44.938 1 20.53 370 ARG A N 1
ATOM 2955 C CA . ARG A 1 370 ? -17.203 15.141 46.188 1 20.53 370 ARG A CA 1
ATOM 2956 C C . ARG A 1 370 ? -15.805 15.734 46 1 20.53 370 ARG A C 1
ATOM 2958 O O . ARG A 1 370 ? -15.172 15.508 44.969 1 20.53 370 ARG A O 1
ATOM 2965 N N . MET B 1 1 ? 22.969 -29.844 -21.281 1 19.47 1 MET B N 1
ATOM 2966 C CA . MET B 1 1 ? 22.109 -30.438 -20.266 1 19.47 1 MET B CA 1
ATOM 2967 C C . MET B 1 1 ? 20.688 -29.859 -20.344 1 19.47 1 MET B C 1
ATOM 2969 O O . MET B 1 1 ? 20.5 -28.656 -20.141 1 19.47 1 MET B O 1
ATOM 2973 N N . HIS B 1 2 ? 19.875 -30.344 -21.281 1 23.59 2 HIS B N 1
ATOM 2974 C CA . HIS B 1 2 ? 18.594 -29.969 -21.859 1 23.59 2 HIS B CA 1
ATOM 2975 C C . HIS B 1 2 ? 17.5 -29.891 -20.781 1 23.59 2 HIS B C 1
ATOM 2977 O O . HIS B 1 2 ? 17.359 -30.812 -19.969 1 23.59 2 HIS B O 1
ATOM 2983 N N . SER B 1 3 ? 17.391 -28.75 -20.266 1 28.42 3 SER B N 1
ATOM 2984 C CA . SER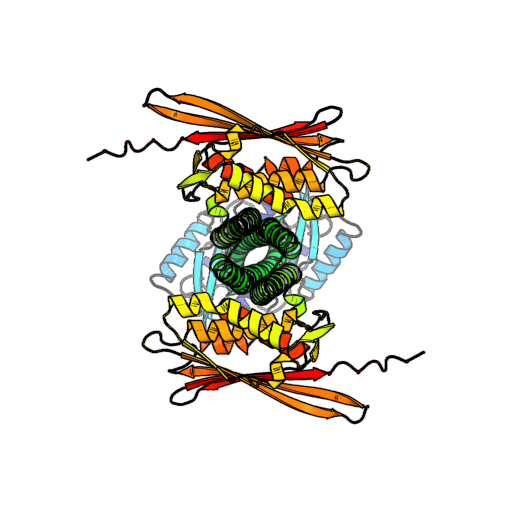 B 1 3 ? 16.453 -28.453 -19.203 1 28.42 3 SER B CA 1
ATOM 2985 C C . SER B 1 3 ? 15.141 -29.219 -19.375 1 28.42 3 SER B C 1
ATOM 2987 O O . SER B 1 3 ? 14.516 -29.141 -20.438 1 28.42 3 SER B O 1
ATOM 2989 N N . PRO B 1 4 ? 15.039 -30.469 -18.828 1 32.78 4 PRO B N 1
ATOM 2990 C CA . PRO B 1 4 ? 13.914 -31.406 -18.984 1 32.78 4 PRO B CA 1
ATOM 2991 C C . PRO B 1 4 ? 12.562 -30.703 -19.047 1 32.78 4 PRO B C 1
ATOM 2993 O O . PRO B 1 4 ? 12.352 -29.703 -18.359 1 32.78 4 PRO B O 1
ATOM 2996 N N . ASN B 1 5 ? 12.055 -30.594 -20.172 1 33.22 5 ASN B N 1
ATOM 2997 C CA . ASN B 1 5 ? 10.805 -30 -20.641 1 33.22 5 ASN B CA 1
ATOM 2998 C C . ASN B 1 5 ? 9.648 -30.328 -19.688 1 33.22 5 ASN B C 1
ATOM 3000 O O . ASN B 1 5 ? 9.25 -31.5 -19.578 1 33.22 5 ASN B O 1
ATOM 3004 N N . PRO B 1 6 ? 9.445 -29.641 -18.641 1 40.81 6 PRO B N 1
ATOM 3005 C CA . PRO B 1 6 ? 8.609 -29.719 -17.438 1 40.81 6 PRO B CA 1
ATOM 3006 C C . PRO B 1 6 ? 7.164 -30.109 -17.75 1 40.81 6 PRO B C 1
ATOM 3008 O O . PRO B 1 6 ? 6.355 -30.266 -16.828 1 40.81 6 PRO B O 1
ATOM 3011 N N . LEU B 1 7 ? 6.738 -30.312 -19.031 1 45.38 7 LEU B N 1
ATOM 3012 C CA . LEU B 1 7 ? 5.297 -30.156 -19.219 1 45.38 7 LEU B CA 1
ATOM 3013 C C . LEU B 1 7 ? 4.574 -31.484 -18.984 1 45.38 7 LEU B C 1
ATOM 3015 O O . LEU B 1 7 ? 3.453 -31.5 -18.469 1 45.38 7 LEU B O 1
ATOM 3019 N N . ILE B 1 8 ? 5.117 -32.719 -19.359 1 52.72 8 ILE B N 1
ATOM 3020 C CA . ILE B 1 8 ? 4.418 -33.969 -19.109 1 52.72 8 ILE B CA 1
ATOM 3021 C C . ILE B 1 8 ? 4.848 -34.531 -17.75 1 52.72 8 ILE B C 1
ATOM 3023 O O . ILE B 1 8 ? 6.035 -34.781 -17.516 1 52.72 8 ILE B O 1
ATOM 3027 N N . PRO B 1 9 ? 3.908 -34.625 -16.984 1 67 9 PRO B N 1
ATOM 3028 C CA . PRO B 1 9 ? 4.297 -35.156 -15.68 1 67 9 PRO B CA 1
ATOM 3029 C C . PRO B 1 9 ? 4.781 -36.594 -15.75 1 67 9 PRO B C 1
ATOM 3031 O O . PRO B 1 9 ? 4.496 -37.312 -16.719 1 67 9 PRO B O 1
ATOM 3034 N N . PRO B 1 10 ? 5.66 -36.938 -14.961 1 79.5 10 PRO B N 1
ATOM 3035 C CA . PRO B 1 10 ? 6.043 -38.344 -14.844 1 79.5 10 PRO B CA 1
ATOM 3036 C C . PRO B 1 10 ? 4.84 -39.25 -14.656 1 79.5 10 PRO B C 1
ATOM 3038 O O . PRO B 1 10 ? 4.004 -39.031 -13.781 1 79.5 10 PRO B O 1
ATOM 3041 N N . ILE B 1 11 ? 4.797 -40.156 -15.602 1 82.44 11 ILE B N 1
ATOM 3042 C CA . ILE B 1 11 ? 3.652 -41.062 -15.594 1 82.44 11 ILE B CA 1
ATOM 3043 C C . ILE B 1 11 ? 4.141 -42.5 -15.586 1 82.44 11 ILE B C 1
ATOM 3045 O O . ILE B 1 11 ? 5.094 -42.844 -16.297 1 82.44 11 ILE B O 1
ATOM 3049 N N . PHE B 1 12 ? 3.525 -43.312 -14.758 1 87.19 12 PHE B N 1
ATOM 3050 C CA . PHE B 1 12 ? 3.672 -44.75 -14.844 1 87.19 12 PHE B CA 1
ATOM 3051 C C . PHE B 1 12 ? 2.32 -45.438 -14.719 1 87.19 12 PHE B C 1
ATOM 3053 O O . PHE B 1 12 ? 1.402 -44.906 -14.086 1 87.19 12 PHE B O 1
ATOM 3060 N N . VAL B 1 13 ? 2.201 -46.531 -15.453 1 84.81 13 VAL B N 1
ATOM 3061 C CA . VAL B 1 13 ? 0.941 -47.25 -15.492 1 84.81 13 VAL B CA 1
ATOM 3062 C C . VAL B 1 13 ? 1.166 -48.688 -15.016 1 84.81 13 VAL B C 1
ATOM 3064 O O . VAL B 1 13 ? 2.178 -49.312 -15.359 1 84.81 13 VAL B O 1
ATOM 3067 N N . SER B 1 14 ? 0.242 -49.094 -14.234 1 89.31 14 SER B N 1
ATOM 3068 C CA . SER B 1 14 ? 0.32 -50.5 -13.766 1 89.31 14 SER B CA 1
ATOM 3069 C C . SER B 1 14 ? -0.744 -51.344 -14.438 1 89.31 14 SER B C 1
ATOM 3071 O O . SER B 1 14 ? -1.771 -50.844 -14.891 1 89.31 14 SER B O 1
ATOM 3073 N N . ASP B 1 15 ? -0.484 -52.719 -14.5 1 86.44 15 ASP B N 1
ATOM 3074 C CA . ASP B 1 15 ? -1.525 -53.688 -14.844 1 86.44 15 ASP B CA 1
ATOM 3075 C C . ASP B 1 15 ? -2.244 -54.188 -13.594 1 86.44 15 ASP B C 1
ATOM 3077 O O . ASP B 1 15 ? -2.057 -53.656 -12.508 1 86.44 15 ASP B O 1
ATOM 3081 N N . GLU B 1 16 ? -3.113 -55.188 -13.781 1 84.75 16 GLU B N 1
ATOM 3082 C CA . GLU B 1 16 ? -3.934 -55.688 -12.68 1 84.75 16 GLU B CA 1
ATOM 3083 C C . GLU B 1 16 ? -3.076 -56.375 -11.617 1 84.75 16 GLU B C 1
ATOM 3085 O O . GLU B 1 16 ? -3.473 -56.469 -10.453 1 84.75 16 GLU B O 1
ATOM 3090 N N . ASN B 1 17 ? -1.914 -56.875 -12.023 1 87.19 17 ASN B N 1
ATOM 3091 C CA . ASN B 1 17 ? -1.013 -57.531 -11.102 1 87.19 17 ASN B CA 1
ATOM 3092 C C . ASN B 1 17 ? 0.007 -56.562 -10.5 1 87.19 17 ASN B C 1
ATOM 3094 O O . ASN B 1 17 ? 0.978 -57 -9.875 1 87.19 17 ASN B O 1
ATOM 3098 N N . THR B 1 18 ? -0.134 -55.219 -10.68 1 89.94 18 THR B N 1
ATOM 3099 C CA . THR B 1 18 ? 0.678 -54.125 -10.156 1 89.94 18 THR B CA 1
ATOM 3100 C C . THR B 1 18 ? 2.068 -54.125 -10.781 1 89.94 18 THR B C 1
ATOM 3102 O O . THR B 1 18 ? 3.031 -53.656 -10.18 1 89.94 18 THR B O 1
ATOM 3105 N N . CYS B 1 19 ? 2.131 -54.75 -11.93 1 92.12 19 CYS B N 1
ATOM 3106 C CA . CYS B 1 19 ? 3.363 -54.656 -12.703 1 92.12 19 CYS B CA 1
ATOM 3107 C C . CYS B 1 19 ? 3.34 -53.438 -13.609 1 92.12 19 CYS B C 1
ATOM 3109 O O . CYS B 1 19 ? 2.287 -53.062 -14.125 1 92.12 19 CYS B O 1
ATOM 3111 N N . CYS B 1 20 ? 4.508 -52.844 -13.75 1 91.31 20 CYS B N 1
ATOM 3112 C CA . CYS B 1 20 ? 4.586 -51.625 -14.547 1 91.31 20 CYS B CA 1
ATOM 3113 C C . CYS B 1 20 ? 4.391 -51.906 -16.031 1 91.31 20 CYS B C 1
ATOM 3115 O O . CYS B 1 20 ? 5.078 -52.781 -16.578 1 91.31 20 CYS B O 1
ATOM 3117 N N . PHE B 1 21 ? 3.389 -51.25 -16.531 1 84.38 21 PHE B N 1
ATOM 3118 C CA . PHE B 1 21 ? 3.012 -51.438 -17.922 1 84.38 21 PHE B CA 1
ATOM 3119 C C . PHE B 1 21 ? 3.543 -50.281 -18.781 1 84.38 21 PHE B C 1
ATOM 3121 O O . PHE B 1 21 ? 3.781 -50.438 -19.984 1 84.38 21 PHE B O 1
ATOM 3128 N N . GLU B 1 22 ? 3.648 -49.219 -18.219 1 82.38 22 GLU B N 1
ATOM 3129 C CA . GLU B 1 22 ? 4.133 -48.031 -18.906 1 82.38 22 GLU B CA 1
ATOM 3130 C C . GLU B 1 22 ? 5 -47.156 -17.984 1 82.38 22 GLU B C 1
ATOM 3132 O O . GLU B 1 22 ? 4.707 -47.031 -16.797 1 82.38 22 GLU B O 1
ATOM 3137 N N . TRP B 1 23 ? 6.105 -46.688 -18.469 1 85.69 23 TRP B N 1
ATOM 3138 C CA . TRP B 1 23 ? 7.082 -45.781 -17.844 1 85.69 23 TRP B CA 1
ATOM 3139 C C . TRP B 1 23 ? 7.531 -44.719 -18.828 1 85.69 23 TRP B C 1
ATOM 3141 O O . TRP B 1 23 ? 8.328 -44.969 -19.719 1 85.69 23 TRP B O 1
ATOM 3151 N N . ASN B 1 24 ? 6.887 -43.5 -18.609 1 77.5 24 ASN B N 1
ATOM 3152 C CA . ASN B 1 24 ? 7.105 -42.531 -19.672 1 77.5 24 ASN B CA 1
ATOM 3153 C C . ASN B 1 24 ? 8.477 -41.875 -19.547 1 77.5 24 ASN B C 1
ATOM 3155 O O . ASN B 1 24 ? 9.195 -42.094 -18.562 1 77.5 24 ASN B O 1
ATOM 3159 N N . THR B 1 25 ? 8.797 -41 -20.484 1 77.81 25 THR B N 1
ATOM 3160 C CA . THR B 1 25 ? 10.109 -40.375 -20.547 1 77.81 25 THR B CA 1
ATOM 3161 C C . THR B 1 25 ? 10.352 -39.5 -19.344 1 77.81 25 THR B C 1
ATOM 3163 O O . THR B 1 25 ? 11.469 -39.438 -18.812 1 77.81 25 THR B O 1
ATOM 3166 N N . ALA B 1 26 ? 9.328 -38.906 -18.922 1 77.12 26 ALA B N 1
ATOM 3167 C CA . ALA B 1 26 ? 9.461 -38.031 -17.766 1 77.12 26 ALA B CA 1
ATOM 3168 C C . ALA B 1 26 ? 9.836 -38.812 -16.516 1 77.12 26 ALA B C 1
ATOM 3170 O O . ALA B 1 26 ? 10.633 -38.375 -15.688 1 77.12 26 ALA B O 1
ATOM 3171 N N . MET B 1 27 ? 9.312 -39.938 -16.391 1 86.69 27 MET B N 1
ATOM 3172 C CA . MET B 1 27 ? 9.672 -40.812 -15.273 1 86.69 27 MET B CA 1
ATOM 3173 C C . MET B 1 27 ? 11.109 -41.312 -15.406 1 86.69 27 MET B C 1
ATOM 3175 O O . MET B 1 27 ? 11.805 -41.469 -14.406 1 86.69 27 MET B O 1
ATOM 3179 N N . GLU B 1 28 ? 11.492 -41.531 -16.656 1 86.75 28 GLU B N 1
ATOM 3180 C CA . GLU B 1 28 ? 12.875 -41.969 -16.859 1 86.75 28 GLU B CA 1
ATOM 3181 C C . GLU B 1 28 ? 13.852 -40.906 -16.359 1 86.75 28 GLU B C 1
ATOM 3183 O O . GLU B 1 28 ? 14.828 -41.219 -15.688 1 86.75 28 GLU B O 1
ATOM 3188 N N . LYS B 1 29 ? 13.445 -39.75 -16.734 1 84.5 29 LYS B N 1
ATOM 3189 C CA . LYS B 1 29 ? 14.305 -38.656 -16.344 1 84.5 29 LYS B CA 1
ATOM 3190 C C . LYS B 1 29 ? 14.289 -38.438 -14.82 1 84.5 29 LYS B C 1
ATOM 3192 O O . LYS B 1 29 ? 15.328 -38.188 -14.211 1 84.5 29 LYS B O 1
ATOM 3197 N N . LEU B 1 30 ? 13.203 -38.562 -14.297 1 84.94 30 LEU B N 1
ATOM 3198 C CA . LEU B 1 30 ? 13.008 -38.312 -12.867 1 84.94 30 LEU B CA 1
ATOM 3199 C C . LEU B 1 30 ? 13.68 -39.406 -12.031 1 84.94 30 LEU B C 1
ATOM 3201 O O . LEU B 1 30 ? 14.352 -39.094 -11.047 1 84.94 30 LEU B O 1
ATOM 3205 N N . SER B 1 31 ? 13.523 -40.562 -12.445 1 90.69 31 SER B N 1
ATOM 3206 C CA . SER B 1 31 ? 13.992 -41.688 -11.641 1 90.69 31 SER B CA 1
ATOM 3207 C C . SER B 1 31 ? 15.414 -42.094 -12.031 1 90.69 31 SER B C 1
ATOM 3209 O O . SER B 1 31 ? 16.125 -42.719 -11.242 1 90.69 31 SER B O 1
ATOM 3211 N N . GLY B 1 32 ? 15.742 -41.781 -13.297 1 90.56 32 GLY B N 1
ATOM 3212 C CA . GLY B 1 32 ? 17.031 -42.188 -13.812 1 90.56 32 GLY B CA 1
ATOM 3213 C C . GLY B 1 32 ? 17.031 -43.562 -14.43 1 90.56 32 GLY B C 1
ATOM 3214 O O . GLY B 1 32 ? 18.047 -44.031 -14.953 1 90.56 32 GLY B O 1
ATOM 3215 N N . TRP B 1 33 ? 15.844 -44.312 -14.359 1 92.19 33 TRP B N 1
ATOM 3216 C CA . TRP B 1 33 ? 15.742 -45.656 -14.898 1 92.19 33 TRP B CA 1
ATOM 3217 C C . TRP B 1 33 ? 14.992 -45.656 -16.219 1 92.19 33 TRP B C 1
ATOM 3219 O O . TRP B 1 33 ? 13.938 -45.031 -16.344 1 92.19 33 TRP B O 1
ATOM 3229 N N . ASN B 1 34 ? 15.594 -46.344 -17.109 1 88.69 34 ASN B N 1
ATOM 3230 C CA . ASN B 1 34 ? 14.977 -46.406 -18.422 1 88.69 34 ASN B CA 1
ATOM 3231 C C . ASN B 1 34 ? 13.805 -47.406 -18.453 1 88.69 34 ASN B C 1
ATOM 3233 O O . ASN B 1 34 ? 13.742 -48.312 -17.641 1 88.69 34 ASN B O 1
ATOM 3237 N N . LYS B 1 35 ? 12.945 -47.156 -19.375 1 87.88 35 LYS B N 1
ATOM 3238 C CA . LYS B 1 35 ? 11.734 -47.969 -19.516 1 87.88 35 LYS B CA 1
ATOM 3239 C C . LYS B 1 35 ? 12.078 -49.438 -19.672 1 87.88 35 LYS B C 1
ATOM 3241 O O . LYS B 1 35 ? 11.406 -50.312 -19.094 1 87.88 35 LYS B O 1
ATOM 3246 N N . GLU B 1 36 ? 13.148 -49.781 -20.406 1 86.44 36 GLU B N 1
ATOM 3247 C CA . GLU B 1 36 ? 13.539 -51.156 -20.672 1 86.44 36 GLU B CA 1
ATOM 3248 C C . GLU B 1 36 ? 13.914 -51.906 -19.391 1 86.44 36 GLU B C 1
ATOM 3250 O O . GLU B 1 36 ? 13.727 -53.094 -19.281 1 86.44 36 GLU B O 1
ATOM 3255 N N . GLU B 1 37 ? 14.398 -51.094 -18.484 1 89.06 37 GLU B N 1
ATOM 3256 C CA . GLU B 1 37 ? 14.867 -51.688 -17.234 1 89.06 37 GLU B CA 1
ATOM 3257 C C . GLU B 1 37 ? 13.703 -51.906 -16.266 1 89.06 37 GLU B C 1
ATOM 3259 O O . GLU B 1 37 ? 13.789 -52.75 -15.359 1 89.06 37 GLU B O 1
ATOM 3264 N N . ILE B 1 38 ? 12.609 -51.156 -16.484 1 90.69 38 ILE B N 1
ATOM 3265 C CA . ILE B 1 38 ? 11.625 -51.031 -15.422 1 90.69 38 ILE B CA 1
ATOM 3266 C C . ILE B 1 38 ? 10.344 -51.75 -15.82 1 90.69 38 ILE B C 1
ATOM 3268 O O . ILE B 1 38 ? 9.672 -52.344 -14.977 1 90.69 38 ILE B O 1
ATOM 3272 N N . ILE B 1 39 ? 9.977 -51.812 -17.03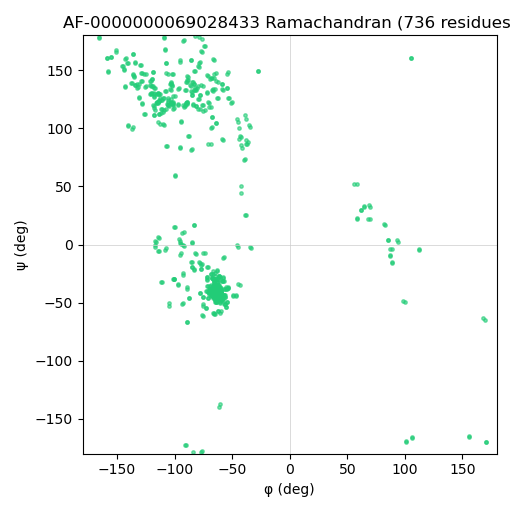1 1 89.88 39 ILE B N 1
ATOM 3273 C CA . ILE B 1 39 ? 8.703 -52.375 -17.5 1 89.88 39 ILE B CA 1
ATOM 3274 C C . ILE B 1 39 ? 8.625 -53.844 -17.156 1 89.88 39 ILE B C 1
ATOM 3276 O O . ILE B 1 39 ? 9.602 -54.594 -17.344 1 89.88 39 ILE B O 1
ATOM 3280 N N . GLY B 1 40 ? 7.5 -54.312 -16.75 1 90.25 40 GLY B N 1
ATOM 3281 C CA . GLY B 1 40 ? 7.27 -55.688 -16.422 1 90.25 40 GLY B CA 1
ATOM 3282 C C . GLY B 1 40 ? 7.57 -56.031 -14.969 1 90.25 40 GLY B C 1
ATOM 3283 O O . GLY B 1 40 ? 7.207 -57.094 -14.477 1 90.25 40 GLY B O 1
ATOM 3284 N N . LYS B 1 41 ? 8.273 -55.156 -14.297 1 92.56 41 LYS B N 1
ATOM 3285 C CA . LYS B 1 41 ? 8.602 -55.375 -12.898 1 92.56 41 LYS B CA 1
ATOM 3286 C C . LYS B 1 41 ? 7.477 -54.875 -11.984 1 92.56 41 LYS B C 1
ATOM 3288 O O . LYS B 1 41 ? 6.633 -54.094 -12.398 1 92.56 41 LYS B O 1
ATOM 3293 N N . MET B 1 42 ? 7.48 -55.406 -10.773 1 92.69 42 MET B N 1
ATOM 3294 C CA . MET B 1 42 ? 6.457 -55.031 -9.805 1 92.69 42 MET B CA 1
ATOM 3295 C C . MET B 1 42 ? 6.688 -53.594 -9.305 1 92.69 42 MET B C 1
ATOM 3297 O O . MET B 1 42 ? 7.805 -53.25 -8.922 1 92.69 42 MET B O 1
ATOM 3301 N N . LEU B 1 43 ? 5.59 -52.781 -9.328 1 94.19 43 LEU B N 1
ATOM 3302 C CA . LEU B 1 43 ? 5.699 -51.406 -8.852 1 94.19 43 LEU B CA 1
ATOM 3303 C C . LEU B 1 43 ? 6.082 -51.375 -7.375 1 94.19 43 LEU B C 1
ATOM 3305 O O . LEU B 1 43 ? 6.984 -50.656 -6.98 1 94.19 43 LEU B O 1
ATOM 3309 N N . VAL B 1 44 ? 5.391 -52.219 -6.605 1 91.62 44 VAL B N 1
ATOM 3310 C CA . VAL B 1 44 ? 5.637 -52.25 -5.168 1 91.62 44 VAL B CA 1
ATOM 3311 C C . VAL B 1 44 ? 6.754 -53.25 -4.852 1 91.62 44 VAL B C 1
ATOM 3313 O O . VAL B 1 44 ? 6.672 -54.406 -5.223 1 91.62 44 VAL B O 1
ATOM 3316 N N . GLY B 1 45 ? 7.793 -52.75 -4.215 1 89.75 45 GLY B N 1
ATOM 3317 C CA . GLY B 1 45 ? 8.859 -53.625 -3.771 1 89.75 45 GLY B CA 1
ATOM 3318 C C . GLY B 1 45 ? 10.047 -53.656 -4.711 1 89.75 45 GLY B C 1
ATOM 3319 O O . GLY B 1 45 ? 11.195 -53.531 -4.273 1 89.75 45 GLY B O 1
ATOM 3320 N N . GLU B 1 46 ? 9.703 -53.844 -6.074 1 92.94 46 GLU B N 1
ATOM 3321 C CA . GLU B 1 46 ? 10.812 -53.906 -7.023 1 92.94 46 GLU B CA 1
ATOM 3322 C C . GLU B 1 46 ? 11.164 -52.5 -7.535 1 92.94 46 GLU B C 1
ATOM 3324 O O . GLU B 1 46 ? 12.227 -51.969 -7.199 1 92.94 46 GLU B O 1
ATOM 3329 N N . ILE B 1 47 ? 10.258 -51.906 -8.273 1 94.25 47 ILE B N 1
ATOM 3330 C CA . ILE B 1 47 ? 10.539 -50.594 -8.836 1 94.25 47 ILE B CA 1
ATOM 3331 C C . ILE B 1 47 ? 10.664 -49.562 -7.703 1 94.25 47 ILE B C 1
ATOM 3333 O O . ILE B 1 47 ? 11.703 -48.938 -7.543 1 94.25 47 ILE B O 1
ATOM 3337 N N . PHE B 1 48 ? 9.562 -49.469 -6.977 1 94.06 48 PHE B N 1
ATOM 3338 C CA . PHE B 1 48 ? 9.625 -48.594 -5.812 1 94.06 48 PHE B CA 1
ATOM 3339 C C . PHE B 1 48 ? 9.953 -49.375 -4.555 1 94.06 48 PHE B C 1
ATOM 3341 O O . PHE B 1 48 ? 9.055 -49.719 -3.773 1 94.06 48 PHE B O 1
ATOM 3348 N N . GLY B 1 49 ? 11.117 -49.625 -4.289 1 89.12 49 GLY B N 1
ATOM 3349 C CA . GLY B 1 49 ? 11.727 -50.438 -3.248 1 89.12 49 GLY B CA 1
ATOM 3350 C C . GLY B 1 49 ? 13.203 -50.688 -3.475 1 89.12 49 GLY B C 1
ATOM 3351 O O . GLY B 1 49 ? 14.047 -50.188 -2.723 1 89.12 49 GLY B O 1
ATOM 3352 N N . THR B 1 50 ? 13.461 -51.406 -4.605 1 88.69 50 THR B N 1
ATOM 3353 C CA . THR B 1 50 ? 14.844 -51.75 -4.914 1 88.69 50 THR B CA 1
ATOM 3354 C C . THR B 1 50 ? 15.461 -50.688 -5.84 1 88.69 50 THR B C 1
ATOM 3356 O O . THR B 1 50 ? 16.531 -50.156 -5.562 1 88.69 50 THR B O 1
ATOM 3359 N N . PHE B 1 51 ? 14.797 -50.406 -6.883 1 92.38 51 PHE B N 1
ATOM 3360 C CA . PHE B 1 51 ? 15.32 -49.438 -7.852 1 92.38 51 PHE B CA 1
ATOM 3361 C C . PHE B 1 51 ? 15.188 -48 -7.332 1 92.38 51 PHE B C 1
ATOM 3363 O O . PHE B 1 51 ? 16.156 -47.25 -7.344 1 92.38 51 PHE B O 1
ATOM 3370 N N . CYS B 1 52 ? 13.992 -47.656 -6.941 1 92.44 52 CYS B N 1
ATOM 3371 C CA . CYS B 1 52 ? 13.688 -46.375 -6.328 1 92.44 52 CYS B CA 1
ATOM 3372 C C . CYS B 1 52 ? 13.281 -46.531 -4.867 1 92.44 52 CYS B C 1
ATOM 3374 O O . CYS B 1 52 ? 12.125 -46.844 -4.57 1 92.44 52 CYS B O 1
ATOM 3376 N N . GLN B 1 53 ? 14.164 -46.219 -4.027 1 91.69 53 GLN B N 1
ATOM 3377 C CA . GLN B 1 53 ? 13.906 -46.438 -2.611 1 91.69 53 GLN B CA 1
ATOM 3378 C C . GLN B 1 53 ? 12.914 -45.406 -2.064 1 91.69 53 GLN B C 1
ATOM 3380 O O . GLN B 1 53 ? 13.148 -44.219 -2.148 1 91.69 53 GLN B O 1
ATOM 3385 N N . LEU B 1 54 ? 11.82 -45.938 -1.674 1 89.69 54 LEU B N 1
ATOM 3386 C CA . LEU B 1 54 ? 10.812 -45.062 -1.09 1 89.69 54 LEU B CA 1
ATOM 3387 C C . LEU B 1 54 ? 11.281 -44.5 0.244 1 89.69 54 LEU B C 1
ATOM 3389 O O . LEU B 1 54 ? 11.992 -45.188 0.994 1 89.69 54 LEU B O 1
ATOM 3393 N N . LYS B 1 55 ? 10.906 -43.219 0.471 1 82 55 LYS B N 1
ATOM 3394 C CA . LYS B 1 55 ? 11.297 -42.531 1.709 1 82 55 LYS B CA 1
ATOM 3395 C C . LYS B 1 55 ? 10.109 -42.406 2.654 1 82 55 LYS B C 1
ATOM 3397 O O . LYS B 1 55 ? 8.984 -42.156 2.211 1 82 55 LYS B O 1
ATOM 3402 N N . GLY B 1 56 ? 10.406 -42.469 4.016 1 73.75 56 GLY B N 1
ATOM 3403 C CA . GLY B 1 56 ? 9.391 -42.281 5.039 1 73.75 56 GLY B CA 1
ATOM 3404 C C . GLY B 1 56 ? 8.969 -43.562 5.711 1 73.75 56 GLY B C 1
ATOM 3405 O O . GLY B 1 56 ? 9.234 -44.656 5.195 1 73.75 56 GLY B O 1
ATOM 3406 N N . PRO B 1 57 ? 8.398 -43.438 6.824 1 71 57 PRO B N 1
ATOM 3407 C CA . PRO B 1 57 ? 7.914 -44.625 7.539 1 71 57 PRO B CA 1
ATOM 3408 C C . PRO B 1 57 ? 6.762 -45.344 6.82 1 71 57 PRO B C 1
ATOM 3410 O O . PRO B 1 57 ? 5.84 -44.656 6.336 1 71 57 PRO B O 1
ATOM 3413 N N . ASP B 1 58 ? 6.762 -46.688 6.629 1 75.81 58 ASP B N 1
ATOM 3414 C CA . ASP B 1 58 ? 5.711 -47.531 6.055 1 75.81 58 ASP B CA 1
ATOM 3415 C C . ASP B 1 58 ? 5.371 -47.094 4.633 1 75.81 58 ASP B C 1
ATOM 3417 O O . ASP B 1 58 ? 4.23 -47.25 4.188 1 75.81 58 ASP B O 1
ATOM 3421 N N . ALA B 1 59 ? 6.414 -46.375 4.078 1 83.44 59 ALA B N 1
ATOM 3422 C CA . ALA B 1 59 ? 6.152 -45.812 2.758 1 83.44 59 ALA B CA 1
ATOM 3423 C C . ALA B 1 59 ? 5.695 -46.875 1.774 1 83.44 59 ALA B C 1
ATOM 3425 O O . ALA B 1 59 ? 4.777 -46.656 0.984 1 83.44 59 ALA B O 1
ATOM 3426 N N . MET B 1 60 ? 6.25 -48.031 1.835 1 87.31 60 MET B N 1
ATOM 3427 C CA . MET B 1 60 ? 5.922 -49.094 0.912 1 87.31 60 MET B CA 1
ATOM 3428 C C . MET B 1 60 ? 4.492 -49.594 1.134 1 87.31 60 MET B C 1
ATOM 3430 O O . MET B 1 60 ? 3.748 -49.812 0.175 1 87.31 60 MET B O 1
ATOM 3434 N N . THR B 1 61 ? 4.16 -49.75 2.4 1 84.88 61 THR B N 1
ATOM 3435 C CA . THR B 1 61 ? 2.811 -50.188 2.74 1 84.88 61 THR B CA 1
ATOM 3436 C C . THR B 1 61 ? 1.776 -49.156 2.291 1 84.88 61 THR B C 1
ATOM 3438 O O . THR B 1 61 ? 0.749 -49.531 1.711 1 84.88 61 THR B O 1
ATOM 3441 N N . LYS B 1 62 ? 2.096 -48 2.604 1 85.88 62 LYS B N 1
ATOM 3442 C CA . LYS B 1 62 ? 1.177 -46.938 2.227 1 85.88 62 LYS B CA 1
ATOM 3443 C C . LYS B 1 62 ? 0.989 -46.875 0.714 1 85.88 62 LYS B C 1
ATOM 3445 O O . LYS B 1 62 ? -0.131 -46.688 0.228 1 85.88 62 LYS B O 1
ATOM 3450 N N . PHE B 1 63 ? 2.047 -47 -0.025 1 90.75 63 PHE B N 1
ATOM 3451 C CA . PHE B 1 63 ? 1.995 -47 -1.482 1 90.75 63 PHE B CA 1
ATOM 3452 C C . PHE B 1 63 ? 1.188 -48.188 -1.997 1 90.75 63 PHE B C 1
ATOM 3454 O O . PHE B 1 63 ? 0.363 -48.031 -2.9 1 90.75 63 PHE B O 1
ATOM 3461 N N . MET B 1 64 ? 1.42 -49.344 -1.43 1 87.56 64 MET B N 1
ATOM 3462 C CA . MET B 1 64 ? 0.704 -50.531 -1.82 1 87.56 64 MET B CA 1
ATOM 3463 C C . MET B 1 64 ? -0.8 -50.375 -1.633 1 87.56 64 MET B C 1
ATOM 3465 O O . MET B 1 64 ? -1.583 -50.688 -2.525 1 87.56 64 MET B O 1
ATOM 3469 N N . ILE B 1 65 ? -1.104 -49.875 -0.45 1 85.75 65 ILE B N 1
ATOM 3470 C CA . ILE B 1 65 ? -2.516 -49.688 -0.143 1 85.75 65 ILE B CA 1
ATOM 3471 C C . ILE B 1 65 ? -3.121 -48.688 -1.142 1 85.75 65 ILE B C 1
ATOM 3473 O O . ILE B 1 65 ? -4.203 -48.938 -1.684 1 85.75 65 ILE B O 1
ATOM 3477 N N . MET B 1 66 ? -2.414 -47.688 -1.348 1 86.62 66 MET B N 1
ATOM 3478 C CA . MET B 1 66 ? -2.873 -46.656 -2.273 1 86.62 66 MET B CA 1
ATOM 3479 C C . MET B 1 66 ? -3.092 -47.219 -3.668 1 86.62 66 MET B C 1
ATOM 3481 O O . MET B 1 66 ? -4.117 -46.969 -4.297 1 86.62 66 MET B O 1
ATOM 3485 N N . LEU B 1 67 ? -2.191 -47.906 -4.148 1 89.19 67 LEU B N 1
ATOM 3486 C CA . LEU B 1 67 ? -2.248 -48.5 -5.488 1 89.19 67 LEU B CA 1
ATOM 3487 C C . LEU B 1 67 ? -3.426 -49.438 -5.621 1 89.19 67 LEU B C 1
ATOM 3489 O O . LEU B 1 67 ? -4.137 -49.438 -6.629 1 89.19 67 LEU B O 1
ATOM 3493 N N . HIS B 1 68 ? -3.627 -50.25 -4.633 1 86.94 68 HIS B N 1
ATOM 3494 C CA . HIS B 1 68 ? -4.738 -51.188 -4.66 1 86.94 68 HIS B CA 1
ATOM 3495 C C . HIS B 1 68 ? -6.078 -50.469 -4.602 1 86.94 68 HIS B C 1
ATOM 3497 O O . HIS B 1 68 ? -7.059 -50.906 -5.207 1 86.94 68 HIS B O 1
ATOM 3503 N N . LYS B 1 69 ? -6.059 -49.438 -3.803 1 85.31 69 LYS B N 1
ATOM 3504 C CA . LYS B 1 69 ? -7.273 -48.625 -3.768 1 85.31 69 LYS B CA 1
ATOM 3505 C C . LYS B 1 69 ? -7.605 -48.094 -5.148 1 85.31 69 LYS B C 1
ATOM 3507 O O . LYS B 1 69 ? -8.766 -48.094 -5.562 1 85.31 69 LYS B O 1
ATOM 3512 N N . ALA B 1 70 ? -6.602 -47.625 -5.785 1 85.38 70 ALA B N 1
ATOM 3513 C CA . ALA B 1 70 ? -6.789 -47.094 -7.133 1 85.38 70 ALA B CA 1
ATOM 3514 C C . ALA B 1 70 ? -7.289 -48.156 -8.086 1 85.38 70 ALA B C 1
ATOM 3516 O O . ALA B 1 70 ? -8.227 -47.938 -8.852 1 85.38 70 ALA B O 1
ATOM 3517 N N . ILE B 1 71 ? -6.688 -49.281 -8 1 85.62 71 ILE B N 1
ATOM 3518 C CA . ILE B 1 71 ? -7.09 -50.406 -8.844 1 85.62 71 ILE B CA 1
ATOM 3519 C C . ILE B 1 71 ? -8.484 -50.875 -8.445 1 85.62 71 ILE B C 1
ATOM 3521 O O . ILE B 1 71 ? -9.234 -51.375 -9.281 1 85.62 71 ILE B O 1
ATOM 3525 N N . GLY B 1 72 ? -8.766 -50.656 -7.184 1 80 72 GLY B N 1
ATOM 3526 C CA . GLY B 1 72 ? -10.102 -51 -6.703 1 80 72 GLY B CA 1
ATOM 3527 C C . GLY B 1 72 ? -11.156 -50 -7.145 1 80 72 GLY B C 1
ATOM 3528 O O . GLY B 1 72 ? -12.344 -50.188 -6.879 1 80 72 GLY B O 1
ATOM 3529 N N . GLY B 1 73 ? -10.727 -48.969 -7.727 1 77.31 73 GLY B N 1
ATOM 3530 C CA . GLY B 1 73 ? -11.68 -48.031 -8.289 1 77.31 73 GLY B CA 1
ATOM 3531 C C . GLY B 1 73 ? -11.695 -46.719 -7.57 1 77.31 73 GLY B C 1
ATOM 3532 O O . GLY B 1 73 ? -12.406 -45.781 -7.977 1 77.31 73 GLY B O 1
ATOM 3533 N N . GLN B 1 74 ? -10.945 -46.594 -6.527 1 77.12 74 GLN B N 1
ATOM 3534 C CA . GLN B 1 74 ? -10.891 -45.312 -5.801 1 77.12 74 GLN B CA 1
ATOM 3535 C C . GLN B 1 74 ? -9.93 -44.344 -6.473 1 77.12 74 GLN B C 1
ATOM 3537 O O . GLN B 1 74 ? -8.859 -44.75 -6.941 1 77.12 74 GLN B O 1
ATOM 3542 N N . GLU B 1 75 ? -10.398 -43.156 -6.59 1 75.69 75 GLU B N 1
ATOM 3543 C CA . GLU B 1 75 ? -9.523 -42.094 -7.105 1 75.69 75 GLU B CA 1
ATOM 3544 C C . GLU B 1 75 ? -8.625 -41.531 -6.008 1 75.69 75 GLU B C 1
ATOM 3546 O O . GLU B 1 75 ? -9.109 -41.125 -4.949 1 75.69 75 GLU B O 1
ATOM 3551 N N . ILE B 1 76 ? -7.355 -41.688 -6.242 1 77.62 76 ILE B N 1
ATOM 3552 C CA . ILE B 1 76 ? -6.379 -41.156 -5.293 1 77.62 76 ILE B CA 1
ATOM 3553 C C . ILE B 1 76 ? -5.777 -39.875 -5.832 1 77.62 76 ILE B C 1
ATOM 3555 O O . ILE B 1 76 ? -5.336 -39.812 -6.98 1 77.62 76 ILE B O 1
ATOM 3559 N N . ASP B 1 77 ? -5.945 -38.812 -4.98 1 73 77 ASP B N 1
ATOM 3560 C CA . ASP B 1 77 ? -5.41 -37.5 -5.387 1 73 77 ASP B CA 1
ATOM 3561 C C . ASP B 1 77 ? -4.344 -37.031 -4.406 1 73 77 ASP B C 1
ATOM 3563 O O . ASP B 1 77 ? -4.566 -37 -3.191 1 73 77 ASP B O 1
ATOM 3567 N N . LYS B 1 78 ? -3.123 -36.594 -4.957 1 72.69 78 LYS B N 1
ATOM 3568 C CA . LYS B 1 78 ? -2.045 -35.906 -4.254 1 72.69 78 LYS B CA 1
ATOM 3569 C C . LYS B 1 78 ? -1.568 -36.719 -3.053 1 72.69 78 LYS B C 1
ATOM 3571 O O . LYS B 1 78 ? -1.435 -36.188 -1.948 1 72.69 78 LYS B O 1
ATOM 3576 N N . PHE B 1 79 ? -1.252 -37.969 -3.32 1 78 79 PHE B N 1
ATOM 3577 C CA . PHE B 1 79 ? -0.63 -38.844 -2.334 1 78 79 PHE B CA 1
ATOM 3578 C C . PHE B 1 79 ? 0.86 -38.531 -2.213 1 78 79 PHE B C 1
ATOM 3580 O O . PHE B 1 79 ? 1.584 -38.562 -3.209 1 78 79 PHE B O 1
ATOM 3587 N N . PRO B 1 80 ? 1.249 -38.062 -0.93 1 79.56 80 PRO B N 1
ATOM 3588 C CA . PRO B 1 80 ? 2.686 -37.812 -0.771 1 79.56 80 PRO B CA 1
ATOM 3589 C C . PRO B 1 80 ? 3.533 -39.031 -1.149 1 79.56 80 PRO B C 1
ATOM 3591 O O . PRO B 1 80 ? 3.289 -40.125 -0.663 1 79.56 80 PRO B O 1
ATOM 3594 N N . PHE B 1 81 ? 4.52 -38.781 -2.084 1 83.69 81 PHE B N 1
ATOM 3595 C CA . PHE B 1 81 ? 5.305 -39.844 -2.676 1 83.69 81 PHE B CA 1
ATOM 3596 C C . PHE B 1 81 ? 6.762 -39.438 -2.828 1 83.69 81 PHE B C 1
ATOM 3598 O O . PHE B 1 81 ? 7.082 -38.531 -3.607 1 83.69 81 PHE B O 1
ATOM 3605 N N . SER B 1 82 ? 7.609 -39.906 -1.949 1 86.44 82 SER B N 1
ATOM 3606 C CA . SER B 1 82 ? 9.031 -39.594 -1.976 1 86.44 82 SER B CA 1
ATOM 3607 C C . SER B 1 82 ? 9.883 -40.844 -2.203 1 86.44 82 SER B C 1
ATOM 3609 O O . SER B 1 82 ? 9.633 -41.875 -1.599 1 86.44 82 SER B O 1
ATOM 3611 N N . PHE B 1 83 ? 10.875 -40.625 -3.154 1 89.88 83 PHE B N 1
ATOM 3612 C CA . PHE B 1 83 ? 11.766 -41.75 -3.428 1 89.88 83 PHE B CA 1
ATOM 3613 C C . PHE B 1 83 ? 13.141 -41.281 -3.859 1 89.88 83 PHE B C 1
ATOM 3615 O O . PHE B 1 83 ? 13.336 -40.062 -4.105 1 89.88 83 PHE B O 1
ATOM 3622 N N . SER B 1 84 ? 14.078 -42.094 -3.893 1 91.44 84 SER B N 1
ATOM 3623 C CA . SER B 1 84 ? 15.414 -41.781 -4.387 1 91.44 84 SER B CA 1
ATOM 3624 C C . SER B 1 84 ? 15.586 -42.219 -5.836 1 91.44 84 SER B C 1
ATOM 3626 O O . SER B 1 84 ? 15.156 -43.312 -6.215 1 91.44 84 SER B O 1
ATOM 3628 N N . ASP B 1 85 ? 16.125 -41.312 -6.52 1 89.38 85 ASP B N 1
ATOM 3629 C CA . ASP B 1 85 ? 16.391 -41.688 -7.906 1 89.38 85 ASP B CA 1
ATOM 3630 C C . ASP B 1 85 ? 17.609 -42.594 -8.016 1 89.38 85 ASP B C 1
ATOM 3632 O O . ASP B 1 85 ? 18.172 -43 -7.004 1 89.38 85 ASP B O 1
ATOM 3636 N N . ARG B 1 86 ? 17.953 -42.938 -9.242 1 91.19 86 ARG B N 1
ATOM 3637 C CA . ARG B 1 86 ? 19.031 -43.875 -9.492 1 91.19 86 ARG B CA 1
ATOM 3638 C C . ARG B 1 86 ? 20.344 -43.406 -8.883 1 91.19 86 ARG B C 1
ATOM 3640 O O . ARG B 1 86 ? 21.188 -44.219 -8.484 1 91.19 86 ARG B O 1
ATOM 3647 N N . ASN B 1 87 ? 20.5 -42.125 -8.766 1 88.75 87 ASN B N 1
ATOM 3648 C CA . ASN B 1 87 ? 21.734 -41.531 -8.234 1 88.75 87 ASN B CA 1
ATOM 3649 C C . ASN B 1 87 ? 21.625 -41.25 -6.746 1 88.75 87 ASN B C 1
ATOM 3651 O O . ASN B 1 87 ? 22.516 -40.625 -6.164 1 88.75 87 ASN B O 1
ATOM 3655 N N . GLY B 1 88 ? 20.609 -41.531 -6.164 1 86.56 88 GLY B N 1
ATOM 3656 C CA . GLY B 1 88 ? 20.438 -41.344 -4.73 1 86.56 88 GLY B CA 1
ATOM 3657 C C . GLY B 1 88 ? 19.812 -40.031 -4.375 1 86.56 88 GLY B C 1
ATOM 3658 O O . GLY B 1 88 ? 19.641 -39.688 -3.195 1 86.56 88 GLY B O 1
ATOM 3659 N N . LYS B 1 89 ? 19.453 -39.312 -5.328 1 85.81 89 LYS B N 1
ATOM 3660 C CA . LYS B 1 89 ? 18.812 -38.031 -5.07 1 85.81 89 LYS B CA 1
ATOM 3661 C C . LYS B 1 89 ? 17.344 -38.219 -4.668 1 85.81 89 LYS B C 1
ATOM 3663 O O . LYS B 1 89 ? 16.625 -39.031 -5.277 1 85.81 89 LYS B O 1
ATOM 3668 N N . SER B 1 90 ? 16.984 -37.438 -3.646 1 83.62 90 SER B N 1
ATOM 3669 C CA . SER B 1 90 ? 15.609 -37.531 -3.15 1 83.62 90 SER B CA 1
ATOM 3670 C C . SER B 1 90 ? 14.633 -36.781 -4.062 1 83.62 90 SER B C 1
ATOM 3672 O O . SER B 1 90 ? 14.891 -35.656 -4.445 1 83.62 90 SER B O 1
ATOM 3674 N N . VAL B 1 91 ? 13.617 -37.531 -4.41 1 80.56 91 VAL B N 1
ATOM 3675 C CA . VAL B 1 91 ? 12.539 -36.969 -5.211 1 80.56 91 VAL B CA 1
ATOM 3676 C C . VAL B 1 91 ? 11.266 -36.875 -4.379 1 80.56 91 VAL B C 1
ATOM 3678 O O . VAL B 1 91 ? 10.812 -37.906 -3.834 1 80.56 91 VAL B O 1
ATOM 3681 N N . GLN B 1 92 ? 10.805 -35.719 -4.168 1 77.44 92 GLN B N 1
ATOM 3682 C CA . GLN B 1 92 ? 9.516 -35.5 -3.504 1 77.44 92 GLN B CA 1
ATOM 3683 C C . GLN B 1 92 ? 8.43 -35.156 -4.512 1 77.44 92 GLN B C 1
ATOM 3685 O O . GLN B 1 92 ? 8.578 -34.219 -5.289 1 77.44 92 GLN B O 1
ATOM 3690 N N . ALA B 1 93 ? 7.395 -36.031 -4.484 1 75.5 93 ALA B N 1
ATOM 3691 C CA . ALA B 1 93 ? 6.324 -35.812 -5.457 1 75.5 93 ALA B CA 1
ATOM 3692 C C . ALA B 1 93 ? 4.961 -36.125 -4.844 1 75.5 93 ALA B C 1
ATOM 3694 O O . ALA B 1 93 ? 4.875 -36.656 -3.73 1 75.5 93 ALA B O 1
ATOM 3695 N N . LEU B 1 94 ? 3.906 -35.594 -5.453 1 77.44 94 LEU B N 1
ATOM 3696 C CA . LEU B 1 94 ? 2.531 -36 -5.191 1 77.44 94 LEU B CA 1
ATOM 3697 C C . LEU B 1 94 ? 2.039 -36.969 -6.266 1 77.44 94 LEU B C 1
ATOM 3699 O O . LEU B 1 94 ? 2.176 -36.688 -7.461 1 77.44 94 LEU B O 1
ATOM 3703 N N . LEU B 1 95 ? 1.531 -38.062 -5.746 1 82.19 95 LEU B N 1
ATOM 3704 C CA . LEU B 1 95 ? 1.078 -39.125 -6.656 1 82.19 95 LEU B CA 1
ATOM 3705 C C . LEU B 1 95 ? -0.442 -39.125 -6.777 1 82.19 95 LEU B C 1
ATOM 3707 O O . LEU B 1 95 ? -1.149 -39.094 -5.77 1 82.19 95 LEU B O 1
ATOM 3711 N N . THR B 1 96 ? -0.829 -38.969 -7.953 1 80.19 96 THR B N 1
ATOM 3712 C CA . THR B 1 96 ? -2.24 -39.156 -8.273 1 80.19 96 THR B CA 1
ATOM 3713 C C . THR B 1 96 ? -2.445 -40.438 -9.07 1 80.19 96 THR B C 1
ATOM 3715 O O . THR B 1 96 ? -1.725 -40.688 -10.031 1 80.19 96 THR B O 1
ATOM 3718 N N . ALA B 1 97 ? -3.426 -41.25 -8.656 1 82.69 97 ALA B N 1
ATOM 3719 C CA . ALA B 1 97 ? -3.672 -42.531 -9.289 1 82.69 97 ALA B CA 1
ATOM 3720 C C . ALA B 1 97 ? -5.152 -42.719 -9.617 1 82.69 97 ALA B C 1
ATOM 3722 O O . ALA B 1 97 ? -6.02 -42.312 -8.828 1 82.69 97 ALA B O 1
ATOM 3723 N N . ASN B 1 98 ? -5.348 -43.219 -10.852 1 80.56 98 ASN B N 1
ATOM 3724 C CA . ASN B 1 98 ? -6.699 -43.531 -11.305 1 80.56 98 ASN B CA 1
ATOM 3725 C C . ASN B 1 98 ? -6.785 -44.938 -11.859 1 80.56 98 ASN B C 1
ATOM 3727 O O . ASN B 1 98 ? -5.797 -45.469 -12.383 1 80.56 98 ASN B O 1
ATOM 3731 N N . LYS B 1 99 ? -8.031 -45.469 -11.789 1 79.69 99 LYS B N 1
ATOM 3732 C CA . LYS B 1 99 ? -8.25 -46.812 -12.336 1 79.69 99 LYS B CA 1
ATOM 3733 C C . LYS B 1 99 ? -8.141 -46.812 -13.859 1 79.69 99 LYS B C 1
ATOM 3735 O O . LYS B 1 99 ? -8.492 -45.812 -14.508 1 79.69 99 LYS B O 1
ATOM 3740 N N . ARG B 1 100 ? -7.598 -47.844 -14.297 1 75.56 100 ARG B N 1
ATOM 3741 C CA . ARG B 1 100 ? -7.578 -48.125 -15.734 1 75.56 100 ARG B CA 1
ATOM 3742 C C . ARG B 1 100 ? -8.594 -49.188 -16.109 1 75.56 100 ARG B C 1
ATOM 3744 O O . ARG B 1 100 ? -8.633 -50.25 -15.484 1 75.56 100 ARG B O 1
ATOM 3751 N N . VAL B 1 101 ? -9.492 -48.906 -17.062 1 74.25 101 VAL B N 1
ATOM 3752 C CA . VAL B 1 101 ? -10.531 -49.875 -17.422 1 74.25 101 VAL B CA 1
ATOM 3753 C C . VAL B 1 101 ? -10.391 -50.25 -18.891 1 74.25 101 VAL B C 1
ATOM 3755 O O . VAL B 1 101 ? -9.961 -49.469 -19.719 1 74.25 101 VAL B O 1
ATOM 3758 N N . ASN B 1 102 ? -10.664 -51.625 -19.141 1 70.19 102 ASN B N 1
ATOM 3759 C CA . ASN B 1 102 ? -10.695 -52.062 -20.516 1 70.19 102 ASN B CA 1
ATOM 3760 C C . ASN B 1 102 ? -12.047 -51.812 -21.172 1 70.19 102 ASN B C 1
ATOM 3762 O O . ASN B 1 102 ? -12.914 -51.188 -20.578 1 70.19 102 ASN B O 1
ATOM 3766 N N . VAL B 1 103 ? -12.164 -52.219 -22.422 1 63.03 103 VAL B N 1
ATOM 3767 C CA . VAL B 1 103 ? -13.344 -51.969 -23.25 1 63.03 103 VAL B CA 1
ATOM 3768 C C . VAL B 1 103 ? -14.57 -52.562 -22.578 1 63.03 103 VAL B C 1
ATOM 3770 O O . VAL B 1 103 ? -15.68 -52.031 -22.703 1 63.03 103 VAL B O 1
ATOM 3773 N N . ASP B 1 104 ? -14.445 -53.688 -21.812 1 68.12 104 ASP B N 1
ATOM 3774 C CA . ASP B 1 104 ? -15.547 -54.375 -21.156 1 68.12 104 ASP B CA 1
ATOM 3775 C C . ASP B 1 104 ? -15.859 -53.75 -19.797 1 68.12 104 ASP B C 1
ATOM 3777 O O . ASP B 1 104 ? -16.75 -54.219 -19.078 1 68.12 104 ASP B O 1
ATOM 3781 N N . GLY B 1 105 ? -15.164 -52.688 -19.406 1 71.25 105 GLY B N 1
ATOM 3782 C CA . GLY B 1 105 ? -15.398 -51.969 -18.141 1 71.25 105 GLY B CA 1
ATOM 3783 C C . GLY B 1 105 ? -14.656 -52.594 -16.969 1 71.25 105 GLY B C 1
ATOM 3784 O O . GLY B 1 105 ? -14.875 -52.219 -15.828 1 71.25 105 GLY B O 1
ATOM 3785 N N . GLN B 1 106 ? -13.883 -53.594 -17.297 1 78.94 106 GLN B N 1
ATOM 3786 C CA . GLN B 1 106 ? -13.117 -54.25 -16.234 1 78.94 106 GLN B CA 1
ATOM 3787 C C . GLN B 1 106 ? -11.859 -53.438 -15.891 1 78.94 106 GLN B C 1
ATOM 3789 O O . GLN B 1 106 ? -11.18 -52.938 -16.797 1 78.94 106 GLN B O 1
ATOM 3794 N N . ILE B 1 107 ? -11.609 -53.312 -14.578 1 82 107 ILE B N 1
ATOM 3795 C CA . ILE B 1 107 ? -10.406 -52.625 -14.141 1 82 107 ILE B CA 1
ATOM 3796 C C . ILE B 1 107 ? -9.172 -53.438 -14.453 1 82 107 ILE B C 1
ATOM 3798 O O . ILE B 1 107 ? -9.055 -54.594 -14.008 1 82 107 ILE B O 1
ATOM 3802 N N . ILE B 1 108 ? -8.234 -52.969 -15.273 1 82.75 108 ILE B N 1
ATOM 3803 C CA . ILE B 1 108 ? -7.066 -53.719 -15.703 1 82.75 108 ILE B CA 1
ATOM 3804 C C . ILE B 1 108 ? -5.801 -53.094 -15.141 1 82.75 108 ILE B C 1
ATOM 3806 O O . ILE B 1 108 ? -4.688 -53.469 -15.531 1 82.75 108 ILE B O 1
ATOM 3810 N N . GLY B 1 109 ? -5.902 -52.094 -14.297 1 87 109 GLY B N 1
ATOM 3811 C CA . GLY B 1 109 ? -4.742 -51.469 -13.688 1 87 109 GLY B CA 1
ATOM 3812 C C . GLY B 1 109 ? -5.004 -50.031 -13.234 1 87 109 GLY B C 1
ATOM 3813 O O . GLY B 1 109 ? -6.148 -49.688 -12.961 1 87 109 GLY B O 1
ATOM 3814 N N . ALA B 1 110 ? -3.895 -49.344 -12.984 1 86.06 110 ALA B N 1
ATOM 3815 C CA . ALA B 1 110 ? -3.984 -47.969 -12.516 1 86.06 110 ALA B CA 1
ATOM 3816 C C . ALA B 1 110 ? -3.045 -47.062 -13.305 1 86.06 110 ALA B C 1
ATOM 3818 O O . ALA B 1 110 ? -1.963 -47.5 -13.719 1 86.06 110 ALA B O 1
ATOM 3819 N N . PHE B 1 111 ? -3.621 -45.906 -13.602 1 82.31 111 PHE B N 1
ATOM 3820 C CA . PHE B 1 111 ? -2.84 -44.844 -14.164 1 82.31 111 PHE B CA 1
ATOM 3821 C C . PHE B 1 111 ? -2.309 -43.906 -13.07 1 82.31 111 PHE B C 1
ATOM 3823 O O . PHE B 1 111 ? -3.084 -43.375 -12.289 1 82.31 111 PHE B O 1
ATOM 3830 N N . CYS B 1 112 ? -0.905 -43.812 -13 1 83.19 112 CYS B N 1
ATOM 3831 C CA . CYS B 1 112 ? -0.281 -43 -11.977 1 83.19 112 CYS B CA 1
ATOM 3832 C C . CYS B 1 112 ? 0.547 -41.875 -12.602 1 83.19 112 CYS B C 1
ATOM 3834 O O . CYS B 1 112 ? 1.232 -42.094 -13.602 1 83.19 112 CYS B O 1
ATOM 3836 N N . PHE B 1 113 ? 0.45 -40.844 -12.133 1 80.88 113 PHE B N 1
ATOM 3837 C CA . PHE B 1 113 ? 1.397 -39.812 -12.531 1 80.88 113 PHE B CA 1
ATOM 3838 C C . PHE B 1 113 ? 1.895 -39.031 -11.312 1 80.88 113 PHE B C 1
ATOM 3840 O O . PHE B 1 113 ? 1.207 -38.969 -10.289 1 80.88 113 PHE B O 1
ATOM 3847 N N . LEU B 1 114 ? 3.023 -38.656 -11.367 1 76.12 114 LEU B N 1
ATOM 3848 C CA . LEU B 1 114 ? 3.693 -37.938 -10.273 1 76.12 114 LEU B CA 1
ATOM 3849 C C . LEU B 1 114 ? 3.73 -36.438 -10.539 1 76.12 114 LEU B C 1
ATOM 3851 O O . LEU B 1 114 ? 3.936 -36 -11.672 1 76.12 114 LEU B O 1
ATOM 3855 N N . GLN B 1 115 ? 3.145 -35.906 -9.742 1 62.38 115 GLN B N 1
ATOM 3856 C CA . GLN B 1 115 ? 3.414 -34.469 -9.711 1 62.38 115 GLN B CA 1
ATOM 3857 C C . GLN B 1 115 ? 4.641 -34.156 -8.852 1 62.38 115 GLN B C 1
ATOM 3859 O O . GLN B 1 115 ? 4.664 -34.469 -7.66 1 62.38 115 GLN B O 1
ATOM 3864 N N . ILE B 1 116 ? 5.617 -34.344 -9.5 1 55.12 116 ILE B N 1
ATOM 3865 C CA . ILE B 1 116 ? 6.836 -34.062 -8.742 1 55.12 116 ILE B CA 1
ATOM 3866 C C . ILE B 1 116 ? 6.668 -32.781 -7.926 1 55.12 116 ILE B C 1
ATOM 3868 O O . ILE B 1 116 ? 6.301 -31.75 -8.469 1 55.12 116 ILE B O 1
ATOM 3872 N N . ALA B 1 117 ? 6.215 -33.25 -6.738 1 44.66 117 ALA B N 1
ATOM 3873 C CA . ALA B 1 117 ? 6.242 -32.094 -5.867 1 44.66 117 ALA B CA 1
ATOM 3874 C C . ALA B 1 117 ? 7.48 -31.234 -6.129 1 44.66 117 ALA B C 1
ATOM 3876 O O . ALA B 1 117 ? 8.578 -31.578 -5.688 1 44.66 117 ALA B O 1
ATOM 3877 N N . SER B 1 118 ? 7.793 -31.453 -7.234 1 40.69 118 SER B N 1
ATOM 3878 C CA . SER B 1 118 ? 9 -30.641 -7.406 1 40.69 118 SER B CA 1
ATOM 3879 C C . SER B 1 118 ? 8.992 -29.422 -6.492 1 40.69 118 SER B C 1
ATOM 3881 O O . SER B 1 118 ? 7.93 -29 -6.035 1 40.69 118 SER B O 1
ATOM 3883 N N . PRO B 1 119 ? 10.047 -28.938 -6.055 1 41.81 119 PRO B N 1
ATOM 3884 C CA . PRO B 1 119 ? 10 -27.594 -5.496 1 41.81 119 PRO B CA 1
ATOM 3885 C C . PRO B 1 119 ? 8.992 -26.688 -6.207 1 41.81 119 PRO B C 1
ATOM 3887 O O . PRO B 1 119 ? 8.445 -25.766 -5.602 1 41.81 119 PRO B O 1
ATOM 3890 N N . GLU B 1 120 ? 8.328 -27.156 -7.242 1 38.25 120 GLU B N 1
ATOM 3891 C CA . GLU B 1 120 ? 7.477 -26.406 -8.156 1 38.25 120 GLU B CA 1
ATOM 3892 C C . GLU B 1 120 ? 6 -26.672 -7.879 1 38.25 120 GLU B C 1
ATOM 3894 O O . GLU B 1 120 ? 5.18 -25.766 -7.922 1 38.25 120 GLU B O 1
ATOM 3899 N N . LEU B 1 121 ? 5.457 -27.922 -7.77 1 39.34 121 LEU B N 1
ATOM 3900 C CA . LEU B 1 121 ? 4.078 -28.219 -7.398 1 39.34 121 LEU B CA 1
ATOM 3901 C C . LEU B 1 121 ? 3.766 -27.688 -6.004 1 39.34 121 LEU B C 1
ATOM 3903 O O . LEU B 1 121 ? 2.689 -27.125 -5.77 1 39.34 121 LEU B O 1
ATOM 3907 N N . GLN B 1 122 ? 4.516 -28.141 -5.012 1 38.34 122 GLN B N 1
ATOM 3908 C CA . GLN B 1 122 ? 4.527 -27.359 -3.775 1 38.34 122 GLN B CA 1
ATOM 3909 C C . GLN B 1 122 ? 4.625 -25.859 -4.066 1 38.34 122 GLN B C 1
ATOM 3911 O O . GLN B 1 122 ? 4.039 -25.047 -3.352 1 38.34 122 GLN B O 1
ATOM 3916 N N . LYS B 1 123 ? 5.32 -25.547 -5.051 1 41.88 123 LYS B N 1
ATOM 3917 C CA . LYS B 1 123 ? 5.363 -24.203 -5.617 1 41.88 123 LYS B CA 1
ATOM 3918 C C . LYS B 1 123 ? 4.031 -23.828 -6.27 1 41.88 123 LYS B C 1
ATOM 3920 O O . LYS B 1 123 ? 3.543 -22.719 -6.105 1 41.88 123 LYS B O 1
ATOM 3925 N N . THR B 1 124 ? 3.447 -24.75 -6.883 1 40.47 124 THR B N 1
ATOM 3926 C CA . THR B 1 124 ? 2.154 -24.484 -7.504 1 40.47 124 THR B CA 1
ATOM 3927 C C . THR B 1 124 ? 1.048 -24.438 -6.453 1 40.47 124 THR B C 1
ATOM 3929 O O . THR B 1 124 ? 0.172 -23.578 -6.508 1 40.47 124 THR B O 1
ATOM 3932 N N . LEU B 1 125 ? 0.89 -25.609 -5.754 1 39.62 125 LEU B N 1
ATOM 3933 C CA . LEU B 1 125 ? 0.012 -25.516 -4.594 1 39.62 125 LEU B CA 1
ATOM 3934 C C . LEU B 1 125 ? 0.391 -24.328 -3.721 1 39.62 125 LEU B C 1
ATOM 3936 O O . LEU B 1 125 ? -0.484 -23.641 -3.195 1 39.62 125 LEU B O 1
ATOM 3940 N N . LEU B 1 126 ? 1.674 -24.188 -3.521 1 41.16 126 LEU B N 1
ATOM 3941 C CA . LEU B 1 126 ? 2.199 -22.969 -2.93 1 41.16 126 LEU B CA 1
ATOM 3942 C C . LEU B 1 126 ? 1.932 -21.766 -3.834 1 41.16 126 LEU B C 1
ATOM 3944 O O . LEU B 1 126 ? 1.616 -20.672 -3.352 1 41.16 126 LEU B O 1
ATOM 3948 N N . GLN B 1 127 ? 1.944 -22.094 -4.98 1 44.88 127 GLN B N 1
ATOM 3949 C CA . GLN B 1 127 ? 1.63 -21.078 -5.977 1 44.88 127 GLN B CA 1
ATOM 3950 C C . GLN B 1 127 ? 0.143 -20.734 -5.965 1 44.88 127 GLN B C 1
ATOM 3952 O O . GLN B 1 127 ? -0.231 -19.562 -6.066 1 44.88 127 GLN B O 1
ATOM 3957 N N . ARG B 1 128 ? -0.646 -21.859 -6.117 1 45.16 128 ARG B N 1
ATOM 3958 C CA . ARG B 1 128 ? -2.07 -21.594 -5.949 1 45.16 128 ARG B CA 1
ATOM 3959 C C . ARG B 1 128 ? -2.35 -20.938 -4.602 1 45.16 128 ARG B C 1
ATOM 3961 O O . ARG B 1 128 ? -3.164 -20.016 -4.508 1 45.16 128 ARG B O 1
ATOM 3968 N N . GLN B 1 129 ? -1.835 -21.688 -3.646 1 47.44 129 GLN B N 1
ATOM 3969 C CA . GLN B 1 129 ? -1.883 -21 -2.359 1 47.44 129 GLN B CA 1
ATOM 3970 C C . GLN B 1 129 ? -1.234 -19.625 -2.447 1 47.44 129 GLN B C 1
ATOM 3972 O O . GLN B 1 129 ? -1.722 -18.672 -1.85 1 47.44 129 GLN B O 1
ATOM 3977 N N . GLN B 1 130 ? -0.19 -19.656 -3.227 1 49.97 130 GLN B N 1
ATOM 3978 C CA . GLN B 1 130 ? 0.503 -18.391 -3.48 1 49.97 130 GLN B CA 1
ATOM 3979 C C . GLN B 1 130 ? -0.324 -17.484 -4.383 1 49.97 130 GLN B C 1
ATOM 3981 O O . GLN B 1 130 ? -0.311 -16.266 -4.219 1 49.97 130 GLN B O 1
ATOM 3986 N N . GLU B 1 131 ? -0.975 -18.25 -5.273 1 52.16 131 GLU B N 1
ATOM 3987 C CA . GLU B 1 131 ? -1.859 -17.453 -6.121 1 52.16 131 GLU B CA 1
ATOM 3988 C C . GLU B 1 131 ? -3 -16.844 -5.312 1 52.16 131 GLU B C 1
ATOM 3990 O O . GLU B 1 131 ? -3.348 -15.68 -5.504 1 52.16 131 GLU B O 1
ATOM 3995 N N . LYS B 1 132 ? -3.734 -17.891 -4.707 1 54.53 132 LYS B N 1
ATOM 3996 C CA . LYS B 1 132 ? -4.738 -17.328 -3.801 1 54.53 132 LYS B CA 1
ATOM 3997 C C . LYS B 1 132 ? -4.137 -16.25 -2.91 1 54.53 132 LYS B C 1
ATOM 3999 O O . LYS B 1 132 ? -4.742 -15.195 -2.715 1 54.53 132 LYS B O 1
ATOM 4004 N N . THR B 1 133 ? -2.982 -16.656 -2.471 1 55.88 133 THR B N 1
ATOM 4005 C CA . THR B 1 133 ? -2.279 -15.672 -1.66 1 55.88 133 THR B CA 1
ATOM 4006 C C . THR B 1 133 ? -1.888 -14.461 -2.502 1 55.88 133 THR B C 1
ATOM 4008 O O . THR B 1 133 ? -1.987 -13.32 -2.043 1 55.88 133 THR B O 1
ATOM 4011 N N . SER B 1 134 ? -1.609 -14.844 -3.709 1 58.84 134 SER B N 1
ATOM 4012 C CA . SER B 1 134 ? -1.201 -13.75 -4.59 1 58.84 134 SER B CA 1
ATOM 4013 C C . SER B 1 134 ? -2.381 -12.852 -4.938 1 58.84 134 SER B C 1
ATOM 4015 O O . SER B 1 134 ? -2.256 -11.625 -4.914 1 58.84 134 SER B O 1
ATOM 4017 N N . ASN B 1 135 ? -3.498 -13.539 -5.289 1 62.34 135 ASN B N 1
ATOM 4018 C CA . ASN B 1 135 ? -4.672 -12.719 -5.566 1 62.34 135 ASN B CA 1
ATOM 4019 C C . ASN B 1 135 ? -5.07 -11.883 -4.355 1 62.34 135 ASN B C 1
ATOM 4021 O O . ASN B 1 135 ? -5.469 -10.727 -4.496 1 62.34 135 ASN B O 1
ATOM 4025 N N . PHE B 1 136 ? -4.961 -12.602 -3.291 1 67.25 136 PHE B N 1
ATOM 4026 C CA . PHE B 1 136 ? -5.273 -11.891 -2.061 1 67.25 136 PHE B CA 1
ATOM 4027 C C . PHE B 1 136 ? -4.324 -10.711 -1.864 1 67.25 136 PHE B C 1
ATOM 4029 O O . PHE B 1 136 ? -4.75 -9.617 -1.484 1 67.25 136 PHE B O 1
ATOM 4036 N N . ARG B 1 137 ? -3.137 -10.906 -2.182 1 71.56 137 ARG B N 1
ATOM 4037 C CA . ARG B 1 137 ? -2.15 -9.844 -2.006 1 71.56 137 ARG B CA 1
ATOM 4038 C C . ARG B 1 137 ? -2.35 -8.734 -3.031 1 71.56 137 ARG B C 1
ATOM 4040 O O . ARG B 1 137 ? -2.121 -7.559 -2.736 1 71.56 137 ARG B O 1
ATOM 4047 N N . MET B 1 138 ? -2.834 -9.164 -4.113 1 73.75 138 MET B N 1
ATOM 4048 C CA . MET B 1 138 ? -3.164 -8.164 -5.125 1 73.75 138 MET B CA 1
ATOM 4049 C C . MET B 1 138 ? -4.312 -7.277 -4.66 1 73.75 138 MET B C 1
ATOM 4051 O O . MET B 1 138 ? -4.289 -6.062 -4.867 1 73.75 138 MET B O 1
ATOM 4055 N N . LYS B 1 139 ? -5.191 -7.938 -4.078 1 77.75 139 LYS B N 1
ATOM 4056 C CA . LYS B 1 139 ? -6.324 -7.188 -3.545 1 77.75 139 LYS B CA 1
ATOM 4057 C C . LYS B 1 139 ? -5.879 -6.23 -2.443 1 77.75 139 LYS B C 1
ATOM 4059 O O . LYS B 1 139 ? -6.332 -5.086 -2.389 1 77.75 139 LYS B O 1
ATOM 4064 N N . GLU B 1 140 ? -5.016 -6.727 -1.69 1 82.94 140 GLU B N 1
ATOM 4065 C CA . GLU B 1 140 ? -4.5 -5.898 -0.603 1 82.94 140 GLU B CA 1
ATOM 4066 C C . GLU B 1 140 ? -3.727 -4.699 -1.141 1 82.94 140 GLU B C 1
ATOM 4068 O O . GLU B 1 140 ? -3.848 -3.59 -0.617 1 82.94 140 GLU B O 1
ATOM 4073 N N . LEU B 1 141 ? -2.967 -4.992 -2.15 1 83.12 141 LEU B N 1
ATOM 4074 C CA . LEU B 1 141 ? -2.205 -3.908 -2.764 1 83.12 141 LEU B CA 1
ATOM 4075 C C . LEU B 1 141 ? -3.137 -2.861 -3.363 1 83.12 141 LEU B C 1
ATOM 4077 O O . LEU B 1 141 ? -2.955 -1.662 -3.141 1 83.12 141 LEU B O 1
ATOM 4081 N N . ALA B 1 142 ? -4.125 -3.279 -4.105 1 83.19 142 ALA B N 1
ATOM 4082 C CA . ALA B 1 142 ? -5.094 -2.369 -4.715 1 83.19 142 ALA B CA 1
ATOM 4083 C C . ALA B 1 142 ? -5.828 -1.559 -3.65 1 83.19 142 ALA B C 1
ATOM 4085 O O . ALA B 1 142 ? -6.066 -0.361 -3.826 1 83.19 142 ALA B O 1
ATOM 4086 N N . TYR B 1 143 ? -6.133 -2.213 -2.561 1 87.56 143 TYR B N 1
ATOM 4087 C CA . TYR B 1 143 ? -6.84 -1.582 -1.449 1 87.56 143 TYR B CA 1
ATOM 4088 C C . TYR B 1 143 ? -5.988 -0.487 -0.817 1 87.56 143 TYR B C 1
ATOM 4090 O O . TYR B 1 143 ? -6.457 0.638 -0.625 1 87.56 143 TYR B O 1
ATOM 4098 N N . ILE B 1 144 ? -4.746 -0.765 -0.532 1 88.62 144 ILE B N 1
ATOM 4099 C CA . ILE B 1 144 ? -3.873 0.193 0.138 1 88.62 144 ILE B CA 1
ATOM 4100 C C . ILE B 1 144 ? -3.623 1.391 -0.776 1 88.62 144 ILE B C 1
ATOM 4102 O O . ILE B 1 144 ? -3.689 2.541 -0.336 1 88.62 144 ILE B O 1
ATOM 4106 N N . LEU B 1 145 ? -3.352 1.12 -2.061 1 86.5 145 LEU B N 1
ATOM 4107 C CA . LEU B 1 145 ? -3.053 2.184 -3.014 1 86.5 145 LEU B CA 1
ATOM 4108 C C . LEU B 1 145 ? -4.234 3.137 -3.154 1 86.5 145 LEU B C 1
ATOM 4110 O O . LEU B 1 145 ? -4.047 4.34 -3.346 1 86.5 145 LEU B O 1
ATOM 4114 N N . ARG B 1 146 ? -5.379 2.615 -2.906 1 87.06 146 ARG B N 1
ATOM 4115 C CA . ARG B 1 146 ? -6.586 3.426 -3.035 1 87.06 146 ARG B CA 1
ATOM 4116 C C . ARG B 1 146 ? -6.891 4.168 -1.737 1 87.06 146 ARG B C 1
ATOM 4118 O O . ARG B 1 146 ? -7.133 5.375 -1.748 1 87.06 146 ARG B O 1
ATOM 4125 N N . GLU B 1 147 ? -6.809 3.455 -0.663 1 92.25 147 GLU B N 1
ATOM 4126 C CA . GLU B 1 147 ? -7.34 3.951 0.603 1 92.25 147 GLU B CA 1
ATOM 4127 C C . GLU B 1 147 ? -6.406 4.984 1.227 1 92.25 147 GLU B C 1
ATOM 4129 O O . GLU B 1 147 ? -6.84 5.82 2.021 1 92.25 147 GLU B O 1
ATOM 4134 N N . ILE B 1 148 ? -5.172 5.004 0.866 1 93.81 148 ILE B N 1
ATOM 4135 C CA . ILE B 1 148 ? -4.234 5.918 1.507 1 93.81 148 ILE B CA 1
ATOM 4136 C C . ILE B 1 148 ? -4.289 7.281 0.822 1 93.81 148 ILE B C 1
ATOM 4138 O O . ILE B 1 148 ? -3.795 8.273 1.361 1 93.81 148 ILE B O 1
ATOM 4142 N N . LYS B 1 149 ? -4.875 7.344 -0.332 1 93.44 149 LYS B N 1
ATOM 4143 C CA . LYS B 1 149 ? -4.867 8.578 -1.12 1 93.44 149 LYS B CA 1
ATOM 4144 C C . LYS B 1 149 ? -5.75 9.641 -0.48 1 93.44 149 LYS B C 1
ATOM 4146 O O . LYS B 1 149 ? -5.359 10.812 -0.398 1 93.44 149 LYS B O 1
ATOM 4151 N N . ASN B 1 150 ? -6.883 9.25 0.012 1 95.19 150 ASN B N 1
ATOM 4152 C CA . ASN B 1 150 ? -7.828 10.211 0.57 1 95.19 150 ASN B CA 1
ATOM 4153 C C . ASN B 1 150 ? -7.238 10.938 1.776 1 95.19 150 ASN B C 1
ATOM 4155 O O . ASN B 1 150 ? -7.137 12.172 1.779 1 95.19 150 ASN B O 1
ATOM 4159 N N . PRO B 1 151 ? -6.828 10.172 2.768 1 97.38 151 PRO B N 1
ATOM 4160 C CA . PRO B 1 151 ? -6.258 10.891 3.91 1 97.38 151 PRO B CA 1
ATOM 4161 C C . PRO B 1 151 ? -4.996 11.672 3.547 1 97.38 151 PRO B C 1
ATOM 4163 O O . PRO B 1 151 ? -4.734 12.727 4.125 1 97.38 151 PRO B O 1
ATOM 4166 N N . LEU B 1 152 ? -4.227 11.188 2.627 1 96.94 152 LEU B N 1
ATOM 4167 C CA . LEU B 1 152 ? -3.066 11.945 2.172 1 96.94 152 LEU B CA 1
ATOM 4168 C C . LEU B 1 152 ? -3.492 13.281 1.574 1 96.94 152 LEU B C 1
ATOM 4170 O O . LEU B 1 152 ? -2.855 14.312 1.822 1 96.94 152 LEU B O 1
ATOM 4174 N N . ASN B 1 153 ? -4.551 13.266 0.796 1 96.69 153 ASN B N 1
ATOM 4175 C CA . ASN B 1 153 ? -5.098 14.5 0.242 1 96.69 153 ASN B CA 1
ATOM 4176 C C . ASN B 1 153 ? -5.598 15.43 1.34 1 96.69 153 ASN B C 1
ATOM 4178 O O . ASN B 1 153 ? -5.5 16.656 1.211 1 96.69 153 ASN B O 1
ATOM 4182 N N . GLY B 1 154 ? -6.148 14.852 2.338 1 98.06 154 GLY B N 1
ATOM 4183 C CA . GLY B 1 154 ? -6.555 15.656 3.479 1 98.06 154 GLY B CA 1
ATOM 4184 C C . GLY B 1 154 ? -5.402 16.391 4.137 1 98.06 154 GLY B C 1
ATOM 4185 O O . GLY B 1 154 ? -5.516 17.578 4.457 1 98.06 154 GLY B O 1
ATOM 4186 N N . ILE B 1 155 ? -4.305 15.68 4.332 1 97.75 155 ILE B N 1
ATOM 4187 C CA . ILE B 1 155 ? -3.107 16.266 4.922 1 97.75 155 ILE B CA 1
ATOM 4188 C C . ILE B 1 155 ? -2.584 17.375 4.023 1 97.75 155 ILE B C 1
ATOM 4190 O O . ILE B 1 155 ? -2.256 18.469 4.5 1 97.75 155 ILE B O 1
ATOM 4194 N N . ARG B 1 156 ? -2.543 17.125 2.779 1 96.81 156 ARG B N 1
ATOM 4195 C CA . ARG B 1 156 ? -2.078 18.109 1.814 1 96.81 156 ARG B CA 1
ATOM 4196 C C . ARG B 1 156 ? -2.951 19.359 1.848 1 96.81 156 ARG B C 1
ATOM 4198 O O . ARG B 1 156 ? -2.443 20.484 1.805 1 96.81 156 ARG B O 1
ATOM 4205 N N . PHE B 1 157 ? -4.172 19.188 1.896 1 97.94 157 PHE B N 1
ATOM 4206 C CA . PHE B 1 157 ? -5.113 20.297 1.924 1 97.94 157 PHE B CA 1
ATOM 4207 C C . PHE B 1 157 ? -4.938 21.125 3.193 1 97.94 157 PHE B C 1
ATOM 4209 O O . PHE B 1 157 ? -4.875 22.359 3.139 1 97.94 157 PHE B O 1
ATOM 4216 N N . THR B 1 158 ? -4.914 20.453 4.285 1 97.38 158 THR B N 1
ATOM 4217 C CA . THR B 1 158 ? -4.766 21.172 5.551 1 97.38 158 THR B CA 1
ATOM 4218 C C . THR B 1 158 ? -3.443 21.922 5.594 1 97.38 158 THR B C 1
ATOM 4220 O O . THR B 1 158 ? -3.375 23.031 6.137 1 97.38 158 THR B O 1
ATOM 4223 N N . ASN B 1 159 ? -2.395 21.297 5.07 1 95.94 159 ASN B N 1
ATOM 4224 C CA . ASN B 1 159 ? -1.115 21.984 4.957 1 95.94 159 ASN B CA 1
ATOM 4225 C C . ASN B 1 159 ? -1.242 23.281 4.148 1 95.94 159 ASN B C 1
ATOM 4227 O O . ASN B 1 159 ? -0.675 24.297 4.52 1 95.94 159 ASN B O 1
ATOM 4231 N N . SER B 1 160 ? -1.973 23.203 3.064 1 96.62 160 SER B N 1
ATOM 4232 C CA . SER B 1 160 ? -2.168 24.375 2.221 1 96.62 160 SER B CA 1
ATOM 4233 C C . SER B 1 160 ? -2.928 25.469 2.963 1 96.62 160 SER B C 1
ATOM 4235 O O . SER B 1 160 ? -2.65 26.656 2.783 1 96.62 160 SER B O 1
ATOM 4237 N N . LEU B 1 161 ? -3.891 25.141 3.787 1 96.88 161 LEU B N 1
ATOM 4238 C CA . LEU B 1 161 ? -4.637 26.094 4.594 1 96.88 161 LEU B CA 1
ATOM 4239 C C . LEU B 1 161 ? -3.73 26.766 5.613 1 96.88 161 LEU B C 1
ATOM 4241 O O . LEU B 1 161 ? -3.805 27.984 5.809 1 96.88 161 LEU B O 1
ATOM 4245 N N . LEU B 1 162 ? -2.908 25.984 6.234 1 96.94 162 LEU B N 1
ATOM 4246 C CA . LEU B 1 162 ? -1.986 26.516 7.23 1 96.94 162 LEU B CA 1
ATOM 4247 C C . LEU B 1 162 ? -0.998 27.484 6.594 1 96.94 162 LEU B C 1
ATOM 4249 O O . LEU B 1 162 ? -0.704 28.531 7.164 1 96.94 162 LEU B O 1
ATOM 4253 N N . GLU B 1 163 ? -0.516 27.125 5.406 1 95.62 163 GLU B N 1
ATOM 4254 C CA . GLU B 1 163 ? 0.441 27.969 4.684 1 95.62 163 GLU B CA 1
ATOM 4255 C C . GLU B 1 163 ? -0.15 29.344 4.371 1 95.62 163 GLU B C 1
ATOM 4257 O O . GLU B 1 163 ? 0.583 30.312 4.242 1 95.62 163 GLU B O 1
ATOM 4262 N N . ALA B 1 164 ? -1.435 29.391 4.238 1 95.81 164 ALA B N 1
ATOM 4263 C CA . ALA B 1 164 ? -2.121 30.625 3.873 1 95.81 164 ALA B CA 1
ATOM 4264 C C . ALA B 1 164 ? -2.33 31.516 5.094 1 95.81 164 ALA B C 1
ATOM 4266 O O . ALA B 1 164 ? -2.734 32.688 4.961 1 95.81 164 ALA B O 1
ATOM 4267 N N . THR B 1 165 ? -2.041 31.016 6.277 1 97 165 THR B N 1
ATOM 4268 C CA . THR B 1 165 ? -2.166 31.812 7.5 1 97 165 THR B CA 1
ATOM 4269 C C . THR B 1 165 ? -0.844 32.5 7.84 1 97 165 THR B C 1
ATOM 4271 O O . THR B 1 165 ? 0.153 32.312 7.141 1 97 165 THR B O 1
ATOM 4274 N N . GLU B 1 166 ? -0.872 33.344 8.938 1 96.38 166 GLU B N 1
ATOM 4275 C CA . GLU B 1 166 ? 0.358 33.938 9.43 1 96.38 166 GLU B CA 1
ATOM 4276 C C . GLU B 1 166 ? 1.164 32.969 10.273 1 96.38 166 GLU B C 1
ATOM 4278 O O . GLU B 1 166 ? 0.664 32.438 11.266 1 96.38 166 GLU B O 1
ATOM 4283 N N . LEU B 1 167 ? 2.389 32.812 9.859 1 96.81 167 LEU B N 1
ATOM 4284 C CA . LEU B 1 167 ? 3.23 31.812 10.516 1 96.81 167 LEU B CA 1
ATOM 4285 C C . LEU B 1 167 ? 4.559 32.406 10.945 1 96.81 167 LEU B C 1
ATOM 4287 O O . LEU B 1 167 ? 5.07 33.312 10.289 1 96.81 167 LEU B O 1
ATOM 4291 N N . THR B 1 168 ? 5.098 31.906 12.055 1 96.75 168 THR B N 1
ATOM 4292 C CA . THR B 1 168 ? 6.477 32.219 12.414 1 96.75 168 THR B CA 1
ATOM 4293 C C . THR B 1 168 ? 7.445 31.453 11.516 1 96.75 168 THR B C 1
ATOM 4295 O O . THR B 1 168 ? 7.043 30.547 10.789 1 96.75 168 THR B O 1
ATOM 4298 N N . GLU B 1 169 ? 8.742 31.766 11.586 1 95.19 169 GLU B N 1
ATOM 4299 C CA . GLU B 1 169 ? 9.75 31.109 10.758 1 95.19 169 GLU B CA 1
ATOM 4300 C C . GLU B 1 169 ? 9.859 29.625 11.109 1 95.19 169 GLU B C 1
ATOM 4302 O O . GLU B 1 169 ? 10.016 28.781 10.219 1 95.19 169 GLU B O 1
ATOM 4307 N N . ASN B 1 170 ? 9.766 29.344 12.359 1 95.38 170 ASN B N 1
ATOM 4308 C CA . ASN B 1 170 ? 9.82 27.953 12.797 1 95.38 170 ASN B CA 1
ATOM 4309 C C . ASN B 1 170 ? 8.625 27.156 12.273 1 95.38 170 ASN B C 1
ATOM 4311 O O . ASN B 1 170 ? 8.781 26.047 11.797 1 95.38 170 ASN B O 1
ATOM 4315 N N . GLN B 1 171 ? 7.465 27.75 12.414 1 96.75 171 GLN B N 1
ATOM 4316 C CA . GLN B 1 171 ? 6.254 27.094 11.953 1 96.75 171 GLN B CA 1
ATOM 4317 C C . GLN B 1 171 ? 6.301 26.844 10.445 1 96.75 171 GLN B C 1
ATOM 4319 O O . GLN B 1 171 ? 5.871 25.797 9.969 1 96.75 171 GLN B O 1
ATOM 4324 N N . LYS B 1 172 ? 6.867 27.797 9.758 1 96.69 172 LYS B N 1
ATOM 4325 C CA . LYS B 1 172 ? 7.023 27.641 8.312 1 96.69 172 LYS B CA 1
ATOM 4326 C C . LYS B 1 172 ? 7.941 26.469 7.973 1 96.69 172 LYS B C 1
ATOM 4328 O O . LYS B 1 172 ? 7.66 25.703 7.051 1 96.69 172 LYS B O 1
ATOM 4333 N N . GLN B 1 173 ? 8.984 26.359 8.664 1 95.69 173 GLN B N 1
ATOM 4334 C CA . GLN B 1 173 ? 9.93 25.266 8.445 1 95.69 173 GLN B CA 1
ATOM 4335 C C . GLN B 1 173 ? 9.289 23.906 8.727 1 95.69 173 GLN B C 1
ATOM 4337 O O . GLN B 1 173 ? 9.531 22.938 8.008 1 95.69 173 GLN B O 1
ATOM 4342 N N . PHE B 1 174 ? 8.484 23.875 9.805 1 97.44 174 PHE B N 1
ATOM 4343 C CA . PHE B 1 174 ? 7.789 22.641 10.133 1 97.44 174 PHE B CA 1
ATOM 4344 C C . PHE B 1 174 ? 6.84 22.234 9.008 1 97.44 174 PHE B C 1
ATOM 4346 O O . PHE B 1 174 ? 6.766 21.062 8.633 1 97.44 174 PHE B O 1
ATOM 4353 N N . LEU B 1 175 ? 6.129 23.219 8.484 1 97.19 175 LEU B N 1
ATOM 4354 C CA . LEU B 1 175 ? 5.172 22.969 7.41 1 97.19 175 LEU B CA 1
ATOM 4355 C C . LEU B 1 175 ? 5.891 22.5 6.145 1 97.19 175 LEU B C 1
ATOM 4357 O O . LEU B 1 175 ? 5.398 21.625 5.434 1 97.19 175 LEU B O 1
ATOM 4361 N N . GLU B 1 176 ? 7.016 23.078 5.883 1 97 176 GLU B N 1
ATOM 4362 C CA . GLU B 1 176 ? 7.809 22.672 4.727 1 97 176 GLU B CA 1
ATOM 4363 C C . GLU B 1 176 ? 8.297 21.234 4.867 1 97 176 GLU B C 1
ATOM 4365 O O . GLU B 1 176 ? 8.328 20.484 3.887 1 97 176 GLU B O 1
ATOM 4370 N N . THR B 1 177 ? 8.711 20.938 6.027 1 97.75 177 THR B N 1
ATOM 4371 C CA . THR B 1 177 ? 9.148 19.578 6.309 1 97.75 177 THR B CA 1
ATOM 4372 C C . THR B 1 177 ? 8 18.594 6.125 1 97.75 177 THR B C 1
ATOM 4374 O O . THR B 1 177 ? 8.18 17.516 5.531 1 97.75 177 THR B O 1
ATOM 4377 N N . SER B 1 178 ? 6.816 18.953 6.613 1 97.94 178 SER B N 1
ATOM 4378 C CA . SER B 1 178 ? 5.625 18.125 6.426 1 97.94 178 SER B CA 1
ATOM 4379 C C . SER B 1 178 ? 5.309 17.938 4.945 1 97.94 178 SER B C 1
ATOM 4381 O O . SER B 1 178 ? 5 16.844 4.504 1 97.94 178 SER B O 1
ATOM 4383 N N . ALA B 1 179 ? 5.406 19.016 4.246 1 97.25 179 ALA B N 1
ATOM 4384 C CA . ALA B 1 179 ? 5.133 18.984 2.812 1 97.25 179 ALA B CA 1
ATOM 4385 C C . ALA B 1 179 ? 6.121 18.078 2.086 1 97.25 179 ALA B C 1
ATOM 4387 O O . ALA B 1 179 ? 5.758 17.375 1.133 1 97.25 179 ALA B O 1
ATOM 4388 N N . ALA B 1 180 ? 7.352 18.125 2.473 1 97.75 180 ALA B N 1
ATOM 4389 C CA . ALA B 1 180 ? 8.367 17.266 1.882 1 97.75 180 ALA B CA 1
ATOM 4390 C C . ALA B 1 180 ? 8.031 15.797 2.107 1 97.75 180 ALA B C 1
ATOM 4392 O O . ALA B 1 180 ? 8.219 14.961 1.213 1 97.75 180 ALA B O 1
ATOM 4393 N N . CYS B 1 181 ? 7.574 15.453 3.305 1 98 181 CYS B N 1
ATOM 4394 C CA . CYS B 1 181 ? 7.16 14.086 3.607 1 98 181 CYS B CA 1
ATOM 4395 C C . CYS B 1 181 ? 5.957 13.68 2.766 1 98 181 CYS B C 1
ATOM 4397 O O . CYS B 1 181 ? 5.883 12.547 2.291 1 98 181 CYS B O 1
ATOM 4399 N N . GLU B 1 182 ? 5.023 14.602 2.598 1 96.88 182 GLU B N 1
ATOM 4400 C CA . GLU B 1 182 ? 3.85 14.352 1.766 1 96.88 182 GLU B CA 1
ATOM 4401 C C . GLU B 1 182 ? 4.25 14.031 0.328 1 96.88 182 GLU B C 1
ATOM 4403 O O . GLU B 1 182 ? 3.732 13.086 -0.271 1 96.88 182 GLU B O 1
ATOM 4408 N N . ARG B 1 183 ? 5.129 14.797 -0.207 1 96.19 183 ARG B N 1
ATOM 4409 C CA . ARG B 1 183 ? 5.598 14.578 -1.571 1 96.19 183 ARG B CA 1
ATOM 4410 C C . ARG B 1 183 ? 6.27 13.211 -1.704 1 96.19 183 ARG B C 1
ATOM 4412 O O . ARG B 1 183 ? 6.105 12.531 -2.719 1 96.19 183 ARG B O 1
ATOM 4419 N N . GLN B 1 184 ? 7.012 12.883 -0.707 1 97.31 184 GLN B N 1
ATOM 4420 C CA . GLN B 1 184 ? 7.656 11.578 -0.69 1 97.31 184 GLN B CA 1
ATOM 4421 C C . GLN B 1 184 ? 6.621 10.453 -0.763 1 97.31 184 GLN B C 1
ATOM 4423 O O . GLN B 1 184 ? 6.785 9.508 -1.531 1 97.31 184 GLN B O 1
ATOM 4428 N N . MET B 1 185 ? 5.566 10.555 0.031 1 95.94 185 MET B N 1
ATOM 4429 C CA . MET B 1 185 ? 4.512 9.547 0.04 1 95.94 185 MET B CA 1
ATOM 4430 C C . MET B 1 185 ? 3.838 9.445 -1.326 1 95.94 185 MET B C 1
ATOM 4432 O O . MET B 1 185 ? 3.602 8.344 -1.829 1 95.94 185 MET B O 1
ATOM 4436 N N . PHE B 1 186 ? 3.537 10.539 -1.924 1 93.69 186 PHE B N 1
ATOM 4437 C CA . PHE B 1 186 ? 2.875 10.57 -3.223 1 93.69 186 PHE B CA 1
ATOM 4438 C C . PHE B 1 186 ? 3.734 9.891 -4.281 1 93.69 186 PHE B C 1
ATOM 4440 O O . PHE B 1 186 ? 3.219 9.156 -5.129 1 93.69 186 PHE B O 1
ATOM 4447 N N . LYS B 1 187 ? 4.984 10.203 -4.258 1 93.81 187 LYS B N 1
ATOM 4448 C CA . LYS B 1 187 ? 5.891 9.625 -5.238 1 93.81 187 LYS B CA 1
ATOM 4449 C C . LYS B 1 187 ? 5.996 8.109 -5.066 1 93.81 187 LYS B C 1
ATOM 4451 O O . LYS B 1 187 ? 6.027 7.367 -6.047 1 93.81 187 LYS B O 1
ATOM 4456 N N . ILE B 1 188 ? 6.051 7.641 -3.832 1 93.38 188 ILE B N 1
ATOM 4457 C CA . ILE B 1 188 ? 6.137 6.215 -3.529 1 93.38 188 ILE B CA 1
ATOM 4458 C C . ILE B 1 188 ? 4.879 5.504 -4.023 1 93.38 188 ILE B C 1
ATOM 4460 O O . ILE B 1 188 ? 4.961 4.438 -4.637 1 93.38 188 ILE B O 1
ATOM 4464 N N . ILE B 1 189 ? 3.717 6.07 -3.787 1 90.88 189 ILE B N 1
ATOM 4465 C CA . ILE B 1 189 ? 2.438 5.484 -4.168 1 90.88 189 ILE B CA 1
ATOM 4466 C C . ILE B 1 189 ? 2.322 5.441 -5.691 1 90.88 189 ILE B C 1
ATOM 4468 O O . ILE B 1 189 ? 1.767 4.496 -6.25 1 90.88 189 ILE B O 1
ATOM 4472 N N . ARG B 1 190 ? 2.857 6.457 -6.273 1 86.56 190 ARG B N 1
ATOM 4473 C CA . ARG B 1 190 ? 2.779 6.543 -7.73 1 86.56 190 ARG B CA 1
ATOM 4474 C C . ARG B 1 190 ? 3.707 5.523 -8.391 1 86.56 190 ARG B C 1
ATOM 4476 O O . ARG B 1 190 ? 3.35 4.91 -9.398 1 86.56 190 ARG B O 1
ATOM 4483 N N . ASP B 1 191 ? 4.863 5.348 -7.859 1 84.25 191 ASP B N 1
ATOM 4484 C CA . ASP B 1 191 ? 5.887 4.496 -8.453 1 84.25 191 ASP B CA 1
ATOM 4485 C C . ASP B 1 191 ? 5.922 3.125 -7.781 1 84.25 191 ASP B C 1
ATOM 4487 O O . ASP B 1 191 ? 6.98 2.672 -7.34 1 84.25 191 ASP B O 1
ATOM 4491 N N . VAL B 1 192 ? 4.859 2.443 -7.805 1 77.88 192 VAL B N 1
ATOM 4492 C CA . VAL B 1 192 ? 4.758 1.186 -7.07 1 77.88 192 VAL B CA 1
ATOM 4493 C C . VAL B 1 192 ? 5.324 0.047 -7.918 1 77.88 192 VAL B C 1
ATOM 4495 O O . VAL B 1 192 ? 5.664 -1.016 -7.395 1 77.88 192 VAL B O 1
ATOM 4498 N N . ASP B 1 193 ? 5.379 0.335 -9.18 1 75.88 193 ASP B N 1
ATOM 4499 C CA . ASP B 1 193 ? 5.914 -0.7 -10.055 1 75.88 193 ASP B CA 1
ATOM 4500 C C . ASP B 1 193 ? 7.406 -0.921 -9.797 1 75.88 193 ASP B C 1
ATOM 4502 O O . ASP B 1 193 ? 8.25 -0.203 -10.344 1 75.88 193 ASP B O 1
ATOM 4506 N N . LEU B 1 194 ? 7.734 -1.929 -9.094 1 78.25 194 LEU B N 1
ATOM 4507 C CA . LEU B 1 194 ? 9.102 -2.182 -8.641 1 78.25 194 LEU B CA 1
ATOM 4508 C C . LEU B 1 194 ? 9.984 -2.615 -9.805 1 78.25 194 LEU B C 1
ATOM 4510 O O . LEU B 1 194 ? 11.211 -2.539 -9.719 1 78.25 194 LEU B O 1
ATOM 4514 N N . ASP B 1 195 ? 9.344 -3.035 -10.805 1 75.62 195 ASP B N 1
ATOM 4515 C CA . ASP B 1 195 ? 10.117 -3.422 -11.984 1 75.62 195 ASP B CA 1
ATOM 4516 C C . ASP B 1 195 ? 10.875 -2.229 -12.555 1 75.62 195 ASP B C 1
ATOM 4518 O O . ASP B 1 195 ? 12 -2.377 -13.047 1 75.62 195 ASP B O 1
ATOM 4522 N N . ASN B 1 196 ? 10.219 -1.112 -12.438 1 77.5 196 ASN B N 1
ATOM 4523 C CA . ASN B 1 196 ? 10.875 0.094 -12.93 1 77.5 196 ASN B CA 1
ATOM 4524 C C . ASN B 1 196 ? 12.117 0.43 -12.109 1 77.5 196 ASN B C 1
ATOM 4526 O O . ASN B 1 196 ? 13.102 0.94 -12.648 1 77.5 196 ASN B O 1
ATOM 4530 N N . ILE B 1 197 ? 12.109 0.141 -10.883 1 81.69 197 ILE B N 1
ATOM 4531 C CA . ILE B 1 197 ? 13.258 0.396 -10.016 1 81.69 197 ILE B CA 1
ATOM 4532 C C . ILE B 1 197 ? 14.32 -0.672 -10.242 1 81.69 197 ILE B C 1
ATOM 4534 O O . ILE B 1 197 ? 15.508 -0.355 -10.383 1 81.69 197 ILE B O 1
ATOM 4538 N N . GLU B 1 198 ? 13.898 -1.903 -10.367 1 79.31 198 GLU B N 1
ATOM 4539 C CA . GLU B 1 198 ? 14.812 -3.037 -10.469 1 79.31 198 GLU B CA 1
ATOM 4540 C C . GLU B 1 198 ? 15.547 -3.035 -11.805 1 79.31 198 GLU B C 1
ATOM 4542 O O . GLU B 1 198 ? 16.734 -3.369 -11.867 1 79.31 198 GLU B O 1
ATOM 4547 N N . ASP B 1 199 ? 14.805 -2.66 -12.766 1 77.94 199 ASP B N 1
ATOM 4548 C CA . ASP B 1 199 ? 15.422 -2.729 -14.078 1 77.94 199 ASP B CA 1
ATOM 4549 C C . ASP B 1 199 ? 16.078 -1.399 -14.445 1 77.94 199 ASP B C 1
ATOM 4551 O O . ASP B 1 199 ? 16.672 -1.264 -15.523 1 77.94 199 ASP B O 1
ATOM 4555 N N . GLY B 1 200 ? 16.016 -0.404 -13.609 1 81.12 200 GLY B N 1
ATOM 4556 C CA . GLY B 1 200 ? 16.688 0.866 -13.812 1 81.12 200 GLY B CA 1
ATOM 4557 C C . GLY B 1 200 ? 15.938 1.812 -14.727 1 81.12 200 GLY B C 1
ATOM 4558 O O . GLY B 1 200 ? 16.5 2.785 -15.227 1 81.12 200 GLY B O 1
ATOM 4559 N N . SER B 1 201 ? 14.648 1.536 -14.93 1 82.25 201 SER B N 1
ATOM 4560 C CA . SER B 1 201 ? 13.867 2.359 -15.852 1 82.25 201 SER B CA 1
ATOM 4561 C C . SER B 1 201 ? 13.102 3.449 -15.102 1 82.25 201 SER B C 1
ATOM 4563 O O . SER B 1 201 ? 12.352 4.211 -15.711 1 82.25 201 SER B O 1
ATOM 4565 N N . LEU B 1 202 ? 13.328 3.525 -13.836 1 88 202 LEU B N 1
ATOM 4566 C CA . LEU B 1 202 ? 12.672 4.562 -13.047 1 88 202 LEU B CA 1
ATOM 4567 C C . LEU B 1 202 ? 13.109 5.949 -13.516 1 88 202 LEU B C 1
ATOM 4569 O O . LEU B 1 202 ? 14.305 6.227 -13.625 1 88 202 LEU B O 1
ATOM 4573 N N . GLU B 1 203 ? 12.102 6.762 -13.828 1 88.25 203 GLU B N 1
ATOM 4574 C CA . GLU B 1 203 ? 12.398 8.125 -14.25 1 88.25 203 GLU B CA 1
ATOM 4575 C C . GLU B 1 203 ? 12.555 9.055 -13.047 1 88.25 203 GLU B C 1
ATOM 4577 O O . GLU B 1 203 ? 11.672 9.125 -12.188 1 88.25 203 GLU B O 1
ATOM 4582 N N . LEU B 1 204 ? 13.664 9.75 -13.07 1 93.12 204 LEU B N 1
ATOM 4583 C CA . LEU B 1 204 ? 13.938 10.68 -11.977 1 93.12 204 LEU B CA 1
ATOM 4584 C C . LEU B 1 204 ? 13.375 12.062 -12.297 1 93.12 204 LEU B C 1
ATOM 4586 O O . LEU B 1 204 ? 13.445 12.523 -13.438 1 93.12 204 LEU B O 1
ATOM 4590 N N . GLU B 1 205 ? 12.695 12.672 -11.383 1 94.31 205 GLU B N 1
ATOM 4591 C CA . GLU B 1 205 ? 12.25 14.055 -11.469 1 94.31 205 GLU B CA 1
ATOM 4592 C C . GLU B 1 205 ? 13.242 15 -10.789 1 94.31 205 GLU B C 1
ATOM 4594 O O . GLU B 1 205 ? 13.219 15.148 -9.57 1 94.31 205 GLU B O 1
ATOM 4599 N N . LYS B 1 206 ? 13.984 15.719 -11.633 1 94.94 206 LYS B N 1
ATOM 4600 C CA . LYS B 1 206 ? 15.094 16.5 -11.102 1 94.94 206 LYS B CA 1
ATOM 4601 C C . LYS B 1 206 ? 14.719 17.984 -10.992 1 94.94 206 LYS B C 1
ATOM 4603 O O . LYS B 1 206 ? 13.891 18.469 -11.758 1 94.94 206 LYS B O 1
ATOM 4608 N N . GLY B 1 207 ? 15.258 18.609 -10.008 1 95.75 207 GLY B N 1
ATOM 4609 C CA . GLY B 1 207 ? 15.117 20.031 -9.758 1 95.75 207 GLY B CA 1
ATOM 4610 C C . GLY B 1 207 ? 16.109 20.562 -8.75 1 95.75 207 GLY B C 1
ATOM 4611 O O . GLY B 1 207 ? 16.969 19.828 -8.273 1 95.75 207 GLY B O 1
ATOM 4612 N N . GLU B 1 208 ? 16.016 21.844 -8.57 1 96 208 GLU B N 1
ATOM 4613 C CA . GLU B 1 208 ? 16.875 22.484 -7.578 1 96 208 GLU B CA 1
ATOM 4614 C C . GLU B 1 208 ? 16.266 22.391 -6.184 1 96 208 GLU B C 1
ATOM 4616 O O . GLU B 1 208 ? 15.047 22.547 -6.02 1 96 208 GLU B O 1
ATOM 4621 N N . PHE B 1 209 ? 17.078 22.141 -5.207 1 96.38 209 PHE B N 1
ATOM 4622 C CA . PHE B 1 209 ? 16.594 22.125 -3.834 1 96.38 209 PHE B CA 1
ATOM 4623 C C . PHE B 1 209 ? 17.75 22.344 -2.852 1 96.38 209 PHE B C 1
ATOM 4625 O O . PHE B 1 209 ? 18.906 22.188 -3.211 1 96.38 209 PHE B O 1
ATOM 4632 N N . PHE B 1 210 ? 17.375 22.75 -1.647 1 95.88 210 PHE B N 1
ATOM 4633 C CA . PHE B 1 210 ? 18.328 22.875 -0.559 1 95.88 210 PHE B CA 1
ATOM 4634 C C . PHE B 1 210 ? 18.578 21.516 0.102 1 95.88 210 PHE B C 1
ATOM 4636 O O . PHE B 1 210 ? 17.625 20.812 0.463 1 95.88 210 PHE B O 1
ATOM 4643 N N . LEU B 1 211 ? 19.812 21.203 0.311 1 95.62 211 LEU B N 1
ATOM 4644 C CA . LEU B 1 211 ? 20.141 19.938 0.962 1 95.62 211 LEU B CA 1
ATOM 4645 C C . LEU B 1 211 ? 19.641 19.922 2.398 1 95.62 211 LEU B C 1
ATOM 4647 O O . LEU B 1 211 ? 19.266 18.859 2.912 1 95.62 211 LEU B O 1
ATOM 4651 N N . ALA B 1 212 ? 19.594 21.047 2.971 1 95.62 212 ALA B N 1
ATOM 4652 C CA . ALA B 1 212 ? 19.094 21.172 4.34 1 95.62 212 ALA B CA 1
ATOM 4653 C C . ALA B 1 212 ? 17.656 20.688 4.457 1 95.62 212 ALA B C 1
ATOM 4655 O O . ALA B 1 212 ? 17.281 20.094 5.469 1 95.62 212 ALA B O 1
ATOM 4656 N N . SER B 1 213 ? 16.875 20.938 3.477 1 96.25 213 SER B N 1
ATOM 4657 C CA . SER B 1 213 ? 15.477 20.531 3.484 1 96.25 213 SER B CA 1
ATOM 4658 C C . SER B 1 213 ? 15.336 19.016 3.488 1 96.25 213 SER B C 1
ATOM 4660 O O . SER B 1 213 ? 14.445 18.469 4.137 1 96.25 213 SER B O 1
ATOM 4662 N N . VAL B 1 214 ? 16.234 18.422 2.799 1 97.31 214 VAL B N 1
ATOM 4663 C CA . VAL B 1 214 ? 16.234 16.953 2.752 1 97.31 214 VAL B CA 1
ATOM 4664 C C . VAL B 1 214 ? 16.562 16.391 4.133 1 97.31 214 VAL B C 1
ATOM 4666 O O . VAL B 1 214 ? 15.883 15.492 4.621 1 97.31 214 VAL B O 1
ATOM 4669 N N . ILE B 1 215 ? 17.516 16.906 4.734 1 96.94 215 ILE B N 1
ATOM 4670 C CA . ILE B 1 215 ? 17.969 16.422 6.027 1 96.94 215 ILE B CA 1
ATOM 4671 C C . ILE B 1 215 ? 16.875 16.641 7.074 1 96.94 215 ILE B C 1
ATOM 4673 O O . ILE B 1 215 ? 16.625 15.758 7.902 1 96.94 215 ILE B O 1
ATOM 4677 N N . ASP B 1 216 ? 16.25 17.797 7.027 1 96.75 216 ASP B N 1
ATOM 4678 C CA . ASP B 1 216 ? 15.172 18.078 7.957 1 96.75 216 ASP B CA 1
ATOM 4679 C C . ASP B 1 216 ? 14.055 17.047 7.836 1 96.75 216 ASP B C 1
ATOM 4681 O O . ASP B 1 216 ? 13.547 16.547 8.844 1 96.75 216 ASP B O 1
ATOM 4685 N N . ALA B 1 217 ? 13.695 16.766 6.637 1 98.12 217 ALA B N 1
ATOM 4686 C CA . ALA B 1 217 ? 12.633 15.797 6.395 1 98.12 217 ALA B CA 1
ATOM 4687 C C . ALA B 1 217 ? 13.047 14.406 6.863 1 98.12 217 ALA B C 1
ATOM 4689 O O . ALA B 1 217 ? 12.266 13.695 7.496 1 98.12 217 ALA B O 1
ATOM 4690 N N . VAL B 1 218 ? 14.273 14.039 6.57 1 98.25 218 VAL B N 1
ATOM 4691 C CA . VAL B 1 218 ? 14.789 12.719 6.926 1 98.25 218 VAL B CA 1
ATOM 4692 C C . VAL B 1 218 ? 14.805 12.562 8.445 1 98.25 218 VAL B C 1
ATOM 4694 O O . VAL B 1 218 ? 14.352 11.547 8.977 1 98.25 218 VAL B O 1
ATOM 4697 N N . VAL B 1 219 ? 15.289 13.562 9.102 1 97.5 219 VAL B N 1
ATOM 4698 C CA . VAL B 1 219 ? 15.383 13.531 10.555 1 97.5 219 VAL B CA 1
ATOM 4699 C C . VAL B 1 219 ? 13.984 13.469 11.164 1 97.5 219 VAL B C 1
ATOM 4701 O O . VAL B 1 219 ? 13.742 12.719 12.109 1 97.5 219 VAL B O 1
ATOM 4704 N N . SER B 1 220 ? 13.07 14.234 10.609 1 98 220 SER B N 1
ATOM 4705 C CA . SER B 1 220 ? 11.703 14.266 11.117 1 98 220 SER B CA 1
ATOM 4706 C C . SER B 1 220 ? 11.07 12.875 11.078 1 98 220 SER B C 1
ATOM 4708 O O . SER B 1 220 ? 10.242 12.547 11.93 1 98 220 SER B O 1
ATOM 4710 N N . GLN B 1 221 ? 11.445 12.117 10.156 1 98.12 221 GLN B N 1
ATOM 4711 C CA . GLN B 1 221 ? 10.805 10.828 9.914 1 98.12 221 GLN B CA 1
ATOM 4712 C C . GLN B 1 221 ? 11.258 9.789 10.938 1 98.12 221 GLN B C 1
ATOM 4714 O O . GLN B 1 221 ? 10.602 8.766 11.125 1 98.12 221 GLN B O 1
ATOM 4719 N N . VAL B 1 222 ? 12.375 10 11.664 1 97.56 222 VAL B N 1
ATOM 4720 C CA . VAL B 1 222 ? 12.906 8.984 12.562 1 97.56 222 VAL B CA 1
ATOM 4721 C C . VAL B 1 222 ? 12.797 9.461 14.008 1 97.56 222 VAL B C 1
ATOM 4723 O O . VAL B 1 222 ? 13.008 8.688 14.945 1 97.56 222 VAL B O 1
ATOM 4726 N N . MET B 1 223 ? 12.383 10.688 14.258 1 96.75 223 MET B N 1
ATOM 4727 C CA . MET B 1 223 ? 12.438 11.305 15.578 1 96.75 223 MET B CA 1
ATOM 4728 C C . MET B 1 223 ? 11.5 10.594 16.547 1 96.75 223 MET B C 1
ATOM 4730 O O . MET B 1 223 ? 11.852 10.375 17.703 1 96.75 223 MET B O 1
ATOM 4734 N N . LEU B 1 224 ? 10.312 10.289 16.156 1 95 224 LEU B N 1
ATOM 4735 C CA . LEU B 1 224 ? 9.375 9.617 17.047 1 95 224 LEU B CA 1
ATOM 4736 C C . LEU B 1 224 ? 9.906 8.25 17.469 1 95 224 LEU B C 1
ATOM 4738 O O . LEU B 1 224 ? 9.781 7.863 18.641 1 95 224 LEU B O 1
ATOM 4742 N N . LEU B 1 225 ? 10.445 7.531 16.5 1 95.12 225 LEU B N 1
ATOM 4743 C CA . LEU B 1 225 ? 11.047 6.234 16.797 1 95.12 225 LEU B CA 1
ATOM 4744 C C . LEU B 1 225 ? 12.188 6.383 17.812 1 95.12 225 LEU B C 1
ATOM 4746 O O . LEU B 1 225 ? 12.289 5.605 18.766 1 95.12 225 LEU B O 1
ATOM 4750 N N . LEU B 1 226 ? 13.047 7.344 17.594 1 95.94 226 LEU B N 1
ATOM 4751 C CA . LEU B 1 226 ? 14.18 7.598 18.469 1 95.94 226 LEU B CA 1
ATOM 4752 C C . LEU B 1 226 ? 13.703 7.926 19.891 1 95.94 226 LEU B C 1
ATOM 4754 O O . LEU B 1 226 ? 14.258 7.422 20.859 1 95.94 226 LEU B O 1
ATOM 4758 N N . ARG B 1 227 ? 12.648 8.719 19.984 1 94.06 227 ARG B N 1
ATOM 4759 C CA . ARG B 1 227 ? 12.07 9.078 21.281 1 94.06 227 ARG B CA 1
ATOM 4760 C C . ARG B 1 227 ? 11.492 7.848 21.969 1 94.06 227 ARG B C 1
ATOM 4762 O O . ARG B 1 227 ? 11.711 7.645 23.172 1 94.06 227 ARG B O 1
ATOM 4769 N N . GLU B 1 228 ? 10.805 7.098 21.25 1 92.81 228 GLU B N 1
ATOM 4770 C CA . GLU B 1 228 ? 10.18 5.891 21.781 1 92.81 228 GLU B CA 1
ATOM 4771 C C . GLU B 1 228 ? 11.227 4.922 22.328 1 92.81 228 GLU B C 1
ATOM 4773 O O . GLU B 1 228 ? 11.016 4.285 23.359 1 92.81 228 GLU B O 1
ATOM 4778 N N . ARG B 1 229 ? 12.344 4.832 21.719 1 93.44 229 ARG B N 1
ATOM 4779 C CA . ARG B 1 229 ? 13.375 3.859 22.078 1 93.44 229 ARG B CA 1
ATOM 4780 C C . ARG B 1 229 ? 14.391 4.461 23.031 1 93.44 229 ARG B C 1
ATOM 4782 O O . ARG B 1 229 ? 15.273 3.756 23.547 1 93.44 229 ARG B O 1
ATOM 4789 N N . GLY B 1 230 ? 14.266 5.715 23.234 1 93.38 230 GLY B N 1
ATOM 4790 C CA . GLY B 1 230 ? 15.219 6.391 24.094 1 93.38 230 GLY B CA 1
ATOM 4791 C C . GLY B 1 230 ? 16.609 6.473 23.5 1 93.38 230 GLY B C 1
ATOM 4792 O O . GLY B 1 230 ? 17.609 6.32 24.219 1 93.38 230 GLY B O 1
ATOM 4793 N N . VAL B 1 231 ? 16.75 6.598 22.219 1 95 231 VAL B N 1
ATOM 4794 C CA . VAL B 1 231 ? 18.016 6.684 21.5 1 95 231 VAL B CA 1
ATOM 4795 C C . VAL B 1 231 ? 18.297 8.141 21.109 1 95 231 VAL B C 1
ATOM 4797 O O . VAL B 1 231 ? 17.391 8.859 20.703 1 95 231 VAL B O 1
ATOM 4800 N N . GLN B 1 232 ? 19.453 8.617 21.266 1 95.75 232 GLN B N 1
ATOM 4801 C CA . GLN B 1 232 ? 19.828 9.992 20.953 1 95.75 232 GLN B CA 1
ATOM 4802 C C . GLN B 1 232 ? 20.297 10.125 19.5 1 95.75 232 GLN B C 1
ATOM 4804 O O . GLN B 1 232 ? 20.984 9.25 19 1 95.75 232 GLN B O 1
ATOM 4809 N N . LEU B 1 233 ? 19.875 11.211 18.906 1 96.94 233 LEU B N 1
ATOM 4810 C CA . LEU B 1 233 ? 20.344 11.523 17.562 1 96.94 233 LEU B CA 1
ATOM 4811 C C . LEU B 1 233 ? 21.438 12.586 17.609 1 96.94 233 LEU B C 1
ATOM 4813 O O . LEU B 1 233 ? 21.203 13.695 18.109 1 96.94 233 LEU B O 1
ATOM 4817 N N . ILE B 1 234 ? 22.562 12.25 17.125 1 96.62 234 ILE B N 1
ATOM 4818 C CA . ILE B 1 234 ? 23.672 13.188 17.047 1 96.62 234 ILE B CA 1
ATOM 4819 C C . ILE B 1 234 ? 23.859 13.633 15.594 1 96.62 234 ILE B C 1
ATOM 4821 O O . ILE B 1 234 ? 24.016 12.797 14.695 1 96.62 234 ILE B O 1
ATOM 4825 N N . ARG B 1 235 ? 23.828 14.898 15.383 1 95.31 235 ARG B N 1
ATOM 4826 C CA . ARG B 1 235 ? 23.953 15.438 14.031 1 95.31 235 ARG B CA 1
ATOM 4827 C C . ARG B 1 235 ? 25.266 16.188 13.867 1 95.31 235 ARG B C 1
ATOM 4829 O O . ARG B 1 235 ? 25.516 17.172 14.555 1 95.31 235 ARG B O 1
ATOM 4836 N N . ASP B 1 236 ? 26.047 15.656 13.102 1 95.75 236 ASP B N 1
ATOM 4837 C CA . ASP B 1 236 ? 27.266 16.344 12.688 1 95.75 236 ASP B CA 1
ATOM 4838 C C . ASP B 1 236 ? 27.156 16.828 11.25 1 95.75 236 ASP B C 1
ATOM 4840 O O . ASP B 1 236 ? 27.656 16.188 10.328 1 95.75 236 ASP B O 1
ATOM 4844 N N . ILE B 1 237 ? 26.562 18 11.102 1 94.88 237 ILE B N 1
ATOM 4845 C CA . ILE B 1 237 ? 26.281 18.594 9.797 1 94.88 237 ILE B CA 1
ATOM 4846 C C . ILE B 1 237 ? 26.828 20.016 9.758 1 94.88 237 ILE B C 1
ATOM 4848 O O . ILE B 1 237 ? 26.391 20.875 10.531 1 94.88 237 ILE B O 1
ATOM 4852 N N . PRO B 1 238 ? 27.688 20.25 8.844 1 94.62 238 PRO B N 1
ATOM 4853 C CA . PRO B 1 238 ? 28.266 21.578 8.766 1 94.62 238 PRO B CA 1
ATOM 4854 C C . PRO B 1 238 ? 27.25 22.656 8.383 1 94.62 238 PRO B C 1
ATOM 4856 O O . PRO B 1 238 ? 26.266 22.344 7.699 1 94.62 238 PRO B O 1
ATOM 4859 N N . ASP B 1 239 ? 27.5 23.906 8.68 1 92.5 239 ASP B N 1
ATOM 4860 C CA . ASP B 1 239 ? 26.594 25.031 8.453 1 92.5 239 ASP B CA 1
ATOM 4861 C C . ASP B 1 239 ? 26.422 25.297 6.961 1 92.5 239 ASP B C 1
ATOM 4863 O O . ASP B 1 239 ? 25.391 25.812 6.531 1 92.5 239 ASP B O 1
ATOM 4867 N N . GLU B 1 240 ? 27.422 24.906 6.211 1 91.69 240 GLU B N 1
ATOM 4868 C CA . GLU B 1 240 ? 27.375 25.172 4.777 1 91.69 240 GLU B CA 1
ATOM 4869 C C . GLU B 1 240 ? 26.219 24.438 4.117 1 91.69 240 GLU B C 1
ATOM 4871 O O . GLU B 1 240 ? 25.75 24.828 3.047 1 91.69 240 GLU B O 1
ATOM 4876 N N . ILE B 1 241 ? 25.781 23.406 4.797 1 92.69 241 ILE B N 1
ATOM 4877 C CA . ILE B 1 241 ? 24.688 22.594 4.258 1 92.69 241 ILE B CA 1
ATOM 4878 C C . ILE B 1 241 ? 23.406 23.406 4.238 1 92.69 241 ILE B C 1
ATOM 4880 O O . ILE B 1 241 ? 22.531 23.203 3.387 1 92.69 241 ILE B O 1
ATOM 4884 N N . LYS B 1 242 ? 23.234 24.328 5.102 1 91.94 242 LYS B N 1
ATOM 4885 C CA . LYS B 1 242 ? 22 25.109 5.258 1 91.94 242 LYS B CA 1
ATOM 4886 C C . LYS B 1 242 ? 21.688 25.906 3.996 1 91.94 242 LYS B C 1
ATOM 4888 O O . LYS B 1 242 ? 20.531 26.094 3.648 1 91.94 242 LYS B O 1
ATOM 4893 N N . THR B 1 243 ? 22.703 26.281 3.287 1 92.62 243 THR B N 1
ATOM 4894 C CA . THR B 1 243 ? 22.5 27.141 2.133 1 92.62 243 THR B CA 1
ATOM 4895 C C . THR B 1 243 ? 22.906 26.438 0.844 1 92.62 243 THR B C 1
ATOM 4897 O O . THR B 1 243 ? 22.828 27.016 -0.24 1 92.62 243 THR B O 1
ATOM 4900 N N . LEU B 1 244 ? 23.312 25.219 0.917 1 93.75 244 LEU B N 1
ATOM 4901 C CA . LEU B 1 244 ? 23.797 24.484 -0.249 1 93.75 244 LEU B CA 1
ATOM 4902 C C . LEU B 1 244 ? 22.641 24.047 -1.136 1 93.75 244 LEU B C 1
ATOM 4904 O O . LEU B 1 244 ? 21.75 23.312 -0.688 1 93.75 244 LEU B O 1
ATOM 4908 N N . ARG B 1 245 ? 22.703 24.516 -2.338 1 94.88 245 ARG B N 1
ATOM 4909 C CA . ARG B 1 245 ? 21.703 24.125 -3.324 1 94.88 245 ARG B CA 1
ATOM 4910 C C . ARG B 1 245 ? 22.281 23.109 -4.305 1 94.88 245 ARG B C 1
ATOM 4912 O O . ARG B 1 245 ? 23.422 23.234 -4.734 1 94.88 245 ARG B O 1
ATOM 4919 N N . VAL B 1 246 ? 21.484 22.094 -4.621 1 95 246 VAL B N 1
ATOM 4920 C CA . VAL B 1 246 ? 21.906 21.062 -5.551 1 95 246 VAL B CA 1
ATOM 4921 C C . VAL B 1 246 ? 20.781 20.75 -6.523 1 95 246 VAL B C 1
ATOM 4923 O O . VAL B 1 246 ? 19.641 21.203 -6.336 1 95 246 VAL B O 1
ATOM 4926 N N . TYR B 1 247 ? 21.172 20.078 -7.59 1 95.75 247 TYR B N 1
ATOM 4927 C CA . TYR B 1 247 ? 20.219 19.672 -8.617 1 95.75 247 TYR B CA 1
ATOM 4928 C C . TYR B 1 247 ? 20.078 18.156 -8.664 1 95.75 247 TYR B C 1
ATOM 4930 O O . TYR B 1 247 ? 21.062 17.438 -8.781 1 95.75 247 TYR B O 1
ATOM 4938 N N . GLY B 1 248 ? 18.922 17.656 -8.516 1 95.75 248 GLY B N 1
ATOM 4939 C CA . GLY B 1 248 ? 18.641 16.219 -8.516 1 95.75 248 GLY B CA 1
ATOM 4940 C C . GLY B 1 248 ? 17.219 15.891 -8.086 1 95.75 248 GLY B C 1
ATOM 4941 O O . GLY B 1 248 ? 16.344 16.766 -8.086 1 95.75 248 GLY B O 1
ATOM 4942 N N . ASP B 1 249 ? 16.938 14.625 -7.863 1 97 249 ASP B N 1
ATOM 4943 C CA . ASP B 1 249 ? 15.617 14.195 -7.391 1 97 249 ASP B CA 1
ATOM 4944 C C . ASP B 1 249 ? 15.547 14.227 -5.863 1 97 249 ASP B C 1
ATOM 4946 O O . ASP B 1 249 ? 15.898 13.242 -5.203 1 97 249 ASP B O 1
ATOM 4950 N N . GLN B 1 250 ? 15.086 15.297 -5.336 1 97.62 250 GLN B N 1
ATOM 4951 C CA . GLN B 1 250 ? 15.031 15.555 -3.902 1 97.62 250 GLN B CA 1
ATOM 4952 C C . GLN B 1 250 ? 14.266 14.453 -3.176 1 97.62 250 GLN B C 1
ATOM 4954 O O . GLN B 1 250 ? 14.703 13.969 -2.133 1 97.62 250 GLN B O 1
ATOM 4959 N N . VAL B 1 251 ? 13.164 14.102 -3.729 1 97.75 251 VAL B N 1
ATOM 4960 C CA . VAL B 1 251 ? 12.25 13.172 -3.074 1 97.75 251 VAL B CA 1
ATOM 4961 C C . VAL B 1 251 ? 12.898 11.797 -2.957 1 97.75 251 VAL B C 1
ATOM 4963 O O . VAL B 1 251 ? 12.773 11.125 -1.93 1 97.75 251 VAL B O 1
ATOM 4966 N N . ARG B 1 252 ? 13.57 11.375 -3.982 1 97.06 252 ARG B N 1
ATOM 4967 C CA . ARG B 1 252 ? 14.227 10.07 -3.961 1 97.06 252 ARG B CA 1
ATOM 4968 C C . ARG B 1 252 ? 15.398 10.062 -2.988 1 97.06 252 ARG B C 1
ATOM 4970 O O . ARG B 1 252 ? 15.617 9.07 -2.281 1 97.06 252 ARG B O 1
ATOM 4977 N N . ILE B 1 253 ? 16.156 11.125 -2.982 1 97.75 253 ILE B N 1
ATOM 4978 C CA . ILE B 1 253 ? 17.25 11.227 -2.037 1 97.75 253 ILE B CA 1
ATOM 4979 C C . ILE B 1 253 ? 16.719 11.156 -0.608 1 97.75 253 ILE B C 1
ATOM 4981 O O . ILE B 1 253 ? 17.266 10.445 0.236 1 97.75 253 ILE B O 1
ATOM 4985 N N . GLN B 1 254 ? 15.688 11.914 -0.373 1 98.06 254 GLN B N 1
ATOM 4986 C CA . GLN B 1 254 ? 15.008 11.914 0.918 1 98.06 254 GLN B CA 1
ATOM 4987 C C . GLN B 1 254 ? 14.586 10.508 1.324 1 98.06 254 GLN B C 1
ATOM 4989 O O . GLN B 1 254 ? 14.797 10.094 2.465 1 98.06 254 GLN B O 1
ATOM 4994 N N . GLN B 1 255 ? 13.938 9.812 0.427 1 97.38 255 GLN B N 1
ATOM 4995 C CA . GLN B 1 255 ? 13.477 8.445 0.654 1 97.38 255 GLN B CA 1
ATOM 4996 C C . GLN B 1 255 ? 14.641 7.535 1.045 1 97.38 255 GLN B C 1
ATOM 4998 O O . GLN B 1 255 ? 14.555 6.797 2.025 1 97.38 255 GLN B O 1
ATOM 5003 N N . VAL B 1 256 ? 15.711 7.555 0.257 1 97.31 256 VAL B N 1
ATOM 5004 C CA . VAL B 1 256 ? 16.875 6.695 0.463 1 97.31 256 VAL B CA 1
ATOM 5005 C C . VAL B 1 256 ? 17.5 6.984 1.827 1 97.31 256 VAL B C 1
ATOM 5007 O O . VAL B 1 256 ? 17.703 6.066 2.625 1 97.31 256 VAL B O 1
ATOM 5010 N N . PHE B 1 257 ? 17.75 8.266 2.141 1 98.06 257 PHE B N 1
ATOM 5011 C CA . PHE B 1 257 ? 18.375 8.648 3.402 1 98.06 257 PHE B CA 1
ATOM 5012 C C . PHE B 1 257 ? 17.5 8.234 4.582 1 98.06 257 PHE B C 1
ATOM 5014 O O . PHE B 1 257 ? 18 7.758 5.602 1 98.06 257 PHE B O 1
ATOM 5021 N N . ALA B 1 258 ? 16.234 8.461 4.441 1 97.94 258 ALA B N 1
ATOM 5022 C CA . ALA B 1 258 ? 15.297 8.156 5.52 1 97.94 258 ALA B CA 1
ATOM 5023 C C . ALA B 1 258 ? 15.281 6.664 5.832 1 97.94 258 ALA B C 1
ATOM 5025 O O . ALA B 1 258 ? 15.242 6.27 7 1 97.94 258 ALA B O 1
ATOM 5026 N N . ASP B 1 259 ? 15.305 5.836 4.824 1 96.81 259 ASP B N 1
ATOM 5027 C CA . ASP B 1 259 ? 15.266 4.391 5.02 1 96.81 259 ASP B CA 1
ATOM 5028 C C . ASP B 1 259 ? 16.5 3.902 5.773 1 96.81 259 ASP B C 1
ATOM 5030 O O . ASP B 1 259 ? 16.375 3.121 6.719 1 96.81 259 ASP B O 1
ATOM 5034 N N . PHE B 1 260 ? 17.594 4.332 5.301 1 97.62 260 PHE B N 1
ATOM 5035 C CA . PHE B 1 260 ? 18.828 3.891 5.941 1 97.62 260 PHE B CA 1
ATOM 5036 C C . PHE B 1 260 ? 18.891 4.371 7.387 1 97.62 260 PHE B C 1
ATOM 5038 O O . PHE B 1 260 ? 19.312 3.629 8.273 1 97.62 260 PHE B O 1
ATOM 5045 N N . LEU B 1 261 ? 18.547 5.613 7.598 1 97.88 261 LEU B N 1
ATOM 5046 C CA . LEU B 1 261 ? 18.562 6.137 8.961 1 97.88 261 LEU B CA 1
ATOM 5047 C C . LEU B 1 261 ? 17.562 5.383 9.836 1 97.88 261 LEU B C 1
ATOM 5049 O O . LEU B 1 261 ? 17.859 5.094 11 1 97.88 261 LEU B O 1
ATOM 5053 N N . GLN B 1 262 ? 16.406 5.113 9.312 1 96.94 262 GLN B N 1
ATOM 5054 C CA . GLN B 1 262 ? 15.375 4.387 10.055 1 96.94 262 GLN B CA 1
ATOM 5055 C C . GLN B 1 262 ? 15.875 3.01 10.477 1 96.94 262 GLN B C 1
ATOM 5057 O O . GLN B 1 262 ? 15.625 2.568 11.602 1 96.94 262 GLN B O 1
ATOM 5062 N N . ILE B 1 263 ? 16.531 2.314 9.57 1 95.62 263 ILE B N 1
ATOM 5063 C CA . ILE B 1 263 ? 17.031 0.972 9.852 1 95.62 263 ILE B CA 1
ATOM 5064 C C . ILE B 1 263 ? 18.078 1.036 10.961 1 95.62 263 ILE B C 1
ATOM 5066 O O . ILE B 1 263 ? 18.062 0.216 11.883 1 95.62 263 ILE B O 1
ATOM 5070 N N . MET B 1 264 ? 18.953 1.999 10.891 1 96 264 MET B N 1
ATOM 5071 C CA . MET B 1 264 ? 19.969 2.154 11.922 1 96 264 MET B CA 1
ATOM 5072 C C . MET B 1 264 ? 19.344 2.475 13.273 1 96 264 MET B C 1
ATOM 5074 O O . MET B 1 264 ? 19.766 1.933 14.297 1 96 264 MET B O 1
ATOM 5078 N N . ALA B 1 265 ? 18.391 3.35 13.258 1 95.12 265 ALA B N 1
ATOM 5079 C CA . ALA B 1 265 ? 17.703 3.717 14.492 1 95.12 265 ALA B CA 1
ATOM 5080 C C . ALA B 1 265 ? 16.969 2.516 15.094 1 95.12 265 ALA B C 1
ATOM 5082 O O . ALA B 1 265 ? 16.906 2.369 16.312 1 95.12 265 ALA B O 1
ATOM 5083 N N . SER B 1 266 ? 16.422 1.648 14.25 1 93.5 266 SER B N 1
ATOM 5084 C CA . SER B 1 266 ? 15.625 0.507 14.695 1 93.5 266 SER B CA 1
ATOM 5085 C C . SER B 1 266 ? 16.5 -0.562 15.336 1 93.5 266 SER B C 1
ATOM 5087 O O . SER B 1 266 ? 16.062 -1.277 16.234 1 93.5 266 SER B O 1
ATOM 5089 N N . TYR B 1 267 ? 17.75 -0.653 14.945 1 91.94 267 TYR B N 1
ATOM 5090 C CA . TYR B 1 267 ? 18.578 -1.759 15.398 1 91.94 267 TYR B CA 1
ATOM 5091 C C . TYR B 1 267 ? 19.609 -1.279 16.406 1 91.94 267 TYR B C 1
ATOM 5093 O O . TYR B 1 267 ? 20.344 -2.086 16.984 1 91.94 267 TYR B O 1
ATOM 5101 N N . THR B 1 268 ? 19.641 0.021 16.609 1 92.94 268 THR B N 1
ATOM 5102 C CA . THR B 1 268 ? 20.531 0.571 17.625 1 92.94 268 THR B CA 1
ATOM 5103 C C . THR B 1 268 ? 20.125 0.111 19.016 1 92.94 268 THR B C 1
ATOM 5105 O O . THR B 1 268 ? 18.938 0.1 19.344 1 92.94 268 THR B O 1
ATOM 5108 N N . PRO B 1 269 ? 21.047 -0.32 19.812 1 87.19 269 PRO B N 1
ATOM 5109 C CA . PRO B 1 269 ? 20.703 -0.711 21.188 1 87.19 269 PRO B CA 1
ATOM 5110 C C . PRO B 1 269 ? 20.078 0.429 21.984 1 87.19 269 PRO B C 1
ATOM 5112 O O . PRO B 1 269 ? 20.484 1.585 21.844 1 87.19 269 PRO B O 1
ATOM 5115 N N . SER B 1 270 ? 19.031 0.106 22.766 1 76.81 270 SER B N 1
ATOM 5116 C CA . SER B 1 270 ? 18.25 1.138 23.453 1 76.81 270 SER B CA 1
ATOM 5117 C C . SER B 1 270 ? 19 1.681 24.656 1 76.81 270 SER B C 1
ATOM 5119 O O . SER B 1 270 ? 18.953 2.879 24.953 1 76.81 270 SER B O 1
ATOM 5121 N N . ARG B 1 271 ? 19.594 0.766 25.469 1 77.44 271 ARG B N 1
ATOM 5122 C CA . ARG B 1 271 ? 20.234 1.258 26.688 1 77.44 271 ARG B CA 1
ATOM 5123 C C . ARG B 1 271 ? 21.422 2.17 26.344 1 77.44 271 ARG B C 1
ATOM 5125 O O . ARG B 1 271 ? 22.453 1.701 25.891 1 77.44 271 ARG B O 1
ATOM 5132 N N . GLN B 1 272 ? 21.25 3.604 26.5 1 77.12 272 GLN B N 1
ATOM 5133 C CA . GLN B 1 272 ? 22.234 4.652 26.234 1 77.12 272 GLN B CA 1
ATOM 5134 C C . GLN B 1 272 ? 22.641 4.668 24.766 1 77.12 272 GLN B C 1
ATOM 5136 O O . GLN B 1 272 ? 23.797 4.906 24.438 1 77.12 272 GLN B O 1
ATOM 5141 N N . GLY B 1 273 ? 21.734 4.281 23.984 1 88.88 273 GLY B N 1
ATOM 5142 C CA . GLY B 1 273 ? 22.047 4.184 22.562 1 88.88 273 GLY B CA 1
ATOM 5143 C C . GLY B 1 273 ? 22.016 5.52 21.844 1 88.88 273 GLY B C 1
ATOM 5144 O O . GLY B 1 273 ? 21.422 6.48 22.344 1 88.88 273 GLY B O 1
ATOM 5145 N N . TRP B 1 274 ? 22.797 5.645 20.734 1 94.94 274 TRP B N 1
ATOM 5146 C CA . TRP B 1 274 ? 22.828 6.844 19.906 1 94.94 274 TRP B CA 1
ATOM 5147 C C . TRP B 1 274 ? 23 6.477 18.422 1 94.94 274 TRP B C 1
ATOM 5149 O O . TRP B 1 274 ? 23.5 5.398 18.109 1 94.94 274 TRP B O 1
ATOM 5159 N N . VAL B 1 275 ? 22.469 7.312 17.625 1 97.06 275 VAL B N 1
ATOM 5160 C CA . VAL B 1 275 ? 22.719 7.281 16.188 1 97.06 275 VAL B CA 1
ATOM 5161 C C . VAL B 1 275 ? 23.328 8.602 15.742 1 97.06 275 VAL B C 1
ATOM 5163 O O . VAL B 1 275 ? 22.844 9.68 16.109 1 97.06 275 VAL B O 1
ATOM 5166 N N . GLU B 1 276 ? 24.391 8.484 15.047 1 97.06 276 GLU B N 1
ATOM 5167 C CA . GLU B 1 276 ? 25.094 9.68 14.594 1 97.06 276 GLU B CA 1
ATOM 5168 C C . GLU B 1 276 ? 25.031 9.82 13.078 1 97.06 276 GLU B C 1
ATOM 5170 O O . GLU B 1 276 ? 25.297 8.867 12.344 1 97.06 276 GLU B O 1
ATOM 5175 N N . VAL B 1 277 ? 24.625 11.008 12.656 1 97.56 277 VAL B N 1
ATOM 5176 C CA . VAL B 1 277 ? 24.547 11.305 11.234 1 97.56 277 VAL B CA 1
ATOM 5177 C C . VAL B 1 277 ? 25.625 12.336 10.867 1 97.56 277 VAL B C 1
ATOM 5179 O O . VAL B 1 277 ? 25.672 13.422 11.461 1 97.56 277 VAL B O 1
ATOM 5182 N N . HIS B 1 278 ? 26.484 11.969 9.883 1 96.75 278 HIS B N 1
ATOM 5183 C CA . HIS B 1 278 ? 27.516 12.852 9.352 1 96.75 278 HIS B CA 1
ATOM 5184 C C . HIS B 1 278 ? 27.266 13.18 7.887 1 96.75 278 HIS B C 1
ATOM 5186 O O . HIS B 1 278 ? 27.078 12.273 7.066 1 96.75 278 HIS B O 1
ATOM 5192 N N . LEU B 1 279 ? 27.141 14.445 7.652 1 96.19 279 LEU B N 1
ATOM 5193 C CA . LEU B 1 279 ? 27.031 14.883 6.27 1 96.19 279 LEU B CA 1
ATOM 5194 C C . LEU B 1 279 ? 28.188 15.797 5.891 1 96.19 279 LEU B C 1
ATOM 5196 O O . LEU B 1 279 ? 28.406 16.828 6.523 1 96.19 279 LEU B O 1
ATOM 5200 N N . GLN B 1 280 ? 28.969 15.375 4.891 1 94.44 280 GLN B N 1
ATOM 5201 C CA . GLN B 1 280 ? 30.141 16.141 4.457 1 94.44 280 GLN B CA 1
ATOM 5202 C C . GLN B 1 280 ? 30.078 16.438 2.957 1 94.44 280 GLN B C 1
ATOM 5204 O O . GLN B 1 280 ? 30.156 15.508 2.143 1 94.44 280 GLN B O 1
ATOM 5209 N N . PRO B 1 281 ? 29.906 17.688 2.611 1 93.19 281 PRO B N 1
ATOM 5210 C CA . PRO B 1 281 ? 29.953 18.062 1.196 1 93.19 281 PRO B CA 1
ATOM 5211 C C . PRO B 1 281 ? 31.359 18.406 0.718 1 93.19 281 PRO B C 1
ATOM 5213 O O . PRO B 1 281 ? 32.188 18.891 1.501 1 93.19 281 PRO B O 1
ATOM 5216 N N . SER B 1 282 ? 31.672 18 -0.48 1 92.25 282 SER B N 1
ATOM 5217 C CA . SER B 1 282 ? 32.875 18.422 -1.181 1 92.25 282 SER B CA 1
ATOM 5218 C C . SER B 1 282 ? 32.562 18.891 -2.594 1 92.25 282 SER B C 1
ATOM 5220 O O . SER B 1 282 ? 31.812 18.234 -3.326 1 92.25 282 SER B O 1
ATOM 5222 N N . ILE B 1 283 ? 33.031 20.125 -2.887 1 88.62 283 ILE B N 1
ATOM 5223 C CA . ILE B 1 283 ? 32.719 20.703 -4.191 1 88.62 283 ILE B CA 1
ATOM 5224 C C . ILE B 1 283 ? 33.875 20.484 -5.141 1 88.62 283 ILE B C 1
ATOM 5226 O O . ILE B 1 283 ? 35.031 20.781 -4.797 1 88.62 283 ILE B O 1
ATOM 5230 N N . ASN B 1 284 ? 33.562 19.828 -6.176 1 84.69 284 ASN B N 1
ATOM 5231 C CA . ASN B 1 284 ? 34.562 19.594 -7.207 1 84.69 284 ASN B CA 1
ATOM 5232 C C . ASN B 1 284 ? 34.156 20.234 -8.531 1 84.69 284 ASN B C 1
ATOM 5234 O O . ASN B 1 284 ? 33 20.156 -8.938 1 84.69 284 ASN B O 1
ATOM 5238 N N . GLN B 1 285 ? 35.094 21.078 -9.109 1 80.38 285 GLN B N 1
ATOM 5239 C CA . GLN B 1 285 ? 34.844 21.672 -10.422 1 80.38 285 GLN B CA 1
ATOM 5240 C C . GLN B 1 285 ? 35.25 20.703 -11.539 1 80.38 285 GLN B C 1
ATOM 5242 O O . GLN B 1 285 ? 36.312 20.094 -11.492 1 80.38 285 GLN B O 1
ATOM 5247 N N . ILE B 1 286 ? 34.156 20.422 -12.328 1 72.88 286 ILE B N 1
ATOM 5248 C CA . ILE B 1 286 ? 34.469 19.547 -13.453 1 72.88 286 ILE B CA 1
ATOM 5249 C C . ILE B 1 286 ? 34.75 20.375 -14.695 1 72.88 286 ILE B C 1
ATOM 5251 O O . ILE B 1 286 ? 34.438 21.562 -14.734 1 72.88 286 ILE B O 1
ATOM 5255 N N . SER B 1 287 ? 35.469 19.797 -15.711 1 65.44 287 SER B N 1
ATOM 5256 C CA . SER B 1 287 ? 36.031 20.469 -16.891 1 65.44 287 SER B CA 1
ATOM 5257 C C . SER B 1 287 ? 34.938 21.219 -17.656 1 65.44 287 SER B C 1
ATOM 5259 O O . SER B 1 287 ? 35.188 22.266 -18.234 1 65.44 287 SER B O 1
ATOM 5261 N N . ASP B 1 288 ? 33.812 20.688 -17.703 1 62.16 288 ASP B N 1
ATOM 5262 C CA . ASP B 1 288 ? 32.844 21.281 -18.609 1 62.16 288 ASP B CA 1
ATOM 5263 C C . ASP B 1 288 ? 32.156 22.469 -17.953 1 62.16 288 ASP B C 1
ATOM 5265 O O . ASP B 1 288 ? 31.125 22.938 -18.453 1 62.16 288 ASP B O 1
ATOM 5269 N N . GLY B 1 289 ? 32.75 22.969 -16.875 1 65.75 289 GLY B N 1
ATOM 5270 C CA . GLY B 1 289 ? 32.188 24.156 -16.266 1 65.75 289 GLY B CA 1
ATOM 5271 C C . GLY B 1 289 ? 31.094 23.844 -15.25 1 65.75 289 GLY B C 1
ATOM 5272 O O . GLY B 1 289 ? 30.641 24.734 -14.516 1 65.75 289 GLY B O 1
ATOM 5273 N N . ALA B 1 290 ? 30.75 22.578 -15.266 1 74.31 290 ALA B N 1
ATOM 5274 C CA . ALA B 1 290 ? 29.734 22.234 -14.273 1 74.31 290 ALA B CA 1
ATOM 5275 C C . ALA B 1 290 ? 30.359 21.922 -12.922 1 74.31 290 ALA B C 1
ATOM 5277 O O . ALA B 1 290 ? 31.484 21.406 -12.859 1 74.31 290 ALA B O 1
ATOM 5278 N N . THR B 1 291 ? 29.797 22.531 -11.867 1 87.69 291 THR B N 1
ATOM 5279 C CA . THR B 1 291 ? 30.25 22.266 -10.508 1 87.69 291 THR B CA 1
ATOM 5280 C C . THR B 1 291 ? 29.469 21.109 -9.898 1 87.69 291 THR B C 1
ATOM 5282 O O . THR B 1 291 ? 28.234 21.078 -9.953 1 87.69 291 THR B O 1
ATOM 5285 N N . MET B 1 292 ? 30.281 20.109 -9.508 1 91.19 292 MET B N 1
ATOM 5286 C CA . MET B 1 292 ? 29.672 18.938 -8.875 1 91.19 292 MET B CA 1
ATOM 5287 C C . MET B 1 292 ? 29.891 18.969 -7.367 1 91.19 292 MET B C 1
ATOM 5289 O O . MET B 1 292 ? 30.984 19.328 -6.902 1 91.19 292 MET B O 1
ATOM 5293 N N . VAL B 1 293 ? 28.875 18.594 -6.688 1 92.88 293 VAL B N 1
ATOM 5294 C CA . VAL B 1 293 ? 28.984 18.453 -5.238 1 92.88 293 VAL B CA 1
ATOM 5295 C C . VAL B 1 293 ? 29.031 16.984 -4.867 1 92.88 293 VAL B C 1
ATOM 5297 O O . VAL B 1 293 ? 28.141 16.203 -5.234 1 92.88 293 VAL B O 1
ATOM 5300 N N . HIS B 1 294 ? 30.125 16.641 -4.242 1 93.75 294 HIS B N 1
ATOM 5301 C CA . HIS B 1 294 ? 30.266 15.305 -3.678 1 93.75 294 HIS B CA 1
ATOM 5302 C C . HIS B 1 294 ? 29.75 15.258 -2.24 1 93.75 294 HIS B C 1
ATOM 5304 O O . HIS B 1 294 ? 30.25 15.984 -1.377 1 93.75 294 HIS B O 1
ATOM 5310 N N . ILE B 1 295 ? 28.766 14.383 -1.991 1 95 295 ILE B N 1
ATOM 5311 C CA . ILE B 1 295 ? 28.141 14.297 -0.671 1 95 295 ILE B CA 1
ATOM 5312 C C . ILE B 1 295 ? 28.469 12.945 -0.039 1 95 295 ILE B C 1
ATOM 5314 O O . ILE B 1 295 ? 28.266 11.898 -0.654 1 95 295 ILE B O 1
ATOM 5318 N N . GLU B 1 296 ? 29.016 13.023 1.087 1 96.44 296 GLU B N 1
ATOM 5319 C CA . GLU B 1 296 ? 29.203 11.836 1.921 1 96.44 296 GLU B CA 1
ATOM 5320 C C . GLU B 1 296 ? 28.234 11.844 3.109 1 96.44 296 GLU B C 1
ATOM 5322 O O . GLU B 1 296 ? 28.281 12.758 3.939 1 96.44 296 GLU B O 1
ATOM 5327 N N . PHE B 1 297 ? 27.359 10.922 3.182 1 97.19 297 PHE B N 1
ATOM 5328 C CA . PHE B 1 297 ? 26.391 10.758 4.262 1 97.19 297 PHE B CA 1
ATOM 5329 C C . PHE B 1 297 ? 26.656 9.484 5.051 1 97.19 297 PHE B C 1
ATOM 5331 O O . PHE B 1 297 ? 26.531 8.383 4.52 1 97.19 297 PHE B O 1
ATOM 5338 N N . ARG B 1 298 ? 27.047 9.664 6.254 1 97.56 298 ARG B N 1
ATOM 5339 C CA . ARG B 1 298 ? 27.406 8.539 7.117 1 97.56 298 ARG B CA 1
ATOM 5340 C C . ARG B 1 298 ? 26.422 8.422 8.289 1 97.56 298 ARG B C 1
ATOM 5342 O O . ARG B 1 298 ? 26.125 9.414 8.953 1 97.56 298 ARG B O 1
ATOM 5349 N N . ILE B 1 299 ? 25.906 7.266 8.523 1 98.12 299 ILE B N 1
ATOM 5350 C CA . ILE B 1 299 ? 25.031 6.961 9.648 1 98.12 299 ILE B CA 1
ATOM 5351 C C . ILE B 1 299 ? 25.688 5.914 10.547 1 98.12 299 ILE B C 1
ATOM 5353 O O . ILE B 1 299 ? 25.875 4.766 10.133 1 98.12 299 ILE B O 1
ATOM 5357 N N . VAL B 1 300 ? 25.984 6.273 11.75 1 96.75 300 VAL B N 1
ATOM 5358 C CA . VAL B 1 300 ? 26.797 5.441 12.625 1 96.75 300 VAL B CA 1
ATOM 5359 C C . VAL B 1 300 ? 26 5.082 13.883 1 96.75 300 VAL B C 1
ATOM 5361 O O . VAL B 1 300 ? 25.25 5.906 14.406 1 96.75 300 VAL B O 1
ATOM 5364 N N . CYS B 1 301 ? 26.156 3.893 14.312 1 95 301 CYS B N 1
ATOM 5365 C CA . CYS B 1 301 ? 25.578 3.488 15.586 1 95 301 CYS B CA 1
ATOM 5366 C C . CYS B 1 301 ? 26.484 2.484 16.297 1 95 301 CYS B C 1
ATOM 5368 O O . CYS B 1 301 ? 27.312 1.831 15.664 1 95 301 CYS B O 1
ATOM 5370 N N . PRO B 1 302 ? 26.375 2.457 17.562 1 93.38 302 PRO B N 1
ATOM 5371 C CA . PRO B 1 302 ? 27.172 1.477 18.297 1 93.38 302 PRO B CA 1
ATOM 5372 C C . PRO B 1 302 ? 26.594 0.065 18.219 1 93.38 302 PRO B C 1
ATOM 5374 O O . PRO B 1 302 ? 25.453 -0.115 17.797 1 93.38 302 PRO B O 1
ATOM 5377 N N . GLY B 1 303 ? 27.469 -0.947 18.641 1 87.25 303 GLY B N 1
ATOM 5378 C CA . GLY B 1 303 ? 26.969 -2.303 18.797 1 87.25 303 GLY B CA 1
ATOM 5379 C C . GLY B 1 303 ? 27.422 -3.244 17.703 1 87.25 303 GLY B C 1
ATOM 5380 O O . GLY B 1 303 ? 28.375 -2.943 16.969 1 87.25 303 GLY B O 1
ATOM 5381 N N . GLU B 1 304 ? 26.75 -4.453 17.641 1 83.62 304 GLU B N 1
ATOM 5382 C CA . GLU B 1 304 ? 27.172 -5.559 16.781 1 83.62 304 GLU B CA 1
ATOM 5383 C C . GLU B 1 304 ? 26.75 -5.324 15.336 1 83.62 304 GLU B C 1
ATOM 5385 O O . GLU B 1 304 ? 27.281 -5.961 14.422 1 83.62 304 GLU B O 1
ATOM 5390 N N . GLY B 1 305 ? 25.891 -4.414 15.188 1 87.69 305 GLY B N 1
ATOM 5391 C CA . GLY B 1 305 ? 25.516 -4.094 13.82 1 87.69 305 GLY B CA 1
ATOM 5392 C C . GLY B 1 305 ? 24.188 -4.707 13.406 1 87.69 305 GLY B C 1
ATOM 5393 O O . GLY B 1 305 ? 23.422 -5.176 14.258 1 87.69 305 GLY B O 1
ATOM 5394 N N . LEU B 1 306 ? 23.844 -4.652 12.117 1 91.69 306 LEU B N 1
ATOM 5395 C CA . LEU B 1 306 ? 22.594 -5.129 11.531 1 91.69 306 LEU B CA 1
ATOM 5396 C C . LEU B 1 306 ? 22.656 -6.629 11.273 1 91.69 306 LEU B C 1
ATOM 5398 O O . LEU B 1 306 ? 23.734 -7.188 11.07 1 91.69 306 LEU B O 1
ATOM 5402 N N . PRO B 1 307 ? 21.516 -7.309 11.359 1 87.75 307 PRO B N 1
ATOM 5403 C CA . PRO B 1 307 ? 21.5 -8.734 11.016 1 87.75 307 PRO B CA 1
ATOM 5404 C C . PRO B 1 307 ? 22.062 -9.016 9.625 1 87.75 307 PRO B C 1
ATOM 5406 O O . PRO B 1 307 ? 21.828 -8.242 8.695 1 87.75 307 PRO B O 1
ATOM 5409 N N . HIS B 1 308 ? 22.656 -10.141 9.5 1 84.94 308 HIS B N 1
ATOM 5410 C CA . HIS B 1 308 ? 23.312 -10.516 8.25 1 84.94 308 HIS B CA 1
ATOM 5411 C C . HIS B 1 308 ? 22.281 -10.664 7.129 1 84.94 308 HIS B C 1
ATOM 5413 O O . HIS B 1 308 ? 22.562 -10.305 5.98 1 84.94 308 HIS B O 1
ATOM 5419 N N . GLU B 1 309 ? 21.188 -11.133 7.523 1 82.06 309 GLU B N 1
ATOM 5420 C CA . GLU B 1 309 ? 20.141 -11.367 6.535 1 82.06 309 GLU B CA 1
ATOM 5421 C C . GLU B 1 309 ? 19.688 -10.055 5.887 1 82.06 309 GLU B C 1
ATOM 5423 O O . GLU B 1 309 ? 19.391 -10.023 4.691 1 82.06 309 GLU B O 1
ATOM 5428 N N . LEU B 1 310 ? 19.688 -9.062 6.66 1 87.19 310 LEU B N 1
ATOM 5429 C CA . LEU B 1 310 ? 19.281 -7.75 6.172 1 87.19 310 LEU B CA 1
ATOM 5430 C C . LEU B 1 310 ? 20.281 -7.211 5.156 1 87.19 310 LEU B C 1
ATOM 5432 O O . LEU B 1 310 ? 19.891 -6.68 4.113 1 87.19 310 LEU B O 1
ATOM 5436 N N . ILE B 1 311 ? 21.516 -7.367 5.473 1 89.31 311 ILE B N 1
ATOM 5437 C CA . ILE B 1 311 ? 22.594 -6.887 4.605 1 89.31 311 ILE B CA 1
ATOM 5438 C C . ILE B 1 311 ? 22.625 -7.711 3.322 1 89.31 311 ILE B C 1
ATOM 5440 O O . ILE B 1 311 ? 22.828 -7.168 2.234 1 89.31 311 ILE B O 1
ATOM 5444 N N . GLN B 1 312 ? 22.406 -8.93 3.449 1 84.94 312 GLN B N 1
ATOM 5445 C CA . GLN B 1 312 ? 22.359 -9.805 2.281 1 84.94 312 GLN B CA 1
ATOM 5446 C C . GLN B 1 312 ? 21.219 -9.422 1.349 1 84.94 312 GLN B C 1
ATOM 5448 O O . GLN B 1 312 ? 21.391 -9.383 0.128 1 84.94 312 GLN B O 1
ATOM 5453 N N . ASP B 1 313 ? 20.094 -9.156 1.966 1 84.81 313 ASP B N 1
ATOM 5454 C CA . ASP B 1 313 ? 18.938 -8.742 1.186 1 84.81 313 ASP B CA 1
ATOM 5455 C C . ASP B 1 313 ? 19.219 -7.449 0.422 1 84.81 313 ASP B C 1
ATOM 5457 O O . ASP B 1 313 ? 18.781 -7.285 -0.716 1 84.81 313 ASP B O 1
ATOM 5461 N N . MET B 1 314 ? 19.922 -6.543 1.073 1 89.38 314 MET B N 1
ATOM 5462 C CA . MET B 1 314 ? 20.203 -5.238 0.474 1 89.38 314 MET B CA 1
ATOM 5463 C C . MET B 1 314 ? 21.078 -5.387 -0.765 1 89.38 314 MET B C 1
ATOM 5465 O O . MET B 1 314 ? 20.828 -4.746 -1.788 1 89.38 314 MET B O 1
ATOM 5469 N N . PHE B 1 315 ? 22.031 -6.266 -0.729 1 86.06 315 PHE B N 1
ATOM 5470 C CA . PHE B 1 315 ? 23.031 -6.316 -1.79 1 86.06 315 PHE B CA 1
ATOM 5471 C C . PHE B 1 315 ? 22.719 -7.438 -2.775 1 86.06 315 PHE B C 1
ATOM 5473 O O . PHE B 1 315 ? 23.141 -7.387 -3.936 1 86.06 315 PHE B O 1
ATOM 5480 N N . HIS B 1 316 ? 22.125 -8.406 -2.258 1 73.69 316 HIS B N 1
ATOM 5481 C CA . HIS B 1 316 ? 21.906 -9.547 -3.139 1 73.69 316 HIS B CA 1
ATOM 5482 C C . HIS B 1 316 ? 20.438 -9.695 -3.51 1 73.69 316 HIS B C 1
ATOM 5484 O O . HIS B 1 316 ? 19.562 -9.57 -2.652 1 73.69 316 HIS B O 1
ATOM 5490 N N . ASN B 1 317 ? 19.938 -9.312 -4.727 1 60 317 ASN B N 1
ATOM 5491 C CA . ASN B 1 317 ? 18.609 -9.141 -5.324 1 60 317 ASN B CA 1
ATOM 5492 C C . ASN B 1 317 ? 17.797 -10.43 -5.258 1 60 317 ASN B C 1
ATOM 5494 O O . ASN B 1 317 ? 16.609 -10.438 -5.617 1 60 317 ASN B O 1
ATOM 5498 N N . SER B 1 318 ? 18.375 -11.562 -4.918 1 58.06 318 SER B N 1
ATOM 5499 C CA . SER B 1 318 ? 17.562 -12.758 -5.141 1 58.06 318 SER B CA 1
ATOM 5500 C C . SER B 1 318 ? 16.281 -12.711 -4.324 1 58.06 318 SER B C 1
ATOM 5502 O O . SER B 1 318 ? 15.883 -11.648 -3.834 1 58.06 318 SER B O 1
ATOM 5504 N N . GLN B 1 319 ? 15.812 -13.773 -3.727 1 59.75 319 GLN B N 1
ATOM 5505 C CA . GLN B 1 319 ? 14.617 -14.008 -2.924 1 59.75 319 GLN B CA 1
ATOM 5506 C C . GLN B 1 319 ? 14.703 -13.273 -1.587 1 59.75 319 GLN B C 1
ATOM 5508 O O . GLN B 1 319 ? 15.5 -13.641 -0.723 1 59.75 319 GLN B O 1
ATOM 5513 N N . TRP B 1 320 ? 14.242 -11.969 -1.67 1 60.66 320 TRP B N 1
ATOM 5514 C CA . TRP B 1 320 ? 14.258 -11.234 -0.411 1 60.66 320 TRP B CA 1
ATOM 5515 C C . TRP B 1 320 ? 13.5 -11.984 0.675 1 60.66 320 TRP B C 1
ATOM 5517 O O . TRP B 1 320 ? 12.445 -12.562 0.415 1 60.66 320 TRP B O 1
ATOM 5527 N N . VAL B 1 321 ? 14.141 -12.008 1.79 1 58.91 321 VAL B N 1
ATOM 5528 C CA . VAL B 1 321 ? 13.609 -12.727 2.945 1 58.91 321 VAL B CA 1
ATOM 5529 C C . VAL B 1 321 ? 12.875 -11.758 3.859 1 58.91 321 VAL B C 1
ATOM 5531 O O . VAL B 1 321 ? 11.859 -12.109 4.469 1 58.91 321 VAL B O 1
ATOM 5534 N N . THR B 1 322 ? 13.391 -10.508 3.934 1 72.25 322 THR B N 1
ATOM 5535 C CA . THR B 1 322 ? 12.797 -9.57 4.883 1 72.25 322 THR B CA 1
ATOM 5536 C C . THR B 1 322 ? 12.219 -8.359 4.156 1 72.25 322 THR B C 1
ATOM 5538 O O . THR B 1 322 ? 12.727 -7.953 3.111 1 72.25 322 THR B O 1
ATOM 5541 N N . GLN B 1 323 ? 11.141 -7.824 4.746 1 76.12 323 GLN B N 1
ATOM 5542 C CA . GLN B 1 323 ? 10.547 -6.609 4.199 1 76.12 323 GLN B CA 1
ATOM 5543 C C . GLN B 1 323 ? 11.523 -5.445 4.242 1 76.12 323 GLN B C 1
ATOM 5545 O O . GLN B 1 323 ? 11.602 -4.652 3.299 1 76.12 323 GLN B O 1
ATOM 5550 N N . GLN B 1 324 ? 12.281 -5.363 5.34 1 83.88 324 GLN B N 1
ATOM 5551 C CA . GLN B 1 324 ? 13.273 -4.305 5.477 1 83.88 324 GLN B CA 1
ATOM 5552 C C . GLN B 1 324 ? 14.391 -4.457 4.441 1 83.88 324 GLN B C 1
ATOM 5554 O O . GLN B 1 324 ? 14.875 -3.465 3.896 1 83.88 324 GLN B O 1
ATOM 5559 N N . GLY B 1 325 ? 14.719 -5.684 4.23 1 86.44 325 GLY B N 1
ATOM 5560 C CA . GLY B 1 325 ? 15.727 -5.941 3.223 1 86.44 325 GLY B CA 1
ATOM 5561 C C . GLY B 1 325 ? 15.305 -5.523 1.827 1 86.44 325 GLY B C 1
ATOM 5562 O O . GLY B 1 325 ? 16.109 -4.992 1.061 1 86.44 325 GLY B O 1
ATOM 5563 N N . LEU B 1 326 ? 14.07 -5.777 1.549 1 84.19 326 LEU B N 1
ATOM 5564 C CA . LEU B 1 326 ? 13.523 -5.344 0.268 1 84.19 326 LEU B CA 1
ATOM 5565 C C . LEU B 1 326 ? 13.625 -3.828 0.121 1 84.19 326 LEU B C 1
ATOM 5567 O O . LEU B 1 326 ? 14.047 -3.328 -0.925 1 84.19 326 LEU B O 1
ATOM 5571 N N . GLY B 1 327 ? 13.234 -3.096 1.199 1 89.25 327 GLY B N 1
ATOM 5572 C CA . GLY B 1 327 ? 13.336 -1.645 1.19 1 89.25 327 GLY B CA 1
ATOM 5573 C C . GLY B 1 327 ? 14.742 -1.146 0.944 1 89.25 327 GLY B C 1
ATOM 5574 O O . GLY B 1 327 ? 14.961 -0.253 0.121 1 89.25 327 GLY B O 1
ATOM 5575 N N . LEU B 1 328 ? 15.68 -1.754 1.576 1 92.69 328 LEU B N 1
ATOM 5576 C CA . LEU B 1 328 ? 17.078 -1.348 1.441 1 92.69 328 LEU B CA 1
ATOM 5577 C C . LEU B 1 328 ? 17.609 -1.671 0.048 1 92.69 328 LEU B C 1
ATOM 5579 O O . LEU B 1 328 ? 18.406 -0.913 -0.511 1 92.69 328 LEU B O 1
ATOM 5583 N N . SER B 1 329 ? 17.188 -2.814 -0.458 1 91.25 329 SER B N 1
ATOM 5584 C CA . SER B 1 329 ? 17.609 -3.188 -1.809 1 91.25 329 SER B CA 1
ATOM 5585 C C . SER B 1 329 ? 17.094 -2.182 -2.838 1 91.25 329 SER B C 1
ATOM 5587 O O . SER B 1 329 ? 17.844 -1.79 -3.744 1 91.25 329 SER B O 1
ATOM 5589 N N . MET B 1 330 ? 15.859 -1.776 -2.662 1 91 330 MET B N 1
ATOM 5590 C CA . MET B 1 330 ? 15.289 -0.779 -3.564 1 91 330 MET B CA 1
ATOM 5591 C C . MET B 1 330 ? 16.031 0.551 -3.438 1 91 330 MET B C 1
ATOM 5593 O O . MET B 1 330 ? 16.281 1.226 -4.438 1 91 330 MET B O 1
ATOM 5597 N N . CYS B 1 331 ? 16.328 0.92 -2.205 1 94 331 CYS B N 1
ATOM 5598 C CA . CYS B 1 331 ? 17.047 2.162 -1.973 1 94 331 CYS B CA 1
ATOM 5599 C C . CYS B 1 331 ? 18.422 2.129 -2.652 1 94 331 CYS B C 1
ATOM 5601 O O . CYS B 1 331 ? 18.859 3.129 -3.221 1 94 331 CYS B O 1
ATOM 5603 N N . ARG B 1 332 ? 19.062 1.038 -2.57 1 94.19 332 ARG B N 1
ATOM 5604 C CA . ARG B 1 332 ? 20.359 0.893 -3.225 1 94.19 332 ARG B CA 1
ATOM 5605 C C . ARG B 1 332 ? 20.234 1.075 -4.734 1 94.19 332 ARG B C 1
ATOM 5607 O O . ARG B 1 332 ? 21.047 1.762 -5.352 1 94.19 332 ARG B O 1
ATOM 5614 N N . ARG B 1 333 ? 19.266 0.546 -5.262 1 91.69 333 ARG B N 1
ATOM 5615 C CA . ARG B 1 333 ? 19.047 0.655 -6.699 1 91.69 333 ARG B CA 1
ATOM 5616 C C . ARG B 1 333 ? 18.734 2.094 -7.098 1 91.69 333 ARG B C 1
ATOM 5618 O O . ARG B 1 333 ? 19.219 2.574 -8.125 1 91.69 333 ARG B O 1
ATOM 5625 N N . ILE B 1 334 ? 17.891 2.727 -6.309 1 94.5 334 ILE B N 1
ATOM 5626 C CA . ILE B 1 334 ? 17.562 4.125 -6.566 1 94.5 334 ILE B CA 1
ATOM 5627 C C . ILE B 1 334 ? 18.828 4.973 -6.492 1 94.5 334 ILE B C 1
ATOM 5629 O O . ILE B 1 334 ? 19.031 5.863 -7.32 1 94.5 334 ILE B O 1
ATOM 5633 N N . LEU B 1 335 ? 19.625 4.664 -5.516 1 95.75 335 LEU B N 1
ATOM 5634 C CA . LEU B 1 335 ? 20.906 5.367 -5.355 1 95.75 335 LEU B CA 1
ATOM 5635 C C . LEU B 1 335 ? 21.781 5.176 -6.582 1 95.75 335 LEU B C 1
ATOM 5637 O O . LEU B 1 335 ? 22.422 6.125 -7.047 1 95.75 335 LEU B O 1
ATOM 5641 N N . GLN B 1 336 ? 21.797 4 -7.105 1 93.5 336 GLN B N 1
ATOM 5642 C CA . GLN B 1 336 ? 22.594 3.699 -8.289 1 93.5 336 GLN B CA 1
ATOM 5643 C C . GLN B 1 336 ? 22.109 4.492 -9.5 1 93.5 336 GLN B C 1
ATOM 5645 O O . GLN B 1 336 ? 22.922 4.961 -10.305 1 93.5 336 GLN B O 1
ATOM 5650 N N . LEU B 1 337 ? 20.844 4.664 -9.57 1 91.75 337 LEU B N 1
ATOM 5651 C CA . LEU B 1 337 ? 20.25 5.43 -10.664 1 91.75 337 LEU B CA 1
ATOM 5652 C C . LEU B 1 337 ? 20.688 6.891 -10.602 1 91.75 337 LEU B C 1
ATOM 5654 O O . LEU B 1 337 ? 20.703 7.586 -11.617 1 91.75 337 LEU B O 1
ATOM 5658 N N . MET B 1 338 ? 21 7.324 -9.406 1 93.81 338 MET B N 1
ATOM 5659 C CA . MET B 1 338 ? 21.422 8.703 -9.195 1 93.81 338 MET B CA 1
ATOM 5660 C C . MET B 1 338 ? 22.953 8.805 -9.102 1 93.81 338 MET B C 1
ATOM 5662 O O . MET B 1 338 ? 23.484 9.773 -8.555 1 93.81 338 MET B O 1
ATOM 5666 N N . ASN B 1 339 ? 23.594 7.766 -9.516 1 88.75 339 ASN B N 1
ATOM 5667 C CA . ASN B 1 339 ? 25.047 7.684 -9.516 1 88.75 339 ASN B CA 1
ATOM 5668 C C . ASN B 1 339 ? 25.625 7.727 -8.102 1 88.75 339 ASN B C 1
ATOM 5670 O O . ASN B 1 339 ? 26.625 8.391 -7.855 1 88.75 339 ASN B O 1
ATOM 5674 N N . GLY B 1 340 ? 24.922 7.203 -7.227 1 95.62 340 GLY B N 1
ATOM 5675 C CA . GLY B 1 340 ? 25.375 7.059 -5.852 1 95.62 340 GLY B CA 1
ATOM 5676 C C . GLY B 1 340 ? 25.688 5.625 -5.473 1 95.62 340 GLY B C 1
ATOM 5677 O O . GLY B 1 340 ? 25.453 4.703 -6.258 1 95.62 340 GLY B O 1
ATOM 5678 N N . GLN B 1 341 ? 26.328 5.516 -4.336 1 95.81 341 GLN B N 1
ATOM 5679 C CA . GLN B 1 341 ? 26.688 4.203 -3.814 1 95.81 341 GLN B CA 1
ATOM 5680 C C . GLN B 1 341 ? 26.516 4.148 -2.299 1 95.81 341 GLN B C 1
ATOM 5682 O O . GLN B 1 341 ? 26.516 5.188 -1.632 1 95.81 341 GLN B O 1
ATOM 5687 N N . VAL B 1 342 ? 26.328 2.91 -1.857 1 97 342 VAL B N 1
ATOM 5688 C CA . VAL B 1 342 ? 26.203 2.713 -0.418 1 97 342 VAL B CA 1
ATOM 5689 C C . VAL B 1 342 ? 27.047 1.525 0.023 1 97 342 VAL B C 1
ATOM 5691 O O . VAL B 1 342 ? 27.156 0.531 -0.697 1 97 342 VAL B O 1
ATOM 5694 N N . GLN B 1 343 ? 27.703 1.691 1.08 1 96.31 343 GLN B N 1
ATOM 5695 C CA . GLN B 1 343 ? 28.453 0.628 1.735 1 96.31 343 GLN B CA 1
ATOM 5696 C C . GLN B 1 343 ? 28.031 0.47 3.191 1 96.31 343 GLN B C 1
ATOM 5698 O O . GLN B 1 343 ? 27.547 1.423 3.812 1 96.31 343 GLN B O 1
ATOM 5703 N N . TYR B 1 344 ? 28.078 -0.716 3.617 1 96.25 344 TYR B N 1
ATOM 5704 C CA . TYR B 1 344 ? 27.875 -1.02 5.027 1 96.25 344 TYR B CA 1
ATOM 5705 C C . TYR B 1 344 ? 29.141 -1.594 5.648 1 96.25 344 TYR B C 1
ATOM 5707 O O . TYR B 1 344 ? 29.703 -2.578 5.148 1 96.25 344 TYR B O 1
ATOM 5715 N N . ILE B 1 345 ? 29.609 -0.952 6.668 1 95.31 345 ILE B N 1
ATOM 5716 C CA . ILE B 1 345 ? 30.875 -1.345 7.293 1 95.31 345 ILE B CA 1
ATOM 5717 C C . ILE B 1 345 ? 30.625 -1.707 8.758 1 95.31 345 ILE B C 1
ATOM 5719 O O . ILE B 1 345 ? 29.969 -0.958 9.484 1 95.31 345 ILE B O 1
ATOM 5723 N N . ARG B 1 346 ? 31.141 -2.885 9.141 1 92.94 346 ARG B N 1
ATOM 5724 C CA . ARG B 1 346 ? 31.109 -3.33 10.523 1 92.94 346 ARG B CA 1
ATOM 5725 C C . ARG B 1 346 ? 32.469 -3.229 11.172 1 92.94 346 ARG B C 1
ATOM 5727 O O . ARG B 1 346 ? 33.469 -3.729 10.633 1 92.94 346 ARG B O 1
ATOM 5734 N N . GLU B 1 347 ? 32.531 -2.461 12.203 1 91.19 347 GLU B N 1
ATOM 5735 C CA . GLU B 1 347 ? 33.75 -2.373 13.023 1 91.19 347 GLU B CA 1
ATOM 5736 C C . GLU B 1 347 ? 33.531 -3.041 14.383 1 91.19 347 GLU B C 1
ATOM 5738 O O . GLU B 1 347 ? 32.5 -3.645 14.625 1 91.19 347 GLU B O 1
ATOM 5743 N N . SER B 1 348 ? 34.594 -3.051 15.203 1 88.12 348 SER B N 1
ATOM 5744 C CA . SER B 1 348 ? 34.562 -3.748 16.484 1 88.12 348 SER B CA 1
ATOM 5745 C C . SER B 1 348 ? 33.5 -3.152 17.406 1 88.12 348 SER B C 1
ATOM 5747 O O . SER B 1 348 ? 32.75 -3.885 18.078 1 88.12 348 SER B O 1
ATOM 5749 N N . GLU B 1 349 ? 33.406 -1.826 17.484 1 89.81 349 GLU B N 1
ATOM 5750 C CA . GLU B 1 349 ? 32.531 -1.225 18.469 1 89.81 349 GLU B CA 1
ATOM 5751 C C . GLU B 1 349 ? 31.406 -0.425 17.797 1 89.81 349 GLU B C 1
ATOM 5753 O O . GLU B 1 349 ? 30.594 0.209 18.469 1 89.81 349 GLU B O 1
ATOM 5758 N N . ARG B 1 350 ? 31.438 -0.383 16.531 1 92.56 350 ARG B N 1
ATOM 5759 C CA . ARG B 1 350 ? 30.438 0.417 15.836 1 92.56 350 ARG B CA 1
ATOM 5760 C C . ARG B 1 350 ? 30.219 -0.093 14.414 1 92.56 350 ARG B C 1
ATOM 5762 O O . ARG B 1 350 ? 31.016 -0.902 13.914 1 92.56 350 ARG B O 1
ATOM 5769 N N . CYS B 1 351 ? 29.156 0.24 13.797 1 95.31 351 CYS B N 1
ATOM 5770 C CA . CYS B 1 351 ? 28.859 -0.01 12.398 1 95.31 351 CYS B CA 1
ATOM 5771 C C . CYS B 1 351 ? 28.281 1.238 11.734 1 95.31 351 CYS B C 1
ATOM 5773 O O . CYS B 1 351 ? 27.812 2.145 12.414 1 95.31 351 CYS B O 1
ATOM 5775 N N . PHE B 1 352 ? 28.406 1.324 10.461 1 96.69 352 PHE B N 1
ATOM 5776 C CA . PHE B 1 352 ? 27.844 2.514 9.828 1 96.69 352 PHE B CA 1
ATOM 5777 C C . PHE B 1 352 ? 27.562 2.254 8.352 1 96.69 352 PHE B C 1
ATOM 5779 O O . PHE B 1 352 ? 28.188 1.391 7.734 1 96.69 352 PHE B O 1
ATOM 5786 N N . PHE B 1 353 ? 26.531 2.947 7.887 1 97.88 353 PHE B N 1
ATOM 5787 C CA . PHE B 1 353 ? 26.328 3.092 6.453 1 97.88 353 PHE B CA 1
ATOM 5788 C C . PHE B 1 353 ? 27.109 4.273 5.906 1 97.88 353 PHE B C 1
ATOM 5790 O O . PHE B 1 353 ? 27.188 5.324 6.543 1 97.88 353 PHE B O 1
ATOM 5797 N N . LEU B 1 354 ? 27.719 4.062 4.777 1 98.12 354 LEU B N 1
ATOM 5798 C CA . LEU B 1 354 ? 28.375 5.137 4.031 1 98.12 354 LEU B CA 1
ATOM 5799 C C . LEU B 1 354 ? 27.734 5.32 2.662 1 98.12 354 LEU B C 1
ATOM 5801 O O . LEU B 1 354 ? 27.859 4.457 1.792 1 98.12 354 LEU B O 1
ATOM 5805 N N . ILE B 1 355 ? 27.062 6.441 2.502 1 98.12 355 ILE B N 1
ATOM 5806 C CA . ILE B 1 355 ? 26.406 6.758 1.245 1 98.12 355 ILE B CA 1
ATOM 5807 C C . ILE B 1 355 ? 27.141 7.895 0.542 1 98.12 355 ILE B C 1
ATOM 5809 O O . ILE B 1 355 ? 27.391 8.938 1.144 1 98.12 355 ILE B O 1
ATOM 5813 N N . ILE B 1 356 ? 27.484 7.656 -0.64 1 97.31 356 ILE B N 1
ATOM 5814 C CA . ILE B 1 356 ? 28.172 8.656 -1.459 1 97.31 356 ILE B CA 1
ATOM 5815 C C . ILE B 1 356 ? 27.281 9.047 -2.639 1 97.31 356 ILE B C 1
ATOM 5817 O O . ILE B 1 356 ? 26.766 8.172 -3.352 1 97.31 356 ILE B O 1
ATOM 5821 N N . LEU B 1 357 ? 27.125 10.344 -2.781 1 95.81 357 LEU B N 1
ATOM 5822 C CA . LEU B 1 357 ? 26.281 10.859 -3.857 1 95.81 357 LEU B CA 1
ATOM 5823 C C . LEU B 1 357 ? 26.953 12.062 -4.523 1 95.81 357 LEU B C 1
ATOM 5825 O O . LEU B 1 357 ? 27.562 12.891 -3.848 1 95.81 357 LEU B O 1
ATOM 5829 N N . GLN B 1 358 ? 26.859 12.117 -5.828 1 93.44 358 GLN B N 1
ATOM 5830 C CA . GLN B 1 358 ? 27.344 13.258 -6.594 1 93.44 358 GLN B CA 1
ATOM 5831 C C . GLN B 1 358 ? 26.188 13.992 -7.273 1 93.44 358 GLN B C 1
ATOM 5833 O O . GLN B 1 358 ? 25.438 13.398 -8.055 1 93.44 358 GLN B O 1
ATOM 5838 N N . LEU B 1 359 ? 26.062 15.266 -6.965 1 94.19 359 LEU B N 1
ATOM 5839 C CA . LEU B 1 359 ? 24.984 16.078 -7.523 1 94.19 359 LEU B CA 1
ATOM 5840 C C . LEU B 1 359 ? 25.531 17.359 -8.141 1 94.19 359 LEU B C 1
ATOM 5842 O O . LEU B 1 359 ? 26.453 17.969 -7.594 1 94.19 359 LEU B O 1
ATOM 5846 N N . PRO B 1 360 ? 24.953 17.75 -9.281 1 92.44 360 PRO B N 1
ATOM 5847 C CA . PRO B 1 360 ? 25.375 19.031 -9.867 1 92.44 360 PRO B CA 1
ATOM 5848 C C . PRO B 1 360 ? 24.875 20.234 -9.07 1 92.44 360 PRO B C 1
ATOM 5850 O O . PRO B 1 360 ? 23.797 20.172 -8.469 1 92.44 360 PRO B O 1
ATOM 5853 N N . MET B 1 361 ? 25.641 21.281 -9.023 1 91.19 361 MET B N 1
ATOM 5854 C CA . MET B 1 361 ? 25.188 22.562 -8.5 1 91.19 361 MET B CA 1
ATOM 5855 C C . MET B 1 361 ? 24.438 23.344 -9.578 1 91.19 361 MET B C 1
ATOM 5857 O O . MET B 1 361 ? 24.812 23.312 -10.75 1 91.19 361 MET B O 1
ATOM 5861 N N . PRO B 1 362 ? 23.312 23.953 -9.07 1 86.88 362 PRO B N 1
ATOM 5862 C CA . PRO B 1 362 ? 22.625 24.766 -10.078 1 86.88 362 PRO B CA 1
ATOM 5863 C C . PRO B 1 362 ? 23.5 25.844 -10.68 1 86.88 362 PRO B C 1
ATOM 5865 O O . PRO B 1 362 ? 24.375 26.391 -9.992 1 86.88 362 PRO B O 1
ATOM 5868 N N . GLN B 1 363 ? 23.469 25.953 -12.031 1 75.12 363 GLN B N 1
ATOM 5869 C CA . GLN B 1 363 ? 24.234 26.984 -12.703 1 75.12 363 GLN B CA 1
ATOM 5870 C C . GLN B 1 363 ? 23.688 28.375 -12.391 1 75.12 363 GLN B C 1
ATOM 5872 O O . GLN B 1 363 ? 22.469 28.547 -12.211 1 75.12 363 GLN B O 1
ATOM 5877 N N . SER B 1 364 ? 24.359 29.172 -11.648 1 59.41 364 SER B N 1
ATOM 5878 C CA . SER B 1 364 ? 23.969 30.562 -11.438 1 59.41 364 SER B CA 1
ATOM 5879 C C . SER B 1 364 ? 23.406 31.188 -12.711 1 59.41 364 SER B C 1
ATOM 5881 O O . SER B 1 364 ? 24.031 31.094 -13.773 1 59.41 364 SER B O 1
ATOM 5883 N N . ASP B 1 365 ? 22.156 31.078 -13.008 1 49.47 365 ASP B N 1
ATOM 5884 C CA . ASP B 1 365 ? 21.734 32.031 -14.047 1 49.47 365 ASP B CA 1
ATOM 5885 C C . ASP B 1 365 ? 22.281 33.406 -13.766 1 49.47 365 ASP B C 1
ATOM 5887 O O . ASP B 1 365 ? 22.188 33.906 -12.648 1 49.47 365 ASP B O 1
ATOM 5891 N N . SER B 1 366 ? 23.297 33.906 -14.469 1 41.38 366 SER B N 1
ATOM 5892 C CA . SER B 1 366 ? 23.547 35.344 -14.672 1 41.38 366 SER B CA 1
ATOM 5893 C C . SER B 1 366 ? 22.234 36.094 -14.891 1 41.38 366 SER B C 1
ATOM 5895 O O . SER B 1 366 ? 21.562 35.875 -15.898 1 41.38 366 SER B O 1
ATOM 5897 N N . MET B 1 367 ? 21.375 36.375 -14.055 1 36.78 367 MET B N 1
ATOM 5898 C CA . MET B 1 367 ? 20.531 37.531 -14.289 1 36.78 367 MET B CA 1
ATOM 5899 C C . MET B 1 367 ? 21.344 38.656 -14.906 1 36.78 367 MET B C 1
ATOM 5901 O O . MET B 1 367 ? 22.391 39.031 -14.391 1 36.78 367 MET B O 1
ATOM 5905 N N . SER B 1 368 ? 21.094 39.031 -16.25 1 34.03 368 SER B N 1
ATOM 5906 C CA . SER B 1 368 ? 21.109 40.281 -16.969 1 34.03 368 SER B CA 1
ATOM 5907 C C . SER B 1 368 ? 20.438 41.406 -16.156 1 34.03 368 SER B C 1
ATOM 5909 O O . SER B 1 368 ? 19.25 41.312 -15.852 1 34.03 368 SER B O 1
ATOM 5911 N N . VAL B 1 369 ? 21.078 42.188 -15.406 1 28 369 VAL B N 1
ATOM 5912 C CA . VAL B 1 369 ? 20.797 43.625 -15.32 1 28 369 VAL B CA 1
ATOM 5913 C C . VAL B 1 369 ? 20.562 44.188 -16.719 1 28 369 VAL B C 1
ATOM 5915 O O . VAL B 1 369 ? 21.5 44.375 -17.484 1 28 369 VAL B O 1
ATOM 5918 N N . ARG B 1 370 ? 19.766 43.719 -17.625 1 20.31 370 ARG B N 1
ATOM 5919 C CA . ARG B 1 370 ? 19.031 44.688 -18.422 1 20.31 370 ARG B CA 1
ATOM 5920 C C . ARG B 1 370 ? 17.688 45.031 -17.797 1 20.31 370 ARG B C 1
ATOM 5922 O O . ARG B 1 370 ? 16.984 44.156 -17.328 1 20.31 370 ARG B O 1
#

Organism: Solanum tuberosum (NCBI:txid4113)

Sequence (740 aa):
MHSPNPLIPPIFVSDENTCCFEWNTAMEKLSGWNKEEIIGKMLVGEIFGTFCQLKGPDAMTKFMIMLHKAIGGQEIDKFPFSFSDRNGKSVQALLTANKRVNVDGQIIGAFCFLQIASPELQKTLLQRQQEKTSNFRMKELAYILREIKNPLNGIRFTNSLLEATELTENQKQFLETSAACERQMFKIIRDVDLDNIEDGSLELEKGEFFLASVIDAVVSQVMLLLRERGVQLIRDIPDEIKTLRVYGDQVRIQQVFADFLQIMASYTPSRQGWVEVHLQPSINQISDGATMVHIEFRIVCPGEGLPHELIQDMFHNSQWVTQQGLGLSMCRRILQLMNGQVQYIRESERCFFLIILQLPMPQSDSMSVRMHSPNPLIPPIFVSDENTCCFEWNTAMEKLSGWNKEEIIGKMLVGEIFGTFCQLKGPDAMTKFMIMLHKAIGGQEIDKFPFSFSDRNGKSVQALLTANKRVNVDGQIIGAFCFLQIASPELQKTLLQRQQEKTSNFRMKELAYILREIKNPLNGIRFTNSLLEATELTENQKQFLETSAACERQMFKIIRDVDLDNIEDGSLELEKGEFFLASVIDAVVSQVMLLLRERGVQLIRDIPDEIKTLRVYGDQVRIQQVFADFLQIMASYTPSRQGWVEVHLQPSINQISDGATMVHIEFRIVCPGEGLPHELIQDMFHNSQWVTQQGLGLSMCRRILQLMNGQVQYIRESERCFFLIILQLPMPQSDSMSVR

InterPro domains:
  IPR000014 PAS domain [PS50112] (1-74)
  IPR000014 PAS domain [TIGR00229] (10-113)
  IPR000014 PAS domain [cd00130] (7-115)
  IPR003594 Histidine kinase/HSP90-like ATPase domain [PF02518] (248-355)
  IPR003594 Histidine kinase/HSP90-like ATPase domain [SM00387] (248-363)
  IPR003661 Signal transduction histidine kinase, dimerisation/phosphoacceptor domain [PF00512] (139-200)
  IPR003661 Signal transduction histidine kinase, dimerisation/phosphoacceptor domain [SM00388] (136-200)
  IPR003661 Signal transduction histidine kinase, dimerisation/phosphoacceptor domain [cd00082] (137-192)
  IPR005467 Histidine kinase domain [PS50109] (143-363)
  IPR013767 PAS fold [PF00989] (7-115)
  IPR035965 PAS domain superfamily [SSF55785] (10-114)
  IPR036097 Signal transduction histidine kinase, dimerisation/phosphoacceptor domain superfamily [SSF47384] (127-192)
  IPR036890 Histidine kinase/HSP90-like ATPase superfamily [G3DSA:3.30.565.10] (199-365)
  IPR036890 Histidine kinase/HSP90-like ATPase superfamily [SSF55874] (211-357)
  IPR044767 Phytochrome A/B/C/D/E-like, histidine-kinase-related domain [cd16932] (247-359)
  IPR050956 Two-component system histidine kinase [PTHR43719] (95-354)